Protein AF-0000000084982764 (afdb_homodimer)

Organism: NCBI:txid883103

Sequence (436 aa):
MLTVGGMIGAGKTTVTKLIADRLDFTAYYEDVDNNQILPLFYTATPEEQERKRYPFLLQLEFLNSRFRVIKDVLLDEQHAIMDRSIYEDHYFARINNQIGDISDVEFSIYEKLLHNMMEELEELPKKAPDLMIFLDISFEKTMERIAKRGRDFEQDEALKNYYFTLWKDYRDWVENYYDKSDVYIIDMDKYDIETSEADRQEIVSDIKQWCADRGVHVMLTVGGMIGAGKTTVTKLIADRLDFTAYYEDVDNNQILPLFYTATPEEQERKRYPFLLQLEFLNSRFRVIKDVLLDEQHAIMDRSIYEDHYFARINNQIGDISDVEFSIYEKLLHNMMEELEELPKKAPDLMIFLDISFEKTMERIAKRGRDFEQDEALKNYYFTLWKDYRDWVENYYDKSDVYIIDMDKYDIETSEADRQEIVSDIKQWCADRGVHV

pLDDT: mean 92.05, std 6.54, range [67.81, 98.38]

Solvent-accessible surface area (backbone atoms only — not comparable to full-atom values): 23944 Å² total; per-residue (Å²): 71,37,31,30,41,62,56,78,56,52,46,48,66,59,52,42,50,50,48,18,69,74,50,68,28,48,69,43,73,67,73,64,87,82,35,79,49,59,53,46,56,55,60,49,50,73,67,48,40,54,55,67,33,36,60,48,52,39,50,51,51,48,49,48,54,36,49,54,49,51,51,52,47,50,70,65,73,51,58,31,34,28,36,48,52,60,84,56,46,59,58,59,52,48,54,35,32,72,74,58,59,22,46,73,68,56,46,50,50,50,48,50,46,50,51,53,54,53,54,56,37,60,75,39,92,58,60,58,48,64,31,33,39,34,38,43,64,52,70,70,58,30,54,51,36,44,58,67,69,54,50,75,49,72,62,51,72,83,44,50,63,55,52,46,62,55,53,76,48,41,63,58,39,55,72,74,61,57,79,67,46,52,75,47,77,42,56,49,78,76,48,44,70,89,79,34,64,69,45,42,48,52,54,52,49,53,52,48,50,53,29,55,76,68,68,43,90,105,72,38,31,30,43,62,55,78,56,54,46,48,68,59,53,42,49,51,48,19,68,75,47,70,29,47,70,43,72,66,72,63,88,81,34,80,48,58,53,46,56,55,60,52,49,74,69,48,39,53,56,66,31,36,60,48,54,40,51,51,51,47,48,49,54,34,49,54,50,51,52,50,48,51,70,64,71,51,55,33,34,26,37,51,54,60,86,53,47,60,58,56,53,49,52,35,32,72,74,60,59,22,47,70,68,55,47,50,51,50,49,53,46,49,50,54,55,53,53,56,38,59,74,38,95,60,60,59,47,65,32,32,40,34,37,43,65,51,71,69,58,30,54,52,36,44,58,69,68,54,50,76,49,72,63,52,72,83,45,50,63,55,51,46,62,54,53,75,49,42,63,57,40,55,73,73,62,56,80,67,47,52,74,46,76,40,56,50,78,76,47,44,70,88,79,35,65,68,45,43,49,51,55,51,50,50,51,48,49,54,29,56,76,67,69,43,88,104

Nearest PDB structures (foldseek):
  6ybh-assembly3_E  TM=8.003E-01  e=3.183E-08  Drosophila melanogaster
  2zia-assembly1_A  TM=8.091E-01  e=2.809E-07  Homo sapiens
  2zi5-assembly1_A  TM=8.119E-01  e=4.585E-07  Homo sapiens
  2a2z-assembly2_D  TM=8.081E-01  e=9.825E-07  Homo sapiens
  2zi6-assembly2_C-2  TM=7.376E-01  e=5.312E-06  Homo sapiens

Structure (mmCIF, N/CA/C/O backbone):
data_AF-0000000084982764-model_v1
#
loop_
_entity.id
_entity.type
_entity.pdbx_description
1 polymer 'Deoxynucleoside kinase domain-containing protein'
#
loop_
_atom_site.group_PDB
_atom_site.id
_atom_site.type_symbol
_atom_site.label_atom_id
_atom_site.label_alt_id
_atom_site.label_comp_id
_atom_site.label_asym_id
_atom_site.label_entity_id
_atom_site.label_seq_id
_atom_site.pdbx_PDB_ins_code
_atom_site.Cartn_x
_atom_site.Cartn_y
_atom_site.Cartn_z
_atom_site.occupancy
_atom_site.B_iso_or_equiv
_atom_site.auth_seq_id
_atom_site.auth_comp_id
_atom_site.auth_asym_id
_atom_site.auth_atom_id
_atom_site.pdbx_PDB_model_num
ATOM 1 N N . MET A 1 1 ? 15.43 -16.812 -13.656 1 92 1 MET A N 1
ATOM 2 C CA . MET A 1 1 ? 14.195 -17.141 -12.961 1 92 1 MET A CA 1
ATOM 3 C C . MET A 1 1 ? 13.117 -17.594 -13.945 1 92 1 MET A C 1
ATOM 5 O O . MET A 1 1 ? 12.922 -16.969 -14.984 1 92 1 MET A O 1
ATOM 9 N N . LEU A 1 2 ? 12.477 -18.719 -13.602 1 95.19 2 LEU A N 1
ATOM 10 C CA . LEU A 1 2 ? 11.336 -19.219 -14.367 1 95.19 2 LEU A CA 1
ATOM 11 C C . LEU A 1 2 ? 10.047 -19.109 -13.555 1 95.19 2 LEU A C 1
ATOM 13 O O . LEU A 1 2 ? 10.078 -19.109 -12.328 1 95.19 2 LEU A O 1
ATOM 17 N N . THR A 1 3 ? 8.977 -18.922 -14.25 1 96.12 3 THR A N 1
ATOM 18 C CA . THR A 1 3 ? 7.668 -18.953 -13.602 1 96.12 3 THR A CA 1
ATOM 19 C C . THR A 1 3 ? 6.746 -19.969 -14.266 1 96.12 3 THR A C 1
ATOM 21 O O . THR A 1 3 ? 6.852 -20.203 -15.477 1 96.12 3 THR A O 1
ATOM 24 N N . VAL A 1 4 ? 5.934 -20.578 -13.43 1 97.25 4 VAL A N 1
ATOM 25 C CA . VAL A 1 4 ? 4.922 -21.5 -13.945 1 97.25 4 VAL A CA 1
ATOM 26 C C . VAL A 1 4 ? 3.537 -20.859 -13.82 1 97.25 4 VAL A C 1
ATOM 28 O O . VAL A 1 4 ? 3.199 -20.297 -12.773 1 97.25 4 VAL A O 1
ATOM 31 N N . GLY A 1 5 ? 2.799 -20.859 -14.883 1 96.62 5 GLY A N 1
ATOM 32 C CA . GLY A 1 5 ? 1.441 -20.328 -14.883 1 96.62 5 GLY A CA 1
ATOM 33 C C . GLY A 1 5 ? 0.42 -21.328 -15.406 1 96.62 5 GLY A C 1
ATOM 34 O O . GLY A 1 5 ? 0.777 -22.281 -16.094 1 96.62 5 GLY A O 1
ATOM 35 N N . GLY A 1 6 ? -0.83 -21.047 -15.078 1 95.81 6 GLY A N 1
ATOM 36 C CA . GLY A 1 6 ? -1.916 -21.906 -15.531 1 95.81 6 GLY A CA 1
ATOM 37 C C . GLY A 1 6 ? -3.066 -21.984 -14.547 1 95.81 6 GLY A C 1
ATOM 38 O O . GLY A 1 6 ? -2.973 -21.469 -13.43 1 95.81 6 GLY A O 1
ATOM 39 N N . MET A 1 7 ? -4.133 -22.688 -14.992 1 93 7 MET A N 1
ATOM 40 C CA . MET A 1 7 ? -5.348 -22.859 -14.203 1 93 7 MET A CA 1
ATOM 41 C C . MET A 1 7 ? -5.047 -23.594 -12.898 1 93 7 MET A C 1
ATOM 43 O O . MET A 1 7 ? -4.027 -24.281 -12.789 1 93 7 MET A O 1
ATOM 47 N N . ILE A 1 8 ? -6.004 -23.328 -12 1 88.94 8 ILE A N 1
ATOM 48 C CA . ILE A 1 8 ? -6.039 -24.203 -10.828 1 88.94 8 ILE A CA 1
ATOM 49 C C . ILE A 1 8 ? -6.141 -25.656 -11.266 1 88.94 8 ILE A C 1
ATOM 51 O O . ILE A 1 8 ? -6.902 -25.984 -12.172 1 88.94 8 ILE A O 1
ATOM 55 N N . GLY A 1 9 ? -5.316 -26.453 -10.68 1 88.25 9 GLY A N 1
ATOM 56 C CA . GLY A 1 9 ? -5.355 -27.875 -11.016 1 88.25 9 GLY A CA 1
ATOM 57 C C . GLY A 1 9 ? -4.574 -28.203 -12.273 1 88.25 9 GLY A C 1
ATOM 58 O O . GLY A 1 9 ? -4.547 -29.359 -12.703 1 88.25 9 GLY A O 1
ATOM 59 N N . ALA A 1 10 ? -3.896 -27.25 -12.836 1 93.88 10 ALA A N 1
ATOM 60 C CA . ALA A 1 10 ? -3.236 -27.484 -14.117 1 93.88 10 ALA A CA 1
ATOM 61 C C . ALA A 1 10 ? -1.974 -28.312 -13.953 1 93.88 10 ALA A C 1
ATOM 63 O O . ALA A 1 10 ? -1.418 -28.828 -14.93 1 93.88 10 ALA A O 1
ATOM 64 N N . GLY A 1 11 ? -1.493 -28.453 -12.695 1 93.12 11 GLY A N 1
ATOM 65 C CA . GLY A 1 11 ? -0.29 -29.234 -12.461 1 93.12 11 GLY A CA 1
ATOM 66 C C . GLY A 1 11 ? 0.947 -28.391 -12.258 1 93.12 11 GLY A C 1
ATOM 67 O O . GLY A 1 11 ? 2.066 -28.828 -12.516 1 93.12 11 GLY A O 1
ATOM 68 N N . LYS A 1 12 ? 0.743 -27.188 -11.859 1 94.94 12 LYS A N 1
ATOM 69 C CA . LYS A 1 12 ? 1.843 -26.25 -11.68 1 94.94 12 LYS A CA 1
ATOM 70 C C . LYS A 1 12 ? 2.857 -26.781 -10.664 1 94.94 12 LYS A C 1
ATOM 72 O O . LYS A 1 12 ? 4.062 -26.734 -10.914 1 94.94 12 LYS A O 1
ATOM 77 N N . THR A 1 13 ? 2.35 -27.281 -9.547 1 93.62 13 THR A N 1
ATOM 78 C CA . THR A 1 13 ? 3.227 -27.797 -8.5 1 93.62 13 THR A CA 1
ATOM 79 C C . THR A 1 13 ? 4.09 -28.938 -9.031 1 93.62 13 THR A C 1
ATOM 81 O O . THR A 1 13 ? 5.293 -28.984 -8.766 1 93.62 13 THR A O 1
ATOM 84 N N . THR A 1 14 ? 3.516 -29.797 -9.773 1 94.56 14 THR A N 1
ATOM 85 C CA . THR A 1 14 ? 4.219 -30.938 -10.352 1 94.56 14 THR A CA 1
ATOM 86 C C . THR A 1 14 ? 5.297 -30.469 -11.32 1 94.56 14 THR A C 1
ATOM 88 O O . THR A 1 14 ? 6.434 -30.953 -11.266 1 94.56 14 THR A O 1
ATOM 91 N N . VAL A 1 15 ? 4.949 -29.578 -12.195 1 96.88 15 VAL A N 1
ATOM 92 C CA . VAL A 1 15 ? 5.891 -29.078 -13.188 1 96.88 15 VAL A CA 1
ATOM 93 C C . VAL A 1 15 ? 7.016 -28.312 -12.5 1 96.88 15 VAL A C 1
ATOM 95 O O . VAL A 1 15 ? 8.188 -28.469 -12.852 1 96.88 15 VAL A O 1
ATOM 98 N N . THR A 1 16 ? 6.664 -27.484 -11.516 1 97.31 16 THR A N 1
ATOM 99 C CA . THR A 1 16 ? 7.66 -26.734 -10.75 1 97.31 16 THR A CA 1
ATOM 100 C C . THR A 1 16 ? 8.664 -27.688 -10.109 1 97.31 16 THR A C 1
ATOM 102 O O . THR A 1 16 ? 9.875 -27.484 -10.219 1 97.31 16 THR A O 1
ATOM 105 N N . LYS A 1 17 ? 8.148 -28.734 -9.508 1 97 17 LYS A N 1
ATOM 106 C CA . LYS A 1 17 ? 9.016 -29.719 -8.867 1 97 17 LYS A CA 1
ATOM 107 C C . LYS A 1 17 ? 9.906 -30.422 -9.891 1 97 17 LYS A C 1
ATOM 109 O O . LYS A 1 17 ? 11.102 -30.609 -9.648 1 97 17 LYS A O 1
ATOM 114 N N . LEU A 1 18 ? 9.391 -30.797 -10.992 1 97.5 18 LEU A N 1
ATOM 115 C CA . LEU A 1 18 ? 10.125 -31.469 -12.062 1 97.5 18 LEU A CA 1
ATOM 116 C C . LEU A 1 18 ? 11.312 -30.641 -12.516 1 97.5 18 LEU A C 1
ATOM 118 O O . LEU A 1 18 ? 12.438 -31.125 -12.57 1 97.5 18 LEU A O 1
ATOM 122 N N . ILE A 1 19 ? 11.039 -29.391 -12.781 1 96.44 19 ILE A N 1
ATOM 123 C CA . ILE A 1 19 ? 12.062 -28.5 -13.297 1 96.44 19 ILE A CA 1
ATOM 124 C C . ILE A 1 19 ? 13.102 -28.219 -12.211 1 96.44 19 ILE A C 1
ATOM 126 O O . ILE A 1 19 ? 14.305 -28.234 -12.484 1 96.44 19 ILE A O 1
ATOM 130 N N . ALA A 1 20 ? 12.594 -27.953 -11.023 1 96.25 20 ALA A N 1
ATOM 131 C CA . ALA A 1 20 ? 13.508 -27.703 -9.906 1 96.25 20 ALA A CA 1
ATOM 132 C C . ALA A 1 20 ? 14.484 -28.859 -9.727 1 96.25 20 ALA A C 1
ATOM 134 O O . ALA A 1 20 ? 15.695 -28.641 -9.625 1 96.25 20 ALA A O 1
ATOM 135 N N . ASP A 1 21 ? 14 -30.062 -9.773 1 96.38 21 ASP A N 1
ATOM 136 C CA . ASP A 1 21 ? 14.797 -31.266 -9.523 1 96.38 21 ASP A CA 1
ATOM 137 C C . ASP A 1 21 ? 15.758 -31.531 -10.68 1 96.38 21 ASP A C 1
ATOM 139 O O . ASP A 1 21 ? 16.922 -31.859 -10.461 1 96.38 21 ASP A O 1
ATOM 143 N N . ARG A 1 22 ? 15.305 -31.328 -11.859 1 96.12 22 ARG A N 1
ATOM 144 C CA . ARG A 1 22 ? 16.062 -31.766 -13.023 1 96.12 22 ARG A CA 1
ATOM 145 C C . ARG A 1 22 ? 17.078 -30.703 -13.445 1 96.12 22 ARG A C 1
ATOM 147 O O . ARG A 1 22 ? 18.094 -31.031 -14.062 1 96.12 22 ARG A O 1
ATOM 154 N N . LEU A 1 23 ? 16.812 -29.5 -13.164 1 93.75 23 LEU A N 1
ATOM 155 C CA . LEU A 1 23 ? 17.688 -28.438 -13.625 1 93.75 23 LEU A CA 1
ATOM 156 C C . LEU A 1 23 ? 18.391 -27.766 -12.445 1 93.75 23 LEU A C 1
ATOM 158 O O . LEU A 1 23 ? 19.078 -26.766 -12.617 1 93.75 23 LEU A O 1
ATOM 162 N N . ASP A 1 24 ? 18.172 -28.25 -11.234 1 91.5 24 ASP A N 1
ATOM 163 C CA . ASP A 1 24 ? 18.781 -27.734 -10.008 1 91.5 24 ASP A CA 1
ATOM 164 C C . ASP A 1 24 ? 18.391 -26.281 -9.758 1 91.5 24 ASP A C 1
ATOM 166 O O . ASP A 1 24 ? 19.25 -25.422 -9.555 1 91.5 24 ASP A O 1
ATOM 170 N N . PHE A 1 25 ? 17.156 -26 -9.938 1 94.19 25 PHE A N 1
ATOM 171 C CA . PHE A 1 25 ? 16.578 -24.719 -9.578 1 94.19 25 PHE A CA 1
ATOM 172 C C . PHE A 1 25 ? 16 -24.766 -8.164 1 94.19 25 PHE A C 1
ATOM 174 O O . PHE A 1 25 ? 15.609 -25.828 -7.68 1 94.19 25 PHE A O 1
ATOM 181 N N . THR A 1 26 ? 16 -23.672 -7.516 1 94.56 26 THR A N 1
ATOM 182 C CA . THR A 1 26 ? 15.266 -23.547 -6.262 1 94.56 26 THR A CA 1
ATOM 183 C C . THR A 1 26 ? 13.781 -23.297 -6.527 1 94.56 26 THR A C 1
ATOM 185 O O . THR A 1 26 ? 13.422 -22.375 -7.262 1 94.56 26 THR A O 1
ATOM 188 N N . ALA A 1 27 ? 12.945 -24.156 -5.922 1 95.56 27 ALA A N 1
ATOM 189 C CA . ALA A 1 27 ? 11.5 -24.016 -6.125 1 95.56 27 ALA A CA 1
ATOM 190 C C . ALA A 1 27 ? 10.883 -23.094 -5.078 1 95.56 27 ALA A C 1
ATOM 192 O O . ALA A 1 27 ? 11.234 -23.172 -3.896 1 95.56 27 ALA A O 1
ATOM 193 N N . TYR A 1 28 ? 10.023 -22.234 -5.516 1 93.81 28 TYR A N 1
ATOM 194 C CA . TYR A 1 28 ? 9.188 -21.406 -4.656 1 93.81 28 TYR A CA 1
ATOM 195 C C . TYR A 1 28 ? 7.707 -21.688 -4.898 1 93.81 28 TYR A C 1
ATOM 197 O O . TYR A 1 28 ? 7.184 -21.406 -5.98 1 93.81 28 TYR A O 1
ATOM 205 N N . TYR A 1 29 ? 7.062 -22.156 -3.863 1 91 29 TYR A N 1
ATOM 206 C CA . TYR A 1 29 ? 5.676 -22.578 -3.992 1 91 29 TYR A CA 1
ATOM 207 C C . TYR A 1 29 ? 4.73 -21.531 -3.41 1 91 29 TYR A C 1
ATOM 209 O O . TYR A 1 29 ? 5.113 -20.766 -2.529 1 91 29 TYR A O 1
ATOM 217 N N . GLU A 1 30 ? 3.514 -21.578 -3.92 1 82.5 30 GLU A N 1
ATOM 218 C CA . GLU A 1 30 ? 2.465 -20.734 -3.352 1 82.5 30 GLU A CA 1
ATOM 219 C C . GLU A 1 30 ? 2.094 -21.188 -1.943 1 82.5 30 GLU A C 1
ATOM 221 O O . GLU A 1 30 ? 1.94 -22.391 -1.69 1 82.5 30 GLU A O 1
ATOM 226 N N . ASP A 1 31 ? 1.94 -20.203 -1.11 1 79.06 31 ASP A N 1
ATOM 227 C CA . ASP A 1 31 ? 1.536 -20.531 0.253 1 79.06 31 ASP A CA 1
ATOM 228 C C . ASP A 1 31 ? 0.015 -20.609 0.372 1 79.06 31 ASP A C 1
ATOM 230 O O . ASP A 1 31 ? -0.619 -19.672 0.867 1 79.06 31 ASP A O 1
ATOM 234 N N . VAL A 1 32 ? -0.586 -21.719 0.078 1 77.81 32 VAL A N 1
ATOM 235 C CA . VAL A 1 32 ? -2.035 -21.906 0.074 1 77.81 32 VAL A CA 1
ATOM 236 C C . VAL A 1 32 ? -2.514 -22.266 1.479 1 77.81 32 VAL A C 1
ATOM 238 O O . VAL A 1 32 ? -3.559 -21.781 1.927 1 77.81 32 VAL A O 1
ATOM 241 N N . ASP A 1 33 ? -1.718 -22.984 2.191 1 79.25 33 ASP A N 1
ATOM 242 C CA . ASP A 1 33 ? -2.139 -23.547 3.471 1 79.25 33 ASP A CA 1
ATOM 243 C C . ASP A 1 33 ? -2.232 -22.469 4.543 1 79.25 33 ASP A C 1
ATOM 245 O O . ASP A 1 33 ? -3.055 -22.562 5.457 1 79.25 33 ASP A O 1
ATOM 249 N N . ASN A 1 34 ? -1.514 -21.469 4.457 1 83.06 34 ASN A N 1
ATOM 250 C CA . ASN A 1 34 ? -1.494 -20.438 5.492 1 83.06 34 ASN A CA 1
ATOM 251 C C . ASN A 1 34 ? -2.305 -19.219 5.078 1 83.06 34 ASN A C 1
ATOM 253 O O . ASN A 1 34 ? -2.252 -18.172 5.746 1 83.06 34 ASN A O 1
ATOM 257 N N . ASN A 1 35 ? -2.994 -19.406 4.035 1 89.06 35 ASN A N 1
ATOM 258 C CA . ASN A 1 35 ? -3.848 -18.297 3.588 1 89.06 35 ASN A CA 1
ATOM 259 C C . ASN A 1 35 ? -5.27 -18.453 4.117 1 89.06 35 ASN A C 1
ATOM 261 O O . ASN A 1 35 ? -6.043 -19.266 3.621 1 89.06 35 ASN A O 1
ATOM 265 N N . GLN A 1 36 ? -5.648 -17.719 5.035 1 88.75 36 GLN A N 1
ATOM 266 C CA . GLN A 1 36 ? -6.93 -17.828 5.723 1 88.75 36 GLN A CA 1
ATOM 267 C C . GLN A 1 36 ? -8.078 -17.375 4.828 1 88.75 36 GLN A C 1
ATOM 269 O O . GLN A 1 36 ? -9.227 -17.75 5.047 1 88.75 36 GLN A O 1
ATOM 274 N N . ILE A 1 37 ? -7.781 -16.562 3.859 1 93.94 37 ILE A N 1
ATOM 275 C CA . ILE A 1 37 ? -8.82 -15.961 3.023 1 93.94 37 ILE A CA 1
ATOM 276 C C . ILE A 1 37 ? -9.172 -16.922 1.889 1 93.94 37 ILE A C 1
ATOM 278 O O . ILE A 1 37 ? -10.32 -16.953 1.427 1 93.94 37 ILE A O 1
ATOM 282 N N . LEU A 1 38 ? -8.219 -17.781 1.47 1 92.56 38 LEU A N 1
ATOM 283 C CA . LEU A 1 38 ? -8.383 -18.625 0.292 1 92.56 38 LEU A CA 1
ATOM 284 C C . LEU A 1 38 ? -9.555 -19.578 0.468 1 92.56 38 LEU A C 1
ATOM 286 O O . LEU A 1 38 ? -10.461 -19.609 -0.372 1 92.56 38 LEU A O 1
ATOM 290 N N . PRO A 1 39 ? -9.719 -20.266 1.606 1 91.88 39 PRO A N 1
ATOM 291 C CA . PRO A 1 39 ? -10.891 -21.125 1.768 1 91.88 39 PRO A CA 1
ATOM 292 C C . PRO A 1 39 ? -12.203 -20.328 1.797 1 91.88 39 PRO A C 1
ATOM 294 O O . PRO A 1 39 ? -13.219 -20.797 1.273 1 91.88 39 PRO A O 1
ATOM 297 N N . LEU A 1 40 ? -12.156 -19.172 2.365 1 92.56 40 LEU A N 1
ATOM 298 C CA . LEU A 1 40 ? -13.352 -18.328 2.463 1 92.56 40 LEU A CA 1
ATOM 299 C C . LEU A 1 40 ? -13.789 -17.844 1.086 1 92.56 40 LEU A C 1
ATOM 301 O O . LEU A 1 40 ? -14.984 -17.734 0.809 1 92.56 40 LEU A O 1
ATOM 305 N N . PHE A 1 41 ? -12.891 -17.578 0.249 1 93.69 41 PHE A N 1
ATOM 306 C CA . PHE A 1 41 ? -13.172 -17.172 -1.124 1 93.69 41 PHE A CA 1
ATOM 307 C C . PHE A 1 41 ? -14.047 -18.203 -1.82 1 93.69 41 PHE A C 1
ATOM 309 O O . PHE A 1 41 ? -14.984 -17.844 -2.537 1 93.69 41 PHE A O 1
ATOM 316 N N . TYR A 1 42 ? -13.773 -19.438 -1.5 1 91.62 42 TYR A N 1
ATOM 317 C CA . TYR A 1 42 ? -14.43 -20.516 -2.238 1 91.62 42 TYR A CA 1
ATOM 318 C C . TYR A 1 42 ? -15.703 -20.969 -1.525 1 91.62 42 TYR A C 1
ATOM 320 O O . TYR A 1 42 ? -16.578 -21.594 -2.133 1 91.62 42 TYR A O 1
ATOM 328 N N . THR A 1 43 ? -15.867 -20.641 -0.224 1 92.25 43 THR A N 1
ATOM 329 C CA . THR A 1 43 ? -16.938 -21.297 0.525 1 92.25 43 THR A CA 1
ATOM 330 C C . THR A 1 43 ? -17.938 -20.266 1.053 1 92.25 43 THR A C 1
ATOM 332 O O . THR A 1 43 ? -19.047 -20.625 1.458 1 92.25 43 THR A O 1
ATOM 335 N N . ALA A 1 44 ? -17.562 -19.062 1.072 1 91.94 44 ALA A N 1
ATOM 336 C CA . ALA A 1 44 ? -18.438 -18.047 1.641 1 91.94 44 ALA A CA 1
ATOM 337 C C . ALA A 1 44 ? -19.719 -17.906 0.82 1 91.94 44 ALA A C 1
ATOM 339 O O . ALA A 1 44 ? -19.688 -18.062 -0.403 1 91.94 44 ALA A O 1
ATOM 340 N N . THR A 1 45 ? -20.797 -17.578 1.521 1 92.56 45 THR A N 1
ATOM 341 C CA . THR A 1 45 ? -22.062 -17.297 0.84 1 92.56 45 THR A CA 1
ATOM 342 C C . THR A 1 45 ? -21.969 -16.016 0.039 1 92.56 45 THR A C 1
ATOM 344 O O . THR A 1 45 ? -21.094 -15.172 0.297 1 92.56 45 THR A O 1
ATOM 347 N N . PRO A 1 46 ? -22.844 -15.844 -0.908 1 89.31 46 PRO A N 1
ATOM 348 C CA . PRO A 1 46 ? -22.859 -14.586 -1.66 1 89.31 46 PRO A CA 1
ATOM 349 C C . PRO A 1 46 ? -22.984 -13.367 -0.757 1 89.31 46 PRO A C 1
ATOM 351 O O . PRO A 1 46 ? -22.328 -12.344 -1.003 1 89.31 46 PRO A O 1
ATOM 354 N N . GLU A 1 47 ? -23.75 -13.531 0.275 1 91.75 47 GLU A N 1
ATOM 355 C CA . GLU A 1 47 ? -23.922 -12.43 1.218 1 91.75 47 GLU A CA 1
ATOM 356 C C . GLU A 1 47 ? -22.609 -12.133 1.953 1 91.75 47 GLU A C 1
ATOM 358 O O . GLU A 1 47 ? -22.234 -10.969 2.111 1 91.75 47 GLU A O 1
ATOM 363 N N . GLU A 1 48 ? -21.938 -13.133 2.293 1 92 48 GLU A N 1
ATOM 364 C CA . GLU A 1 48 ? -20.656 -12.961 2.971 1 92 48 GLU A CA 1
ATOM 365 C C . GLU A 1 48 ? -19.609 -12.352 2.037 1 92 48 GLU A C 1
ATOM 367 O O . GLU A 1 48 ? -18.828 -11.492 2.449 1 92 48 GLU A O 1
ATOM 372 N N . GLN A 1 49 ? -19.625 -12.828 0.82 1 91.06 49 GLN A N 1
ATOM 373 C CA . GLN A 1 49 ? -18.688 -12.305 -0.169 1 91.06 49 GLN A CA 1
ATOM 374 C C . GLN A 1 49 ? -18.891 -10.805 -0.387 1 91.06 49 GLN A C 1
ATOM 376 O O . GLN A 1 49 ? -17.938 -10.047 -0.488 1 91.06 49 GLN A O 1
ATOM 381 N N . GLU A 1 50 ? -20.109 -10.453 -0.437 1 89.69 50 GLU A N 1
ATOM 382 C CA . GLU A 1 50 ? -20.438 -9.047 -0.627 1 89.69 50 GLU A CA 1
ATOM 383 C C . GLU A 1 50 ? -20.016 -8.211 0.577 1 89.69 50 GLU A C 1
ATOM 385 O O . GLU A 1 50 ? -19.484 -7.105 0.42 1 89.69 50 GLU A O 1
ATOM 390 N N . ARG A 1 51 ? -20.203 -8.766 1.737 1 91.31 51 ARG A N 1
ATOM 391 C CA . ARG A 1 51 ? -19.969 -8.023 2.969 1 91.31 51 ARG A CA 1
ATOM 392 C C . ARG A 1 51 ? -18.469 -7.996 3.297 1 91.31 51 ARG A C 1
ATOM 394 O O . ARG A 1 51 ? -17.953 -6.969 3.734 1 91.31 51 ARG A O 1
ATOM 401 N N . LYS A 1 52 ? -17.797 -9.094 3.055 1 94.38 52 LYS A N 1
ATOM 402 C CA . LYS A 1 52 ? -16.438 -9.242 3.541 1 94.38 52 LYS A CA 1
ATOM 403 C C . LYS A 1 52 ? -15.422 -8.977 2.428 1 94.38 52 LYS A C 1
ATOM 405 O O . LYS A 1 52 ? -14.242 -8.758 2.695 1 94.38 52 LYS A O 1
ATOM 410 N N . ARG A 1 53 ? -15.883 -9.023 1.206 1 96.75 53 ARG A N 1
ATOM 411 C CA . ARG A 1 53 ? -15.07 -8.68 0.044 1 96.75 53 ARG A CA 1
ATOM 412 C C . ARG A 1 53 ? -13.859 -9.602 -0.067 1 96.75 53 ARG A C 1
ATOM 414 O O . ARG A 1 53 ? -12.75 -9.141 -0.362 1 96.75 53 ARG A O 1
ATOM 421 N N . TYR A 1 54 ? -14.062 -10.891 0.056 1 96.38 54 TYR A N 1
ATOM 422 C CA . TYR A 1 54 ? -12.984 -11.875 0.098 1 96.38 54 TYR A CA 1
ATOM 423 C C . TYR A 1 54 ? -12.211 -11.891 -1.211 1 96.38 54 TYR A C 1
ATOM 425 O O . TYR A 1 54 ? -10.984 -12.023 -1.209 1 96.38 54 TYR A O 1
ATOM 433 N N . PRO A 1 55 ? -12.852 -11.719 -2.412 1 96.69 55 PRO A N 1
ATOM 434 C CA . PRO A 1 55 ? -12.07 -11.758 -3.652 1 96.69 55 PRO A CA 1
ATOM 435 C C . PRO A 1 55 ? -11.016 -10.656 -3.719 1 96.69 55 PRO A C 1
ATOM 437 O O . PRO A 1 55 ? -9.883 -10.906 -4.121 1 96.69 55 PRO A O 1
ATOM 440 N N . PHE A 1 56 ? -11.391 -9.484 -3.297 1 98.31 56 PHE A N 1
ATOM 441 C CA . PHE A 1 56 ? -10.453 -8.375 -3.277 1 98.31 56 PHE A CA 1
ATOM 442 C C . PHE A 1 56 ? -9.344 -8.617 -2.258 1 98.31 56 PHE A C 1
ATOM 444 O O . PHE A 1 56 ? -8.164 -8.453 -2.566 1 98.31 56 PHE A O 1
ATOM 451 N N . LEU A 1 57 ? -9.703 -9.055 -1.066 1 97.94 57 LEU A N 1
ATOM 452 C CA . LEU A 1 57 ? -8.742 -9.305 0.004 1 97.94 57 LEU A CA 1
ATOM 453 C C . LEU A 1 57 ? -7.762 -10.406 -0.395 1 97.94 57 LEU A C 1
ATOM 455 O O . LEU A 1 57 ? -6.566 -10.312 -0.104 1 97.94 57 LEU A O 1
ATOM 459 N N . LEU A 1 58 ? -8.297 -11.445 -1.02 1 96.62 58 LEU A N 1
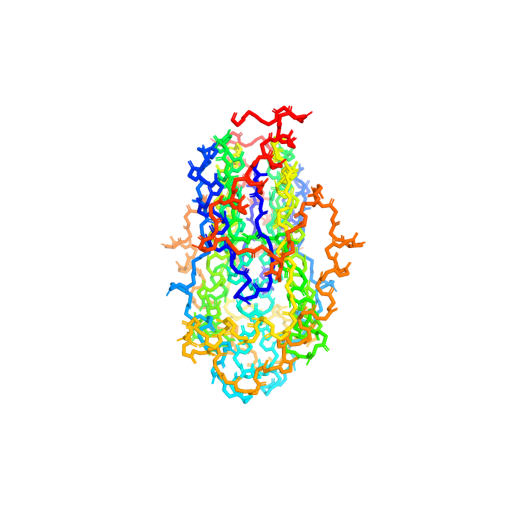ATOM 460 C CA . LEU A 1 58 ? -7.445 -12.539 -1.459 1 96.62 58 LEU A CA 1
ATOM 461 C C . LEU A 1 58 ? -6.406 -12.062 -2.467 1 96.62 58 LEU A C 1
ATOM 463 O O . LEU A 1 58 ? -5.234 -12.43 -2.381 1 96.62 58 LEU A O 1
ATOM 467 N N . GLN A 1 59 ? -6.848 -11.227 -3.428 1 96.94 59 GLN A N 1
ATOM 468 C CA . GLN A 1 59 ? -5.922 -10.695 -4.422 1 96.94 59 GLN A CA 1
ATOM 469 C C . GLN A 1 59 ? -4.832 -9.852 -3.768 1 96.94 59 GLN A C 1
ATOM 471 O O . GLN A 1 59 ? -3.68 -9.875 -4.199 1 96.94 59 GLN A O 1
ATOM 476 N N . LEU A 1 60 ? -5.203 -9.109 -2.725 1 97.38 60 LEU A N 1
ATOM 477 C CA . LEU A 1 60 ? -4.211 -8.32 -2 1 97.38 60 LEU A CA 1
ATOM 478 C C . LEU A 1 60 ? -3.225 -9.227 -1.271 1 97.38 60 LEU A C 1
ATOM 480 O O . LEU A 1 60 ? -2.025 -8.945 -1.236 1 97.38 60 LEU A O 1
ATOM 484 N N . GLU A 1 61 ? -3.715 -10.289 -0.682 1 95.44 61 GLU A N 1
ATOM 485 C CA . GLU A 1 61 ? -2.854 -11.258 -0.005 1 95.44 61 GLU A CA 1
ATOM 486 C C . GLU A 1 61 ? -1.848 -11.867 -0.973 1 95.44 61 GLU A C 1
ATOM 488 O O . GLU A 1 61 ? -0.662 -11.984 -0.654 1 95.44 61 GLU A O 1
ATOM 493 N N . PHE A 1 62 ? -2.332 -12.227 -2.09 1 94.62 62 PHE A N 1
ATOM 494 C CA . PHE A 1 62 ? -1.461 -12.805 -3.105 1 94.62 62 PHE A CA 1
ATOM 495 C C . PHE A 1 62 ? -0.434 -11.789 -3.584 1 94.62 62 PHE A C 1
ATOM 497 O O . PHE A 1 62 ? 0.75 -12.109 -3.717 1 94.62 62 PHE A O 1
ATOM 504 N N . LEU A 1 63 ? -0.937 -10.633 -3.867 1 95.06 63 LEU A N 1
ATOM 505 C CA . LEU A 1 63 ? -0.048 -9.57 -4.32 1 95.06 63 LEU A CA 1
ATOM 506 C C . LEU A 1 63 ? 1.1 -9.367 -3.338 1 95.06 63 LEU A C 1
ATOM 508 O O . LEU A 1 63 ? 2.266 -9.328 -3.738 1 95.06 63 LEU A O 1
ATOM 512 N N . ASN A 1 64 ? 0.802 -9.297 -2.074 1 94.19 64 ASN A N 1
ATOM 513 C CA . ASN A 1 64 ? 1.793 -9.07 -1.029 1 94.19 64 ASN A CA 1
ATOM 514 C C . ASN A 1 64 ? 2.779 -10.227 -0.923 1 94.19 64 ASN A C 1
ATOM 516 O O . ASN A 1 64 ? 3.992 -10.016 -0.897 1 94.19 64 ASN A O 1
ATOM 520 N N . SER A 1 65 ? 2.281 -11.414 -0.868 1 93 65 SER A N 1
ATOM 521 C CA . SER A 1 65 ? 3.123 -12.586 -0.662 1 93 65 SER A CA 1
ATOM 522 C C . SER A 1 65 ? 4.027 -12.836 -1.863 1 93 65 SER A C 1
ATOM 524 O O . SER A 1 65 ? 5.219 -13.117 -1.703 1 93 65 SER A O 1
ATOM 526 N N . ARG A 1 66 ? 3.508 -12.672 -3.031 1 93.44 66 ARG A N 1
ATOM 527 C CA . ARG A 1 66 ? 4.273 -12.969 -4.238 1 93.44 66 ARG A CA 1
ATOM 528 C C . ARG A 1 66 ? 5.309 -11.883 -4.508 1 93.44 66 ARG A C 1
ATOM 530 O O . ARG A 1 66 ? 6.395 -12.172 -5.02 1 93.44 66 ARG A O 1
ATOM 537 N N . PHE A 1 67 ? 4.945 -10.688 -4.172 1 92.69 67 PHE A N 1
ATOM 538 C CA . PHE A 1 67 ? 5.938 -9.617 -4.293 1 92.69 67 PHE A CA 1
ATOM 539 C C . PHE A 1 67 ? 7.129 -9.883 -3.379 1 92.69 67 PHE A C 1
ATOM 541 O O . PHE A 1 67 ? 8.281 -9.703 -3.781 1 92.69 67 PHE A O 1
ATOM 548 N N . ARG A 1 68 ? 6.871 -10.305 -2.195 1 89.75 68 ARG A N 1
ATOM 549 C CA . ARG A 1 68 ? 7.949 -10.633 -1.269 1 89.75 68 ARG A CA 1
ATOM 550 C C . ARG A 1 68 ? 8.836 -11.734 -1.829 1 89.75 68 ARG A C 1
ATOM 552 O O . ARG A 1 68 ? 10.062 -11.641 -1.777 1 89.75 68 ARG A O 1
ATOM 559 N N . VAL A 1 69 ? 8.234 -12.742 -2.375 1 89.81 69 VAL A N 1
ATOM 560 C CA . VAL A 1 69 ? 8.961 -13.898 -2.877 1 89.81 69 VAL A CA 1
ATOM 561 C C . VAL A 1 69 ? 9.797 -13.492 -4.09 1 89.81 69 VAL A C 1
ATOM 563 O O . VAL A 1 69 ? 10.977 -13.844 -4.18 1 89.81 69 VAL A O 1
ATOM 566 N N . ILE A 1 70 ? 9.195 -12.75 -4.977 1 90.31 70 ILE A N 1
ATOM 567 C CA . ILE A 1 70 ? 9.898 -12.406 -6.207 1 90.31 70 ILE A CA 1
ATOM 568 C C . ILE A 1 70 ? 11.094 -11.508 -5.887 1 90.31 70 ILE A C 1
ATOM 570 O O . ILE A 1 70 ? 12.141 -11.609 -6.531 1 90.31 70 ILE A O 1
ATOM 574 N N . LYS A 1 71 ? 10.953 -10.656 -4.992 1 86.94 71 LYS A N 1
ATOM 575 C CA . LYS A 1 71 ? 12.078 -9.812 -4.582 1 86.94 71 LYS A CA 1
ATOM 576 C C . LYS A 1 71 ? 13.227 -10.648 -4.039 1 86.94 71 LYS A C 1
ATOM 578 O O . LYS A 1 71 ? 14.391 -10.422 -4.391 1 86.94 71 LYS A O 1
ATOM 583 N N . ASP A 1 72 ? 12.836 -11.586 -3.211 1 85.5 72 ASP A N 1
ATOM 584 C CA . ASP A 1 72 ? 13.844 -12.484 -2.658 1 85.5 72 ASP A CA 1
ATOM 585 C C . ASP A 1 72 ? 14.547 -13.266 -3.766 1 85.5 72 ASP A C 1
ATOM 587 O O . ASP A 1 72 ? 15.773 -13.43 -3.736 1 85.5 72 ASP A O 1
ATOM 591 N N . VAL A 1 73 ? 13.789 -13.695 -4.699 1 88.5 73 VAL A N 1
ATOM 592 C CA . VAL A 1 73 ? 14.305 -14.5 -5.805 1 88.5 73 VAL A CA 1
ATOM 593 C C . VAL A 1 73 ? 15.242 -13.656 -6.664 1 88.5 73 VAL A C 1
ATOM 595 O O . VAL A 1 73 ? 16.328 -14.094 -7.023 1 88.5 73 VAL A O 1
ATOM 598 N N . LEU A 1 74 ? 14.867 -12.445 -6.902 1 85.38 74 LEU A N 1
ATOM 599 C CA . LEU A 1 74 ? 15.633 -11.586 -7.793 1 85.38 74 LEU A CA 1
ATOM 600 C C . LEU A 1 74 ? 16.906 -11.094 -7.113 1 85.38 74 LEU A C 1
ATOM 602 O O . LEU A 1 74 ? 17.906 -10.812 -7.777 1 85.38 74 LEU A O 1
ATOM 606 N N . LEU A 1 75 ? 16.906 -11.039 -5.793 1 80.31 75 LEU A N 1
ATOM 607 C CA . LEU A 1 75 ? 18.062 -10.609 -5.031 1 80.31 75 LEU A CA 1
ATOM 608 C C . LEU A 1 75 ? 19.062 -11.75 -4.871 1 80.31 75 LEU A C 1
ATOM 610 O O . LEU A 1 75 ? 20.266 -11.516 -4.754 1 80.31 75 LEU A O 1
ATOM 614 N N . ASP A 1 76 ? 18.656 -13.016 -4.754 1 80.12 76 ASP A N 1
ATOM 615 C CA . ASP A 1 76 ? 19.484 -14.18 -4.492 1 80.12 76 ASP A CA 1
ATOM 616 C C . ASP A 1 76 ? 20.281 -14.578 -5.738 1 80.12 76 ASP A C 1
ATOM 618 O O . ASP A 1 76 ? 21.297 -15.273 -5.641 1 80.12 76 ASP A O 1
ATOM 622 N N . GLU A 1 77 ? 19.969 -14.102 -6.824 1 71 77 GLU A N 1
ATOM 623 C CA . GLU A 1 77 ? 20.688 -14.305 -8.078 1 71 77 GLU A CA 1
ATOM 624 C C . GLU A 1 77 ? 20.781 -15.789 -8.422 1 71 77 GLU A C 1
ATOM 626 O O . GLU A 1 77 ? 21.562 -16.188 -9.289 1 71 77 GLU A O 1
ATOM 631 N N . GLN A 1 78 ? 20.125 -16.656 -7.715 1 79.5 78 GLN A N 1
ATOM 632 C CA . GLN A 1 78 ? 20.125 -18.078 -8.039 1 79.5 78 GLN A CA 1
ATOM 633 C C . GLN A 1 78 ? 18.984 -18.422 -9 1 79.5 78 GLN A C 1
ATOM 635 O O . GLN A 1 78 ? 18.047 -17.641 -9.156 1 79.5 78 GLN A O 1
ATOM 640 N N . HIS A 1 79 ? 19.25 -19.594 -9.656 1 89 79 HIS A N 1
ATOM 641 C CA . HIS A 1 79 ? 18.188 -20.094 -10.516 1 89 79 HIS A CA 1
ATOM 642 C C . HIS A 1 79 ? 16.953 -20.484 -9.703 1 89 79 HIS A C 1
ATOM 644 O O . HIS A 1 79 ? 17.062 -21.281 -8.758 1 89 79 HIS A O 1
ATOM 650 N N . ALA A 1 80 ? 15.906 -19.828 -10 1 94.12 80 ALA A N 1
ATOM 651 C CA . ALA A 1 80 ? 14.68 -20.047 -9.242 1 94.12 80 ALA A CA 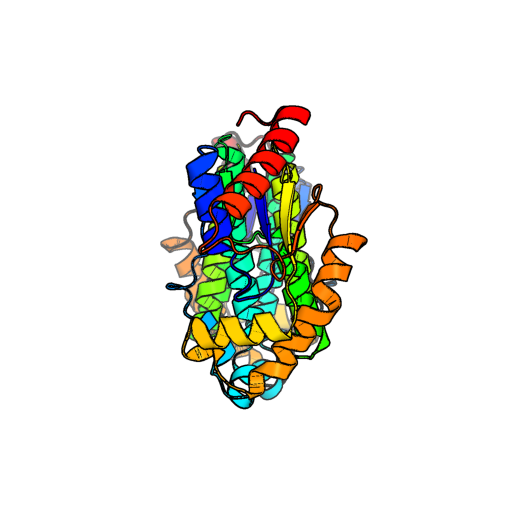1
ATOM 652 C C . ALA A 1 80 ? 13.508 -20.328 -10.172 1 94.12 80 ALA A C 1
ATOM 654 O O . ALA A 1 80 ? 13.492 -19.859 -11.32 1 94.12 80 ALA A O 1
ATOM 655 N N . ILE A 1 81 ? 12.625 -21.172 -9.75 1 95.56 81 ILE A N 1
ATOM 656 C CA . ILE A 1 81 ? 11.359 -21.391 -10.438 1 95.56 81 ILE A CA 1
ATOM 657 C C . ILE A 1 81 ? 10.203 -21.172 -9.469 1 95.56 81 ILE A C 1
ATOM 659 O O . ILE A 1 81 ? 10.219 -21.672 -8.344 1 95.56 81 ILE A O 1
ATOM 663 N N . MET A 1 82 ? 9.219 -20.391 -9.859 1 95.06 82 MET A N 1
ATOM 664 C CA . MET A 1 82 ? 8.102 -20.016 -9 1 95.06 82 MET A CA 1
ATOM 665 C C . MET A 1 82 ? 6.805 -20.672 -9.484 1 95.06 82 MET A C 1
ATOM 667 O O . MET A 1 82 ? 6.441 -20.531 -10.656 1 95.06 82 MET A O 1
ATOM 671 N N . ASP A 1 83 ? 6.094 -21.328 -8.492 1 94.69 83 ASP A N 1
ATOM 672 C CA . ASP A 1 83 ? 4.75 -21.844 -8.742 1 94.69 83 ASP A CA 1
ATOM 673 C C . ASP A 1 83 ? 3.719 -20.719 -8.711 1 94.69 83 ASP A C 1
ATOM 675 O O . ASP A 1 83 ? 3.094 -20.469 -7.68 1 94.69 83 ASP A O 1
ATOM 679 N N . ARG A 1 84 ? 3.527 -20 -9.805 1 90.69 84 ARG A N 1
ATOM 680 C CA . ARG A 1 84 ? 2.713 -18.797 -9.938 1 90.69 84 ARG A CA 1
ATOM 681 C C . ARG A 1 84 ? 3.492 -17.562 -9.523 1 90.69 84 ARG A C 1
ATOM 683 O O . ARG A 1 84 ? 4.273 -17.609 -8.57 1 90.69 84 ARG A O 1
ATOM 690 N N . SER A 1 85 ? 3.299 -16.531 -10.25 1 89.12 85 SER A N 1
ATOM 691 C CA . SER A 1 85 ? 4.012 -15.297 -9.961 1 89.12 85 SER A CA 1
ATOM 692 C C . SER A 1 85 ? 3.072 -14.094 -10 1 89.12 85 SER A C 1
ATOM 694 O O . SER A 1 85 ? 1.923 -14.219 -10.43 1 89.12 85 SER A O 1
ATOM 696 N N . ILE A 1 86 ? 3.574 -13.023 -9.516 1 90.62 86 ILE A N 1
ATOM 697 C CA . ILE A 1 86 ? 2.842 -11.766 -9.422 1 90.62 86 ILE A CA 1
ATOM 698 C C . ILE A 1 86 ? 2.412 -11.312 -10.82 1 90.62 86 ILE A C 1
ATOM 700 O O . ILE A 1 86 ? 1.446 -10.562 -10.961 1 90.62 86 ILE A O 1
ATOM 704 N N . TYR A 1 87 ? 2.947 -11.891 -11.883 1 90.62 87 TYR A N 1
ATOM 705 C CA . TYR A 1 87 ? 2.762 -11.422 -13.25 1 90.62 87 TYR A CA 1
ATOM 706 C C . TYR A 1 87 ? 1.421 -11.883 -13.812 1 90.62 87 TYR A C 1
ATOM 708 O O . TYR A 1 87 ? 0.944 -11.344 -14.812 1 90.62 87 TYR A O 1
ATOM 716 N N . GLU A 1 88 ? 0.837 -12.891 -13.211 1 92.62 88 GLU A N 1
ATOM 717 C CA . GLU A 1 88 ? -0.472 -13.367 -13.648 1 92.62 88 GLU A CA 1
ATOM 718 C C . GLU A 1 88 ? -1.589 -12.766 -12.805 1 92.62 88 GLU A C 1
ATOM 720 O O . GLU A 1 88 ? -2.766 -12.859 -13.164 1 92.62 88 GLU A O 1
ATOM 725 N N . ASP A 1 89 ? -1.203 -12.117 -11.719 1 92.19 89 ASP A N 1
ATOM 726 C CA . ASP A 1 89 ? -2.186 -11.75 -10.703 1 92.19 89 ASP A CA 1
ATOM 727 C C . ASP A 1 89 ? -3.174 -10.719 -11.25 1 92.19 89 ASP A C 1
ATOM 729 O O . ASP A 1 89 ? -4.352 -10.734 -10.891 1 92.19 89 ASP A O 1
ATOM 733 N N . HIS A 1 90 ? -2.639 -9.945 -12.094 1 95.44 90 HIS A N 1
ATOM 734 C CA . HIS A 1 90 ? -3.52 -8.938 -12.672 1 95.44 90 HIS A CA 1
ATOM 735 C C . HIS A 1 90 ? -4.688 -9.586 -13.414 1 95.44 90 HIS A C 1
ATOM 737 O O . HIS A 1 90 ? -5.812 -9.086 -13.359 1 95.44 90 HIS A O 1
ATOM 743 N N . TYR A 1 91 ? -4.438 -10.664 -14.125 1 96.69 91 TYR A N 1
ATOM 744 C CA . TYR A 1 91 ? -5.473 -11.375 -14.875 1 96.69 91 TYR A CA 1
ATOM 745 C C . TYR A 1 91 ? -6.598 -11.828 -13.953 1 96.69 91 TYR A C 1
ATOM 747 O O . TYR A 1 91 ? -7.773 -11.617 -14.25 1 96.69 91 TYR A O 1
ATOM 755 N N . PHE A 1 92 ? -6.273 -12.398 -12.844 1 96.19 92 PHE A N 1
ATOM 756 C CA . PHE A 1 92 ? -7.262 -12.906 -11.891 1 96.19 92 PHE A CA 1
ATOM 757 C C . PHE A 1 92 ? -8.062 -11.758 -11.289 1 96.19 92 PHE A C 1
ATOM 759 O O . PHE A 1 92 ? -9.281 -11.859 -11.133 1 96.19 92 PHE A O 1
ATOM 766 N N . ALA A 1 93 ? -7.359 -10.688 -10.93 1 97.44 93 ALA A N 1
ATOM 767 C CA . ALA A 1 93 ? -8.047 -9.508 -10.398 1 97.44 93 ALA A CA 1
ATOM 768 C C . ALA A 1 93 ? -9.023 -8.938 -11.422 1 97.44 93 ALA A C 1
ATOM 770 O O . ALA A 1 93 ? -10.156 -8.586 -11.078 1 97.44 93 ALA A O 1
ATOM 771 N N . ARG A 1 94 ? -8.57 -8.898 -12.664 1 97.06 94 ARG A N 1
ATOM 772 C CA . ARG A 1 94 ? -9.391 -8.359 -13.742 1 97.06 94 ARG A CA 1
ATOM 773 C C . ARG A 1 94 ? -10.641 -9.211 -13.945 1 97.06 94 ARG A C 1
ATOM 775 O O . ARG A 1 94 ? -11.742 -8.672 -14.117 1 97.06 94 ARG A O 1
ATOM 782 N N . ILE A 1 95 ? -10.523 -10.508 -13.977 1 96.75 95 ILE A N 1
ATOM 783 C CA . ILE A 1 95 ? -11.656 -11.398 -14.172 1 96.75 95 ILE A CA 1
ATOM 784 C C . ILE A 1 95 ? -12.656 -11.219 -13.031 1 96.75 95 ILE A C 1
ATOM 786 O O . ILE A 1 95 ? -13.867 -11.117 -13.266 1 96.75 95 ILE A O 1
ATOM 790 N N . ASN A 1 96 ? -12.133 -11.062 -11.773 1 96.81 96 ASN A N 1
ATOM 791 C CA . ASN A 1 96 ? -13.016 -10.859 -10.625 1 96.81 96 ASN A CA 1
ATOM 792 C C . ASN A 1 96 ? -13.703 -9.5 -10.688 1 96.81 96 ASN A C 1
ATOM 794 O O . ASN A 1 96 ? -14.828 -9.344 -10.211 1 96.81 96 ASN A O 1
ATOM 798 N N . ASN A 1 97 ? -13.055 -8.555 -11.227 1 97.75 97 ASN A N 1
ATOM 799 C CA . ASN A 1 97 ? -13.688 -7.266 -11.453 1 97.75 97 ASN A CA 1
ATOM 800 C C . ASN A 1 97 ? -14.789 -7.363 -12.508 1 97.75 97 ASN A C 1
ATOM 802 O O . ASN A 1 97 ? -15.891 -6.836 -12.312 1 97.75 97 ASN A O 1
ATOM 806 N N . GLN A 1 98 ? -14.484 -8.047 -13.57 1 96.38 98 GLN A N 1
ATOM 807 C CA . GLN A 1 98 ? -15.43 -8.203 -14.68 1 96.38 98 GLN A CA 1
ATOM 808 C C . GLN A 1 98 ? -16.719 -8.875 -14.211 1 96.38 98 GLN A C 1
ATOM 810 O O . GLN A 1 98 ? -17.812 -8.5 -14.648 1 96.38 98 GLN A O 1
ATOM 815 N N . ILE A 1 99 ? -16.625 -9.781 -13.344 1 94.25 99 ILE A N 1
ATOM 816 C CA . ILE A 1 99 ? -17.812 -10.516 -12.938 1 94.25 99 ILE A CA 1
ATOM 817 C C . ILE A 1 99 ? -18.453 -9.844 -11.727 1 94.25 99 ILE A C 1
ATOM 819 O O . ILE A 1 99 ? -19.422 -10.359 -11.164 1 94.25 99 ILE A O 1
ATOM 823 N N . GLY A 1 100 ? -17.812 -8.797 -11.203 1 94 100 GLY A N 1
ATOM 824 C CA . GLY A 1 100 ? -18.438 -7.969 -10.188 1 94 100 GLY A CA 1
ATOM 825 C C . GLY A 1 100 ? -18 -8.312 -8.773 1 94 100 GLY A C 1
ATOM 826 O O . GLY A 1 100 ? -18.422 -7.664 -7.812 1 94 100 GLY A O 1
ATOM 827 N N . ASP A 1 101 ? -17.141 -9.273 -8.594 1 94.62 101 ASP A N 1
ATOM 828 C CA . ASP A 1 101 ? -16.688 -9.695 -7.273 1 94.62 101 ASP A CA 1
ATOM 829 C C . ASP A 1 101 ? -15.664 -8.703 -6.707 1 94.62 101 ASP A C 1
ATOM 831 O O . ASP A 1 101 ? -15.453 -8.648 -5.496 1 94.62 101 ASP A O 1
ATOM 835 N N . ILE A 1 102 ? -15.016 -7.988 -7.562 1 97 102 ILE A N 1
ATOM 836 C CA . ILE A 1 102 ? -14.164 -6.852 -7.227 1 97 102 ILE A CA 1
ATOM 837 C C . ILE A 1 102 ? -14.703 -5.59 -7.895 1 97 102 ILE A C 1
ATOM 839 O O . ILE A 1 102 ? -14.93 -5.566 -9.109 1 97 102 ILE A O 1
ATOM 843 N N . SER A 1 103 ? -14.953 -4.637 -7.117 1 96.38 103 SER A N 1
ATOM 844 C CA . SER A 1 103 ? -15.531 -3.404 -7.652 1 96.38 103 SER A CA 1
ATOM 845 C C . SER A 1 103 ? -14.5 -2.613 -8.445 1 96.38 103 SER A C 1
ATOM 847 O O . SER A 1 103 ? -13.297 -2.885 -8.359 1 96.38 103 SER A O 1
ATOM 849 N N . ASP A 1 104 ? -14.977 -1.593 -9.18 1 96.5 104 ASP A N 1
ATOM 850 C CA . ASP A 1 104 ? -14.07 -0.744 -9.953 1 96.5 104 ASP A CA 1
ATOM 851 C C . ASP A 1 104 ? -13.102 0.007 -9.039 1 96.5 104 ASP A C 1
ATOM 853 O O . ASP A 1 104 ? -11.93 0.161 -9.367 1 96.5 104 ASP A O 1
ATOM 857 N N . VAL A 1 105 ? -13.578 0.436 -7.949 1 95.56 105 VAL A N 1
ATOM 858 C CA . VAL A 1 105 ? -12.742 1.171 -7.004 1 95.56 105 VAL A CA 1
ATOM 859 C C . VAL A 1 105 ? -11.68 0.242 -6.426 1 95.56 105 VAL A C 1
ATOM 861 O O . VAL A 1 105 ? -10.5 0.595 -6.375 1 95.56 105 VAL A O 1
ATOM 864 N N . GLU A 1 106 ? -12.117 -0.924 -6.02 1 97.06 106 GLU A N 1
ATOM 865 C CA . GLU A 1 106 ? -11.18 -1.929 -5.516 1 97.06 106 GLU A CA 1
ATOM 866 C C . GLU A 1 106 ? -10.117 -2.266 -6.555 1 97.06 106 GLU A C 1
ATOM 868 O O . GLU A 1 106 ? -8.93 -2.326 -6.238 1 97.06 106 GLU A O 1
ATOM 873 N N . PHE A 1 107 ? -10.555 -2.471 -7.777 1 97.94 107 PHE A N 1
ATOM 874 C CA . PHE A 1 107 ? -9.641 -2.859 -8.844 1 97.94 107 PHE A CA 1
ATOM 875 C C . PHE A 1 107 ? -8.641 -1.746 -9.133 1 97.94 107 PHE A C 1
ATOM 877 O O . PHE A 1 107 ? -7.457 -2.012 -9.367 1 97.94 107 PHE A O 1
ATOM 884 N N . SER A 1 108 ? -9.117 -0.549 -9.086 1 97 108 SER A N 1
ATOM 885 C CA . SER A 1 108 ? -8.227 0.59 -9.289 1 97 108 SER A CA 1
ATOM 886 C C . SER A 1 108 ? -7.141 0.646 -8.219 1 97 108 SER A C 1
ATOM 888 O O . SER A 1 108 ? -5.969 0.876 -8.531 1 97 108 SER A O 1
ATOM 890 N N . ILE A 1 109 ? -7.496 0.443 -7.023 1 96.31 109 ILE A N 1
ATOM 891 C CA . ILE A 1 109 ? -6.543 0.438 -5.918 1 96.31 109 ILE A CA 1
ATOM 892 C C . ILE A 1 109 ? -5.559 -0.716 -6.094 1 96.31 109 ILE A C 1
ATOM 894 O O . ILE A 1 109 ? -4.352 -0.539 -5.926 1 96.31 109 ILE A O 1
ATOM 898 N N . TYR A 1 110 ? -6.113 -1.878 -6.398 1 97.88 110 TYR A N 1
ATOM 899 C CA . TYR A 1 110 ? -5.281 -3.047 -6.652 1 97.88 110 TYR A CA 1
ATOM 900 C C . TYR A 1 110 ? -4.234 -2.75 -7.723 1 97.88 110 TYR A C 1
ATOM 902 O O . TYR A 1 110 ? -3.053 -3.043 -7.539 1 97.88 110 TYR A O 1
ATOM 910 N N . GLU A 1 111 ? -4.652 -2.113 -8.789 1 97.19 111 GLU A N 1
ATOM 911 C CA . GLU A 1 111 ? -3.756 -1.818 -9.906 1 97.19 111 GLU A CA 1
ATOM 912 C C . GLU A 1 111 ? -2.67 -0.83 -9.492 1 97.19 111 GLU A C 1
ATOM 914 O O . GLU A 1 111 ? -1.512 -0.969 -9.891 1 97.19 111 GLU A O 1
ATOM 919 N N . LYS A 1 112 ? -3.068 0.123 -8.734 1 95.25 112 LYS A N 1
ATOM 920 C CA . LYS A 1 112 ? -2.088 1.095 -8.266 1 95.25 112 LYS A CA 1
ATOM 921 C C . LYS A 1 112 ? -1.026 0.425 -7.395 1 95.25 112 LYS A C 1
ATOM 923 O O . LYS A 1 112 ? 0.165 0.706 -7.535 1 95.25 112 LYS A O 1
ATOM 928 N N . LEU A 1 113 ? -1.496 -0.427 -6.523 1 96.12 113 LEU A N 1
ATOM 929 C CA . LEU A 1 113 ? -0.561 -1.157 -5.676 1 96.12 113 LEU A CA 1
ATOM 930 C C . LEU A 1 113 ? 0.361 -2.037 -6.516 1 96.12 113 LEU A C 1
ATOM 932 O O . LEU A 1 113 ? 1.579 -2.021 -6.328 1 96.12 113 LEU A O 1
ATOM 936 N N . LEU A 1 114 ? -0.234 -2.768 -7.434 1 96 114 LEU A N 1
ATOM 937 C CA . LEU A 1 114 ? 0.533 -3.637 -8.32 1 96 114 LEU A CA 1
ATOM 938 C C . LEU A 1 114 ? 1.57 -2.838 -9.102 1 96 114 LEU A C 1
ATOM 940 O O . LEU A 1 114 ? 2.742 -3.219 -9.156 1 96 114 LEU A O 1
ATOM 944 N N . HIS A 1 115 ? 1.146 -1.76 -9.648 1 94.06 115 HIS A N 1
ATOM 945 C CA . HIS A 1 115 ? 2.043 -0.928 -10.438 1 94.06 115 HIS A CA 1
ATOM 946 C C . HIS A 1 115 ? 3.209 -0.417 -9.602 1 94.06 115 HIS A C 1
ATOM 948 O O . HIS A 1 115 ? 4.359 -0.457 -10.039 1 94.06 115 HIS A O 1
ATOM 954 N N . ASN A 1 116 ? 2.91 0.019 -8.492 1 92.38 116 ASN A N 1
ATOM 955 C CA . ASN A 1 116 ? 3.957 0.502 -7.594 1 92.38 116 ASN A CA 1
ATOM 956 C C . ASN A 1 116 ? 4.965 -0.596 -7.266 1 92.38 116 ASN A C 1
ATOM 958 O O . ASN A 1 116 ? 6.172 -0.366 -7.301 1 92.38 116 ASN A O 1
ATOM 962 N N . MET A 1 117 ? 4.484 -1.725 -6.945 1 92.12 117 MET A N 1
ATOM 963 C CA . MET A 1 117 ? 5.332 -2.865 -6.609 1 92.12 117 MET A CA 1
ATOM 964 C C . MET A 1 117 ? 6.18 -3.285 -7.805 1 92.12 117 MET A C 1
ATOM 966 O O . MET A 1 117 ? 7.375 -3.549 -7.66 1 92.12 117 MET A O 1
ATOM 970 N N . MET A 1 118 ? 5.578 -3.277 -8.969 1 91.19 118 MET A N 1
ATOM 971 C CA . MET A 1 118 ? 6.301 -3.658 -10.18 1 91.19 118 MET A CA 1
ATOM 972 C C . MET A 1 118 ? 7.406 -2.656 -10.492 1 91.19 118 MET A C 1
ATOM 974 O O . MET A 1 118 ? 8.469 -3.031 -10.992 1 91.19 118 MET A O 1
ATOM 978 N N . GLU A 1 119 ? 7.148 -1.412 -10.203 1 89 119 GLU A N 1
ATOM 979 C CA . GLU A 1 119 ? 8.156 -0.379 -10.406 1 89 119 GLU A CA 1
ATOM 980 C C . GLU A 1 119 ? 9.375 -0.617 -9.516 1 89 119 GLU A C 1
ATOM 982 O O . GLU A 1 119 ? 10.508 -0.342 -9.922 1 89 119 GLU A O 1
ATOM 987 N N . GLU A 1 120 ? 9.156 -1.114 -8.398 1 85.81 120 GLU A N 1
ATOM 988 C CA . GLU A 1 120 ? 10.258 -1.43 -7.496 1 85.81 120 GLU A CA 1
ATOM 989 C C . GLU A 1 120 ? 11.156 -2.518 -8.078 1 85.81 120 GLU A C 1
ATOM 991 O O . GLU A 1 120 ? 12.375 -2.482 -7.906 1 85.81 120 GLU A O 1
ATOM 996 N N . LEU A 1 121 ? 10.531 -3.439 -8.711 1 85.81 121 LEU A N 1
ATOM 997 C CA . LEU A 1 121 ? 11.289 -4.539 -9.297 1 85.81 121 LEU A CA 1
ATOM 998 C C . LEU A 1 121 ? 12.172 -4.039 -10.438 1 85.81 121 LEU A C 1
ATOM 1000 O O . LEU A 1 121 ? 13.234 -4.602 -10.703 1 85.81 121 LEU A O 1
ATOM 1004 N N . GLU A 1 122 ? 11.695 -2.939 -11.031 1 83.56 122 GLU A N 1
ATOM 1005 C CA . GLU A 1 122 ? 12.453 -2.375 -12.141 1 83.56 122 GLU A CA 1
ATOM 1006 C C . GLU A 1 122 ? 13.773 -1.776 -11.664 1 83.56 122 GLU A C 1
ATOM 1008 O O . GLU A 1 122 ? 14.68 -1.538 -12.469 1 83.56 122 GLU A O 1
ATOM 1013 N N . GLU A 1 123 ? 13.906 -1.554 -10.43 1 78.06 123 GLU A N 1
ATOM 1014 C CA . GLU A 1 123 ? 15.117 -0.973 -9.867 1 78.06 123 GLU A CA 1
ATOM 1015 C C . GLU A 1 123 ? 16.156 -2.051 -9.578 1 78.06 123 GLU A C 1
ATOM 1017 O O . GLU A 1 123 ? 17.312 -1.74 -9.266 1 78.06 123 GLU A O 1
ATOM 1022 N N . LEU A 1 124 ? 15.711 -3.281 -9.68 1 79.62 124 LEU A N 1
ATOM 1023 C CA . LEU A 1 124 ? 16.609 -4.398 -9.43 1 79.62 124 LEU A CA 1
ATOM 1024 C C . LEU A 1 124 ? 17.391 -4.754 -10.695 1 79.62 124 LEU A C 1
ATOM 1026 O O . LEU A 1 124 ? 16.969 -4.426 -11.805 1 79.62 124 LEU A O 1
ATOM 1030 N N . PRO A 1 125 ? 18.547 -5.367 -10.523 1 73.56 125 PRO A N 1
ATOM 1031 C CA . PRO A 1 125 ? 19.328 -5.77 -11.695 1 73.56 125 PRO A CA 1
ATOM 1032 C C . PRO A 1 125 ? 18.562 -6.707 -12.625 1 73.56 125 PRO A C 1
ATOM 1034 O O . PRO A 1 125 ? 18.609 -6.539 -13.852 1 73.56 125 PRO A O 1
ATOM 1037 N N . LYS A 1 126 ? 18.016 -7.785 -12.086 1 72.5 126 LYS A N 1
ATOM 1038 C CA . LYS A 1 126 ? 17.078 -8.617 -12.836 1 72.5 126 LYS A CA 1
ATOM 1039 C C . LYS A 1 126 ? 15.641 -8.18 -12.594 1 72.5 126 LYS A C 1
ATOM 1041 O O . LYS A 1 126 ? 15.18 -8.133 -11.453 1 72.5 126 LYS A O 1
ATOM 1046 N N . LYS A 1 127 ? 14.992 -7.859 -13.664 1 74 127 LYS A N 1
ATOM 1047 C CA . LYS A 1 127 ? 13.734 -7.141 -13.5 1 74 127 LYS A CA 1
ATOM 1048 C C . LYS A 1 127 ? 12.555 -7.98 -13.969 1 74 127 LYS A C 1
ATOM 1050 O O . LYS A 1 127 ? 11.398 -7.609 -13.758 1 74 127 LYS A O 1
ATOM 1055 N N . ALA A 1 128 ? 12.883 -9.102 -14.648 1 83.25 128 ALA A N 1
ATOM 1056 C CA . ALA A 1 128 ? 11.805 -9.906 -15.219 1 83.25 128 ALA A CA 1
ATOM 1057 C C . ALA A 1 128 ? 12.195 -11.375 -15.281 1 83.25 128 ALA A C 1
ATOM 1059 O O . ALA A 1 128 ? 13.383 -11.719 -15.234 1 83.25 128 ALA A O 1
ATOM 1060 N N . PRO A 1 129 ? 11.141 -12.258 -15.328 1 90.94 129 PRO A N 1
ATOM 1061 C CA . PRO A 1 129 ? 11.477 -13.672 -15.531 1 90.94 129 PRO A CA 1
ATOM 1062 C C . PRO A 1 129 ? 12.133 -13.938 -16.875 1 90.94 129 PRO A C 1
ATOM 1064 O O . PRO A 1 129 ? 11.961 -13.156 -17.828 1 90.94 129 PRO A O 1
ATOM 1067 N N . ASP A 1 130 ? 12.922 -14.977 -16.891 1 91.94 130 ASP A N 1
ATOM 1068 C CA . ASP A 1 130 ? 13.508 -15.398 -18.172 1 91.94 130 ASP A CA 1
ATOM 1069 C C . ASP A 1 130 ? 12.477 -16.094 -19.047 1 91.94 130 ASP A C 1
ATOM 1071 O O . ASP A 1 130 ? 12.5 -15.961 -20.266 1 91.94 130 ASP A O 1
ATOM 1075 N N . LEU A 1 131 ? 11.625 -16.781 -18.422 1 95 131 LEU A N 1
ATOM 1076 C CA . LEU A 1 131 ? 10.656 -17.609 -19.141 1 95 131 LEU A CA 1
ATOM 1077 C C . LEU A 1 131 ? 9.43 -17.891 -18.266 1 95 131 LEU A C 1
ATOM 1079 O O . LEU A 1 131 ? 9.562 -18.188 -17.078 1 95 131 LEU A O 1
ATOM 1083 N N . MET A 1 132 ? 8.297 -17.781 -18.844 1 96.75 132 MET A N 1
ATOM 1084 C CA . MET A 1 132 ? 7.09 -18.344 -18.25 1 96.75 132 MET A CA 1
ATOM 1085 C C . MET A 1 132 ? 6.73 -19.688 -18.875 1 96.75 132 MET A C 1
ATOM 1087 O O . MET A 1 132 ? 6.648 -19.797 -20.094 1 96.75 132 MET A O 1
ATOM 1091 N N . ILE A 1 133 ? 6.605 -20.672 -18.062 1 97.75 133 ILE A N 1
ATOM 1092 C CA . IL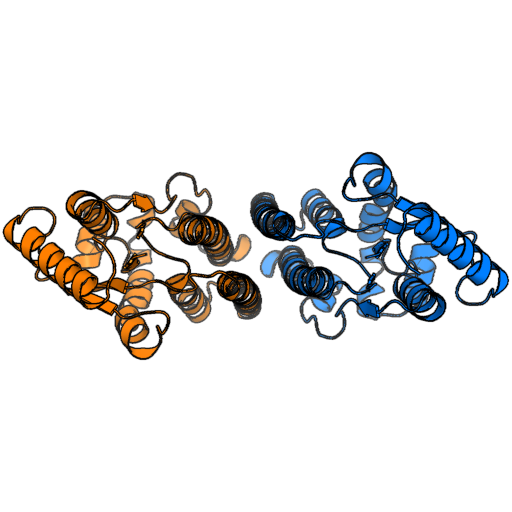E A 1 133 ? 6.074 -21.953 -18.484 1 97.75 133 ILE A CA 1
ATOM 1093 C C . ILE A 1 133 ? 4.562 -22 -18.25 1 97.75 133 ILE A C 1
ATOM 1095 O O . ILE A 1 133 ? 4.113 -22.109 -17.109 1 97.75 133 ILE A O 1
ATOM 1099 N N . PHE A 1 134 ? 3.793 -21.891 -19.297 1 98.25 134 PHE A N 1
ATOM 1100 C CA . PHE A 1 134 ? 2.34 -21.844 -19.172 1 98.25 134 PHE A CA 1
ATOM 1101 C C . PHE A 1 134 ? 1.737 -23.219 -19.438 1 98.25 134 PHE A C 1
ATOM 1103 O O . PHE A 1 134 ? 1.989 -23.828 -20.469 1 98.25 134 PHE A O 1
ATOM 1110 N N . LEU A 1 135 ? 0.975 -23.672 -18.531 1 98.19 135 LEU A N 1
ATOM 1111 C CA . LEU A 1 135 ? 0.313 -24.969 -18.641 1 98.19 135 LEU A CA 1
ATOM 1112 C C . LEU A 1 135 ? -1.078 -24.812 -19.25 1 98.19 135 LEU A C 1
ATOM 1114 O O . LEU A 1 135 ? -2.029 -24.453 -18.547 1 98.19 135 LEU A O 1
ATOM 1118 N N . ASP A 1 136 ? -1.11 -25.109 -20.5 1 97.75 136 ASP A N 1
ATOM 1119 C CA . ASP A 1 136 ? -2.373 -25.062 -21.234 1 97.75 136 ASP A CA 1
ATOM 1120 C C . ASP A 1 136 ? -3.158 -26.359 -21.047 1 97.75 136 ASP A C 1
ATOM 1122 O O . ASP A 1 136 ? -2.613 -27.453 -21.219 1 97.75 136 ASP A O 1
ATOM 1126 N N . ILE A 1 137 ? -4.414 -26.188 -20.688 1 97.62 137 ILE A N 1
ATOM 1127 C CA . ILE A 1 137 ? -5.215 -27.359 -20.344 1 97.62 137 ILE A CA 1
ATOM 1128 C C . ILE A 1 137 ? -6.68 -27.109 -20.703 1 97.62 137 ILE A C 1
ATOM 1130 O O . ILE A 1 137 ? -7.18 -25.984 -20.547 1 97.62 137 ILE A O 1
ATOM 1134 N N . SER A 1 138 ? -7.293 -28.125 -21.188 1 97.69 138 SER A N 1
ATOM 1135 C CA . SER A 1 138 ? -8.703 -27.984 -21.516 1 97.69 138 SER A CA 1
ATOM 1136 C C . SER A 1 138 ? -9.555 -27.781 -20.266 1 97.69 138 SER A C 1
ATOM 1138 O O . SER A 1 138 ? -9.133 -28.141 -19.156 1 97.69 138 SER A O 1
ATOM 1140 N N . PHE A 1 139 ? -10.742 -27.188 -20.484 1 97.12 139 PHE A N 1
ATOM 1141 C CA . PHE A 1 139 ? -11.625 -26.953 -19.359 1 97.12 139 PHE A CA 1
ATOM 1142 C C . PHE A 1 139 ? -12.109 -28.281 -18.766 1 97.12 139 PHE A C 1
ATOM 1144 O O . PHE A 1 139 ? -12.203 -28.422 -17.547 1 97.12 139 PHE A O 1
ATOM 1151 N N . GLU A 1 140 ? -12.414 -29.203 -19.656 1 95.81 140 GLU A N 1
ATOM 1152 C CA . GLU A 1 140 ? -12.859 -30.516 -19.203 1 95.81 140 GLU A CA 1
ATOM 1153 C C . GLU A 1 140 ? -11.812 -31.172 -18.297 1 95.81 140 GLU A C 1
ATOM 1155 O O . GLU A 1 140 ? -12.141 -31.656 -17.219 1 95.81 140 GLU A O 1
ATOM 1160 N N . LYS A 1 141 ? -10.633 -31.172 -18.703 1 95.56 141 LYS A N 1
ATOM 1161 C CA . LYS A 1 141 ? -9.562 -31.766 -17.922 1 95.56 141 LYS A CA 1
ATOM 1162 C C . LYS A 1 141 ? -9.312 -30.969 -16.641 1 95.56 141 LYS A C 1
ATOM 1164 O O . LYS A 1 141 ? -8.977 -31.547 -15.594 1 95.56 141 LYS A O 1
ATOM 1169 N N . THR A 1 142 ? -9.422 -29.672 -16.703 1 94.56 142 THR A N 1
ATOM 1170 C CA . THR A 1 142 ? -9.328 -28.828 -15.508 1 94.56 142 THR A CA 1
ATOM 1171 C C . THR A 1 142 ? -10.32 -29.281 -14.445 1 94.56 142 THR A C 1
ATOM 1173 O O . THR A 1 142 ? -9.945 -29.5 -13.289 1 94.56 142 THR A O 1
ATOM 1176 N N . MET A 1 143 ? -11.5 -29.5 -14.844 1 94.06 143 MET A N 1
ATOM 1177 C CA . MET A 1 143 ? -12.555 -29.891 -13.906 1 94.06 143 MET A CA 1
ATOM 1178 C C . MET A 1 143 ? -12.289 -31.281 -13.328 1 94.06 143 MET A C 1
ATOM 1180 O O . MET A 1 143 ? -12.516 -31.516 -12.148 1 94.06 143 MET A O 1
ATOM 1184 N N . GLU A 1 144 ? -11.781 -32.094 -14.148 1 93.06 144 GLU A N 1
ATOM 1185 C CA . GLU A 1 144 ? -11.43 -33.438 -13.688 1 93.06 144 GLU A CA 1
ATOM 1186 C C . GLU A 1 144 ? -10.336 -33.375 -12.617 1 93.06 144 GLU A C 1
ATOM 1188 O O . GLU A 1 144 ? -10.438 -34.062 -11.594 1 93.06 144 GLU A O 1
ATOM 1193 N N . ARG A 1 145 ? -9.406 -32.594 -12.836 1 91.44 145 ARG A N 1
ATOM 1194 C CA . ARG A 1 145 ? -8.266 -32.5 -11.93 1 91.44 145 ARG A CA 1
ATOM 1195 C C . ARG A 1 145 ? -8.656 -31.828 -10.625 1 91.44 145 ARG A C 1
ATOM 1197 O O . ARG A 1 145 ? -8.164 -32.188 -9.555 1 91.44 145 ARG A O 1
ATOM 1204 N N . ILE A 1 146 ? -9.477 -30.781 -10.727 1 90.31 146 ILE A N 1
ATOM 1205 C CA . ILE A 1 146 ? -9.961 -30.125 -9.516 1 90.31 146 ILE A CA 1
ATOM 1206 C C . ILE A 1 146 ? -10.727 -31.141 -8.656 1 90.31 146 ILE A C 1
ATOM 1208 O O . ILE A 1 146 ? -10.539 -31.188 -7.441 1 90.31 146 ILE A O 1
ATOM 1212 N N . ALA A 1 147 ? -11.508 -31.938 -9.312 1 88.12 147 ALA A N 1
ATOM 1213 C CA . ALA A 1 147 ? -12.273 -32.969 -8.609 1 88.12 147 ALA A CA 1
ATOM 1214 C C . ALA A 1 147 ? -11.359 -34 -7.957 1 88.12 147 ALA A C 1
ATOM 1216 O O . ALA A 1 147 ? -11.555 -34.375 -6.797 1 88.12 147 ALA A O 1
ATOM 1217 N N . LYS A 1 148 ? -10.344 -34.344 -8.609 1 86.38 148 LYS A N 1
ATOM 1218 C CA . LYS A 1 148 ? -9.406 -35.344 -8.125 1 86.38 148 LYS A CA 1
ATOM 1219 C C . LYS A 1 148 ? -8.57 -34.812 -6.969 1 86.38 148 LYS A C 1
ATOM 1221 O O . LYS A 1 148 ? -8.273 -35.562 -6.02 1 86.38 148 LYS A O 1
ATOM 1226 N N . ARG A 1 149 ? -8.156 -33.594 -7.09 1 82 149 ARG A N 1
ATOM 1227 C CA . ARG A 1 149 ? -7.328 -32.969 -6.066 1 82 149 ARG A CA 1
ATOM 1228 C C . ARG A 1 149 ? -8.07 -32.875 -4.742 1 82 149 ARG A C 1
ATOM 1230 O O . ARG A 1 149 ? -7.469 -32.969 -3.674 1 82 149 ARG A O 1
ATOM 1237 N N . GLY A 1 150 ? -9.328 -32.719 -4.801 1 72.62 150 GLY A N 1
ATOM 1238 C CA . GLY A 1 150 ? -10.219 -32.875 -3.662 1 72.62 150 GLY A CA 1
ATOM 1239 C C . GLY A 1 150 ? -10.047 -31.797 -2.615 1 72.62 150 GLY A C 1
ATOM 1240 O O . GLY A 1 150 ? -10.227 -32.062 -1.421 1 72.62 150 GLY A O 1
ATOM 1241 N N . ARG A 1 151 ? -9.578 -30.688 -3.025 1 73.19 151 ARG A N 1
ATOM 1242 C CA . ARG A 1 151 ? -9.617 -29.625 -2.033 1 73.19 151 ARG A CA 1
ATOM 1243 C C . ARG A 1 151 ? -11.055 -29.25 -1.681 1 73.19 151 ARG A C 1
ATOM 1245 O O . ARG A 1 151 ? -11.805 -28.75 -2.527 1 73.19 151 ARG A O 1
ATOM 1252 N N . ASP A 1 152 ? -11.414 -29.438 -0.574 1 73.62 152 ASP A N 1
ATOM 1253 C CA . ASP A 1 152 ? -12.805 -29.359 -0.135 1 73.62 152 ASP A CA 1
ATOM 1254 C C . ASP A 1 152 ? -13.438 -28.031 -0.562 1 73.62 152 ASP A C 1
ATOM 1256 O O . ASP A 1 152 ? -14.578 -28.016 -1.042 1 73.62 152 ASP A O 1
ATOM 1260 N N . PHE A 1 153 ? -12.711 -27.047 -0.545 1 77.44 153 PHE A N 1
ATOM 1261 C CA . PHE A 1 153 ? -13.336 -25.75 -0.779 1 77.44 153 PHE A CA 1
ATOM 1262 C C . PHE A 1 153 ? -13.445 -25.469 -2.271 1 77.44 153 PHE A C 1
ATOM 1264 O O . PHE A 1 153 ? -14.156 -24.547 -2.682 1 77.44 153 PHE A O 1
ATOM 1271 N N . GLU A 1 154 ? -12.914 -26.25 -3.094 1 83.38 154 GLU A N 1
ATOM 1272 C CA . GLU A 1 154 ? -12.93 -26 -4.531 1 83.38 154 GLU A CA 1
ATOM 1273 C C . GLU A 1 154 ? -13.969 -26.875 -5.234 1 83.38 154 GLU A C 1
ATOM 1275 O O . GLU A 1 154 ? -14.102 -26.828 -6.457 1 83.38 154 GLU A O 1
ATOM 1280 N N . GLN A 1 155 ? -14.734 -27.609 -4.559 1 81.94 155 GLN A N 1
ATOM 1281 C CA . GLN A 1 155 ? -15.492 -28.719 -5.148 1 81.94 155 GLN A CA 1
ATOM 1282 C C . GLN A 1 155 ? -16.938 -28.297 -5.418 1 81.94 155 GLN A C 1
ATOM 1284 O O . GLN A 1 155 ? -17.703 -29.062 -6.016 1 81.94 155 GLN A O 1
ATOM 1289 N N . ASP A 1 156 ? -17.219 -27.062 -5.109 1 82.69 156 ASP A N 1
ATOM 1290 C CA . ASP A 1 156 ? -18.609 -26.641 -5.258 1 82.69 156 ASP A CA 1
ATOM 1291 C C . ASP A 1 156 ? -18.969 -26.453 -6.73 1 82.69 156 ASP A C 1
ATOM 1293 O O . ASP A 1 156 ? -18.266 -25.766 -7.469 1 82.69 156 ASP A O 1
ATOM 1297 N N . GLU A 1 157 ? -20.016 -27.078 -7.184 1 80.25 157 GLU A N 1
ATOM 1298 C CA . GLU A 1 157 ? -20.484 -26.984 -8.562 1 80.25 157 GLU A CA 1
ATOM 1299 C C . GLU A 1 157 ? -20.75 -25.531 -8.953 1 80.25 157 GLU A C 1
ATOM 1301 O O . GLU A 1 157 ? -20.609 -25.172 -10.117 1 80.25 157 GLU A O 1
ATOM 1306 N N . ALA A 1 158 ? -21.109 -24.781 -8 1 81 158 ALA A N 1
ATOM 1307 C CA . ALA A 1 158 ? -21.422 -23.375 -8.258 1 81 158 ALA A CA 1
ATOM 1308 C C . ALA A 1 158 ? -20.188 -22.609 -8.727 1 81 158 ALA A C 1
ATOM 1310 O O . ALA A 1 158 ? -20.312 -21.516 -9.297 1 81 158 ALA A O 1
ATOM 1311 N N . LEU A 1 159 ? -19.078 -23.281 -8.594 1 90.19 159 LEU A N 1
ATOM 1312 C CA . LEU A 1 159 ? -17.828 -22.625 -8.969 1 90.19 159 LEU A CA 1
ATOM 1313 C C . LEU A 1 159 ? -17.516 -22.844 -10.445 1 90.19 159 LEU A C 1
ATOM 1315 O O . LEU A 1 159 ? -16.594 -22.234 -10.992 1 90.19 159 LEU A O 1
ATOM 1319 N N . LYS A 1 160 ? -18.156 -23.703 -11.039 1 91.62 160 LYS A N 1
ATOM 1320 C CA . LYS A 1 160 ? -17.859 -24.094 -12.422 1 91.62 160 LYS A CA 1
ATOM 1321 C C . LYS A 1 160 ? -17.859 -22.875 -13.336 1 91.62 160 LYS A C 1
ATOM 1323 O O . LYS A 1 160 ? -16.984 -22.734 -14.195 1 91.62 160 LYS A O 1
ATOM 1328 N N . ASN A 1 161 ? -18.875 -22 -13.18 1 92.94 161 ASN A N 1
ATOM 1329 C CA . ASN A 1 161 ? -18.938 -20.812 -14.016 1 92.94 161 ASN A CA 1
ATOM 1330 C C . ASN A 1 161 ? -17.734 -19.906 -13.789 1 92.94 161 ASN A C 1
ATOM 1332 O O . ASN A 1 161 ? -17.203 -19.328 -14.742 1 92.94 161 ASN A O 1
ATOM 1336 N N . TYR A 1 162 ? -17.359 -19.797 -12.648 1 92.94 162 TYR A N 1
ATOM 1337 C CA . TYR A 1 162 ? -16.172 -19 -12.328 1 92.94 162 TYR A CA 1
ATOM 1338 C C . TYR A 1 162 ? -14.938 -19.609 -12.992 1 92.94 162 TYR A C 1
ATOM 1340 O O . TYR A 1 162 ? -14.164 -18.891 -13.633 1 92.94 162 TYR A O 1
ATOM 1348 N N . TYR A 1 163 ? -14.805 -20.906 -12.844 1 95.12 163 TYR A N 1
ATOM 1349 C CA . TYR A 1 163 ? -13.656 -21.578 -13.438 1 95.12 163 TYR A CA 1
ATOM 1350 C C . TYR A 1 163 ? -13.648 -21.406 -14.953 1 95.12 163 TYR A C 1
ATOM 1352 O O . TYR A 1 163 ? -12.594 -21.172 -15.547 1 95.12 163 TYR A O 1
ATOM 1360 N N . PHE A 1 164 ? -14.766 -21.5 -15.469 1 96.44 164 PHE A N 1
ATOM 1361 C CA . PHE A 1 164 ? -14.859 -21.344 -16.922 1 96.44 164 PHE A CA 1
ATOM 1362 C C . PHE A 1 164 ? -14.484 -19.938 -17.344 1 96.44 164 PHE A C 1
ATOM 1364 O O . PHE A 1 164 ? -13.766 -19.75 -18.328 1 96.44 164 PHE A O 1
ATOM 1371 N N . THR A 1 165 ? -14.969 -19 -16.625 1 96.06 165 THR A N 1
ATOM 1372 C CA . THR A 1 165 ? -14.664 -17.609 -16.922 1 96.06 165 THR A CA 1
ATOM 1373 C C . THR A 1 165 ? -13.164 -17.344 -16.844 1 96.06 165 THR A C 1
ATOM 1375 O O . THR A 1 165 ? -12.602 -16.625 -17.672 1 96.06 165 THR A O 1
ATOM 1378 N N . LEU A 1 166 ? -12.562 -17.891 -15.906 1 95.81 166 LEU A N 1
ATOM 1379 C CA . LEU A 1 166 ? -11.117 -17.797 -15.766 1 95.81 166 LEU A CA 1
ATOM 1380 C C . LEU A 1 166 ? -10.406 -18.469 -16.938 1 95.81 166 LEU A C 1
ATOM 1382 O O . LEU A 1 166 ? -9.5 -17.891 -17.547 1 95.81 166 LEU A O 1
ATOM 1386 N N . TRP A 1 167 ? -10.82 -19.594 -17.219 1 97.19 167 TRP A N 1
ATOM 1387 C CA . TRP A 1 167 ? -10.172 -20.469 -18.188 1 97.19 167 TRP A CA 1
ATOM 1388 C C . TRP A 1 167 ? -10.289 -19.906 -19.594 1 97.19 167 TRP A C 1
ATOM 1390 O O . TRP A 1 167 ? -9.305 -19.859 -20.344 1 97.19 167 TRP A O 1
ATOM 1400 N N . LYS A 1 168 ? -11.422 -19.453 -19.984 1 97.31 168 LYS A N 1
ATOM 1401 C CA . LYS A 1 168 ? -11.773 -19.219 -21.391 1 97.31 168 LYS A CA 1
ATOM 1402 C C . LYS A 1 168 ? -10.883 -18.141 -22 1 97.31 168 LYS A C 1
ATOM 1404 O O . LYS A 1 168 ? -10.609 -18.172 -23.203 1 97.31 168 LYS A O 1
ATOM 1409 N N . ASP A 1 169 ? -10.453 -17.219 -21.203 1 95.88 169 ASP A N 1
ATOM 1410 C CA . ASP A 1 169 ? -9.68 -16.109 -21.766 1 95.88 169 ASP A CA 1
ATOM 1411 C C . ASP A 1 169 ? -8.219 -16.188 -21.328 1 95.88 169 ASP A C 1
ATOM 1413 O O . ASP A 1 169 ? -7.406 -15.336 -21.703 1 95.88 169 ASP A O 1
ATOM 1417 N N . TYR A 1 170 ? -7.855 -17.188 -20.609 1 97.12 170 TYR A N 1
ATOM 1418 C CA . TYR A 1 170 ? -6.535 -17.25 -19.984 1 97.12 170 TYR A CA 1
ATOM 1419 C C . TYR A 1 170 ? -5.449 -17.375 -21.047 1 97.12 170 TYR A C 1
ATOM 1421 O O . TYR A 1 170 ? -4.484 -16.609 -21.047 1 97.12 170 TYR A O 1
ATOM 1429 N N . ARG A 1 171 ? -5.578 -18.297 -21.906 1 96.19 171 ARG A N 1
ATOM 1430 C CA . ARG A 1 171 ? -4.586 -18.516 -22.969 1 96.19 171 ARG A CA 1
ATOM 1431 C C . ARG A 1 171 ? -4.434 -17.266 -23.828 1 96.19 171 ARG A C 1
ATOM 1433 O O . ARG A 1 171 ? -3.312 -16.859 -24.141 1 96.19 171 ARG A O 1
ATOM 1440 N N . ASP A 1 172 ? -5.535 -16.719 -24.203 1 96.94 172 ASP A N 1
ATOM 1441 C CA . ASP A 1 172 ? -5.5 -15.492 -25 1 96.94 172 ASP A CA 1
ATOM 1442 C C . ASP A 1 172 ? -4.734 -14.391 -24.266 1 96.94 172 ASP A C 1
ATOM 1444 O O . ASP A 1 172 ? -3.922 -13.688 -24.859 1 96.94 172 ASP A O 1
ATOM 1448 N N . TRP A 1 173 ? -5.008 -14.305 -23 1 97.06 173 TRP A N 1
ATOM 1449 C CA . TRP A 1 173 ? -4.32 -13.297 -22.203 1 97.06 173 TRP A CA 1
ATOM 1450 C C . TRP A 1 173 ? -2.814 -13.547 -22.188 1 97.06 173 TRP A C 1
ATOM 1452 O O . TRP A 1 173 ? -2.023 -12.625 -22.375 1 97.06 173 TRP A O 1
ATOM 1462 N N . VAL A 1 174 ? -2.418 -14.758 -22 1 97.19 174 VAL A N 1
ATOM 1463 C CA . VAL A 1 174 ? -1.006 -15.125 -21.953 1 97.19 174 VAL A CA 1
ATOM 1464 C C . VAL A 1 174 ? -0.338 -14.797 -23.281 1 97.19 174 VAL A C 1
ATOM 1466 O O . VAL A 1 174 ? 0.773 -14.266 -23.312 1 97.19 174 VAL A O 1
ATOM 1469 N N . GLU A 1 175 ? -0.997 -15.008 -24.344 1 96.44 175 GLU A N 1
ATOM 1470 C CA . GLU A 1 175 ? -0.406 -14.891 -25.672 1 96.44 175 GLU A CA 1
ATOM 1471 C C . GLU A 1 175 ? -0.394 -13.445 -26.141 1 96.44 175 GLU A C 1
ATOM 1473 O O . GLU A 1 175 ? 0.517 -13.023 -26.875 1 96.44 175 GLU A O 1
ATOM 1478 N N . ASN A 1 176 ? -1.351 -12.672 -25.688 1 96.31 176 ASN A N 1
ATOM 1479 C CA . ASN A 1 176 ? -1.537 -11.375 -26.344 1 96.31 176 ASN A CA 1
ATOM 1480 C C . ASN A 1 176 ? -1.354 -10.219 -25.359 1 96.31 176 ASN A C 1
ATOM 1482 O O . ASN A 1 176 ? -1.204 -9.07 -25.781 1 96.31 176 ASN A O 1
ATOM 1486 N N . TYR A 1 177 ? -1.373 -10.547 -24.125 1 94.75 177 TYR A N 1
ATOM 1487 C CA . TYR A 1 177 ? -1.322 -9.453 -23.172 1 94.75 177 TYR A CA 1
ATOM 1488 C C . TYR A 1 177 ? -0.118 -9.586 -22.25 1 94.75 177 TYR A C 1
ATOM 1490 O O . TYR A 1 177 ? 0.512 -8.594 -21.891 1 94.75 177 TYR A O 1
ATOM 1498 N N . TYR A 1 178 ? 0.163 -10.758 -21.844 1 95.69 178 TYR A N 1
ATOM 1499 C CA . TYR A 1 178 ? 1.377 -10.961 -21.047 1 95.69 178 TYR A CA 1
ATOM 1500 C C . TYR A 1 178 ? 2.609 -10.516 -21.828 1 95.69 178 TYR A C 1
ATOM 1502 O O . TYR A 1 178 ? 2.787 -10.891 -23 1 95.69 178 TYR A O 1
ATOM 1510 N N . ASP A 1 179 ? 3.549 -9.688 -21.172 1 94 179 ASP A N 1
ATOM 1511 C CA . ASP A 1 179 ? 4.664 -9.125 -21.922 1 94 179 ASP A CA 1
ATOM 1512 C C . ASP A 1 179 ? 5.934 -9.086 -21.062 1 94 179 ASP A C 1
ATOM 1514 O O . ASP A 1 179 ? 6.836 -8.281 -21.328 1 94 179 ASP A O 1
ATOM 1518 N N . LYS A 1 180 ? 6.039 -9.906 -20.047 1 93 180 LYS A N 1
ATOM 1519 C CA . LYS A 1 180 ? 7.164 -9.812 -19.125 1 93 180 LYS A CA 1
ATOM 1520 C C . LYS A 1 180 ? 8.297 -10.758 -19.531 1 93 180 LYS A C 1
ATOM 1522 O O . LYS A 1 180 ? 9.445 -10.547 -19.156 1 93 180 LYS A O 1
ATOM 1527 N N . SER A 1 181 ? 7.977 -11.75 -20.312 1 93.31 181 SER A N 1
ATOM 1528 C CA . SER A 1 181 ? 8.969 -12.727 -20.766 1 93.31 181 SER A CA 1
ATOM 1529 C C . SER A 1 181 ? 8.438 -13.547 -21.938 1 93.31 181 SER A C 1
ATOM 1531 O O . SER A 1 181 ? 7.27 -13.43 -22.312 1 93.31 181 SER A O 1
ATOM 1533 N N . ASP A 1 182 ? 9.336 -14.336 -22.484 1 93.94 182 ASP A N 1
ATOM 1534 C CA . ASP A 1 182 ? 8.875 -15.375 -23.391 1 93.94 182 ASP A CA 1
ATOM 1535 C C . ASP A 1 182 ? 8.008 -16.406 -22.672 1 93.94 182 ASP A C 1
ATOM 1537 O O . ASP A 1 182 ? 8.039 -16.484 -21.438 1 93.94 182 ASP A O 1
ATOM 1541 N N . VAL A 1 183 ? 7.227 -17.062 -23.5 1 96.62 183 VAL A N 1
ATOM 1542 C CA . VAL A 1 183 ? 6.32 -18.062 -22.938 1 96.62 183 VAL A CA 1
ATOM 1543 C C . VAL A 1 183 ? 6.551 -19.406 -23.594 1 96.62 183 VAL A C 1
ATOM 1545 O O . VAL A 1 183 ? 6.664 -19.5 -24.812 1 96.62 183 VAL A O 1
ATOM 1548 N N . TYR A 1 184 ? 6.82 -20.438 -22.797 1 96.62 184 TYR A N 1
ATOM 1549 C CA . TYR A 1 184 ? 6.805 -21.828 -23.219 1 96.62 184 TYR A CA 1
ATOM 1550 C C . TYR A 1 184 ? 5.508 -22.516 -22.812 1 96.62 184 TYR A C 1
ATOM 1552 O O . TYR A 1 184 ? 5.199 -22.609 -21.625 1 96.62 184 TYR A O 1
ATOM 1560 N N . ILE A 1 185 ? 4.781 -23.016 -23.797 1 97.5 185 ILE A N 1
ATOM 1561 C CA . ILE A 1 185 ? 3.465 -23.562 -23.516 1 97.5 185 ILE A CA 1
ATOM 1562 C C . ILE A 1 185 ? 3.545 -25.094 -23.484 1 97.5 185 ILE A C 1
ATOM 1564 O O . ILE A 1 185 ? 4.07 -25.719 -24.406 1 97.5 185 ILE A O 1
ATOM 1568 N N . ILE A 1 186 ? 3.072 -25.656 -22.453 1 97.81 186 ILE A N 1
ATOM 1569 C CA . ILE A 1 186 ? 2.93 -27.094 -22.344 1 97.81 186 ILE A CA 1
ATOM 1570 C C . ILE A 1 186 ? 1.463 -27.484 -22.516 1 97.81 186 ILE A C 1
ATOM 1572 O O . ILE A 1 186 ? 0.598 -27 -21.781 1 97.81 186 ILE A O 1
ATOM 1576 N N . ASP A 1 187 ? 1.188 -28.328 -23.438 1 97.69 187 ASP A N 1
ATOM 1577 C CA . ASP A 1 187 ? -0.149 -28.891 -23.609 1 97.69 187 ASP A CA 1
ATOM 1578 C C . ASP A 1 187 ? -0.411 -30 -22.594 1 97.69 187 ASP A C 1
ATOM 1580 O O . ASP A 1 187 ? -0.006 -31.156 -22.797 1 97.69 187 ASP A O 1
ATOM 1584 N N . MET A 1 188 ? -1.191 -29.719 -21.609 1 97.38 188 MET A N 1
ATOM 1585 C CA . MET A 1 188 ? -1.385 -30.641 -20.5 1 97.38 188 MET A CA 1
ATOM 1586 C C . MET A 1 188 ? -2.428 -31.703 -20.828 1 97.38 188 MET A C 1
ATOM 1588 O O . MET A 1 188 ? -2.619 -32.656 -20.078 1 97.38 188 MET A O 1
ATOM 1592 N N . ASP A 1 189 ? -3.086 -31.547 -21.938 1 96.88 189 ASP A N 1
ATOM 1593 C CA . ASP A 1 189 ? -3.957 -32.625 -22.422 1 96.88 189 ASP A CA 1
ATOM 1594 C C . ASP A 1 189 ? -3.152 -33.719 -23.125 1 96.88 189 ASP A C 1
ATOM 1596 O O . ASP A 1 189 ? -3.576 -34.875 -23.172 1 96.88 189 ASP A O 1
ATOM 1600 N N . LYS A 1 190 ? -2.033 -33.312 -23.594 1 95.69 190 LYS A N 1
ATOM 1601 C CA . LYS A 1 190 ? -1.171 -34.219 -24.344 1 95.69 190 LYS A CA 1
ATOM 1602 C C . LYS A 1 190 ? -0.124 -34.844 -23.453 1 95.69 190 LYS A C 1
ATOM 1604 O O . LYS A 1 190 ? 0.11 -36.062 -23.531 1 95.69 190 LYS A O 1
ATOM 1609 N N . TYR A 1 191 ? 0.489 -34.062 -22.594 1 96 191 TYR A N 1
ATOM 1610 C CA . TYR A 1 191 ? 1.606 -34.531 -21.781 1 96 191 TYR A CA 1
ATOM 1611 C C . TYR A 1 191 ? 1.121 -35.031 -20.438 1 96 191 TYR A C 1
ATOM 1613 O O . TYR A 1 191 ? 0.27 -34.406 -19.797 1 96 191 TYR A O 1
ATOM 1621 N N . ASP A 1 192 ? 1.591 -36.219 -20.078 1 95.31 192 ASP A N 1
ATOM 1622 C CA . ASP A 1 192 ? 1.362 -36.75 -18.75 1 95.31 192 ASP A CA 1
ATOM 1623 C C . ASP A 1 192 ? 2.631 -36.688 -17.891 1 95.31 192 ASP A C 1
ATOM 1625 O O . ASP A 1 192 ? 3.4 -37.656 -17.844 1 95.31 192 ASP A O 1
ATOM 1629 N N . ILE A 1 193 ? 2.727 -35.688 -17.172 1 94.25 193 ILE A N 1
ATOM 1630 C CA . ILE A 1 193 ? 3.934 -35.406 -16.406 1 94.25 193 ILE A CA 1
ATOM 1631 C C . ILE A 1 193 ? 3.951 -36.25 -15.148 1 94.25 193 ILE A C 1
ATOM 1633 O O . ILE A 1 193 ? 5.012 -36.5 -14.562 1 94.25 193 ILE A O 1
ATOM 1637 N N . GLU A 1 194 ? 2.859 -36.688 -14.75 1 90.44 194 GLU A N 1
ATOM 1638 C CA . GLU A 1 194 ? 2.754 -37.469 -13.516 1 90.44 194 GLU A CA 1
ATOM 1639 C C . GLU A 1 194 ? 3.285 -38.906 -13.703 1 90.44 194 GLU A C 1
ATOM 1641 O O . GLU A 1 194 ? 3.979 -39.438 -12.836 1 90.44 194 GLU A O 1
ATOM 1646 N N . THR A 1 195 ? 3.041 -39.5 -14.914 1 93.25 195 THR A N 1
ATOM 1647 C CA . THR A 1 195 ? 3.32 -40.906 -15.016 1 93.25 195 THR A CA 1
ATOM 1648 C C . THR A 1 195 ? 4.305 -41.188 -16.141 1 93.25 195 THR A C 1
ATOM 1650 O O . THR A 1 195 ? 4.949 -42.25 -16.172 1 93.25 195 THR A O 1
ATOM 1653 N N . SER A 1 196 ? 4.465 -40.281 -17.062 1 97.19 196 SER A N 1
ATOM 1654 C CA . SER A 1 196 ? 5.273 -40.562 -18.25 1 97.19 196 SER A CA 1
ATOM 1655 C C . SER A 1 196 ? 6.66 -39.938 -18.125 1 97.19 196 SER A C 1
ATOM 1657 O O . SER A 1 196 ? 6.816 -38.719 -18.266 1 97.19 196 SER A O 1
ATOM 1659 N N . GLU A 1 197 ? 7.668 -40.812 -18.016 1 97.25 197 GLU A N 1
ATOM 1660 C CA . GLU A 1 197 ? 9.047 -40.312 -17.984 1 97.25 197 GLU A CA 1
ATOM 1661 C C . GLU A 1 197 ? 9.445 -39.719 -19.328 1 97.25 197 GLU A C 1
ATOM 1663 O O . GLU A 1 197 ? 10.203 -38.75 -19.375 1 97.25 197 GLU A O 1
ATOM 1668 N N . ALA A 1 198 ? 8.953 -40.312 -20.359 1 97.75 198 ALA A N 1
ATOM 1669 C CA . ALA A 1 198 ? 9.25 -39.781 -21.688 1 97.75 198 ALA A CA 1
ATOM 1670 C C . ALA A 1 198 ? 8.758 -38.344 -21.844 1 97.75 198 ALA A C 1
ATOM 1672 O O . ALA A 1 198 ? 9.469 -37.5 -22.375 1 97.75 198 ALA A O 1
ATOM 1673 N N . ASP A 1 199 ? 7.566 -38.062 -21.375 1 97.75 199 ASP A N 1
ATOM 1674 C CA . ASP A 1 199 ? 7.008 -36.719 -21.406 1 97.75 199 ASP A CA 1
ATOM 1675 C C . ASP A 1 199 ? 7.836 -35.75 -20.547 1 97.75 199 ASP A C 1
ATOM 1677 O O . ASP A 1 199 ? 8.141 -34.656 -20.984 1 97.75 199 ASP A O 1
ATOM 1681 N N . ARG A 1 200 ? 8.219 -36.219 -19.359 1 97.94 200 ARG A N 1
ATOM 1682 C CA . ARG A 1 200 ? 9.055 -35.375 -18.484 1 97.94 200 ARG A CA 1
ATOM 1683 C C . ARG A 1 200 ? 10.367 -35.031 -19.156 1 97.94 200 ARG A C 1
ATOM 1685 O O . ARG A 1 200 ? 10.781 -33.875 -19.141 1 97.94 200 ARG A O 1
ATOM 1692 N N . GLN A 1 201 ? 10.938 -36 -19.781 1 97.69 201 GLN A N 1
ATOM 1693 C CA . GLN A 1 201 ? 12.227 -35.781 -20.438 1 97.69 201 GLN A CA 1
ATOM 1694 C C . GLN A 1 201 ? 12.102 -34.781 -21.578 1 97.69 201 GLN A C 1
ATOM 1696 O O . GLN A 1 201 ? 12.977 -33.938 -21.766 1 97.69 201 GLN A O 1
ATOM 1701 N N . GLU A 1 202 ? 11.094 -34.969 -22.328 1 97.38 202 GLU A N 1
ATOM 1702 C CA . GLU A 1 202 ? 10.883 -34.062 -23.453 1 97.38 202 GLU A CA 1
ATOM 1703 C C . GLU A 1 202 ? 10.742 -32.625 -22.984 1 97.38 202 GLU A C 1
ATOM 1705 O O . GLU A 1 202 ? 11.398 -31.719 -23.516 1 97.38 202 GLU A O 1
ATOM 1710 N N . ILE A 1 203 ? 9.906 -32.406 -22.031 1 97.06 203 ILE A N 1
ATOM 1711 C CA . ILE A 1 203 ? 9.641 -31.062 -21.5 1 97.06 203 ILE A CA 1
ATOM 1712 C C . ILE A 1 203 ? 10.93 -30.469 -20.922 1 97.06 203 ILE A C 1
ATOM 1714 O O . ILE A 1 203 ? 11.289 -29.328 -21.219 1 97.06 203 ILE A O 1
ATOM 1718 N N . VAL A 1 204 ? 11.617 -31.234 -20.094 1 97.5 204 VAL A N 1
ATOM 1719 C CA . VAL A 1 204 ? 12.836 -30.766 -19.453 1 97.5 204 VAL A CA 1
ATOM 1720 C C . VAL A 1 204 ? 13.898 -30.453 -20.5 1 97.5 204 VAL A C 1
ATOM 1722 O O . VAL A 1 204 ? 14.602 -29.438 -20.391 1 97.5 204 VAL A O 1
ATOM 1725 N N . SER A 1 205 ? 14.008 -31.312 -21.484 1 96.94 205 SER A N 1
ATOM 1726 C CA . SER A 1 205 ? 14.977 -31.094 -22.547 1 96.94 205 SER A CA 1
ATOM 1727 C C . SER A 1 205 ? 14.695 -29.797 -23.312 1 96.94 205 SER A C 1
ATOM 1729 O O . SER A 1 205 ? 15.617 -29.047 -23.625 1 96.94 205 SER A O 1
ATOM 1731 N N . ASP A 1 206 ? 13.445 -29.578 -23.625 1 95.75 206 ASP A N 1
ATOM 1732 C CA . ASP A 1 206 ? 13.055 -28.359 -24.312 1 95.75 206 ASP A CA 1
ATOM 1733 C C . ASP A 1 206 ? 13.43 -27.125 -23.5 1 95.75 206 ASP A C 1
ATOM 1735 O O . ASP A 1 206 ? 13.984 -26.156 -24.047 1 95.75 206 ASP A O 1
ATOM 1739 N N . ILE A 1 207 ? 13.117 -27.156 -22.25 1 95.31 207 ILE A N 1
ATOM 1740 C CA . ILE A 1 207 ? 13.367 -26.016 -21.375 1 95.31 207 ILE A CA 1
ATOM 1741 C C . ILE A 1 207 ? 14.875 -25.812 -21.203 1 95.31 207 ILE A C 1
ATOM 1743 O O . ILE A 1 207 ? 15.367 -24.688 -21.203 1 95.31 207 ILE A O 1
ATOM 1747 N N . LYS A 1 208 ? 15.57 -26.922 -21.047 1 94.31 208 LYS A N 1
ATOM 1748 C CA . LYS A 1 208 ? 17.031 -26.859 -20.938 1 94.31 208 LYS A CA 1
ATOM 1749 C C . LYS A 1 208 ? 17.625 -26.219 -22.188 1 94.31 208 LYS A C 1
ATOM 1751 O O . LYS A 1 208 ? 18.531 -25.391 -22.078 1 94.31 208 LYS A O 1
ATOM 1756 N N . GLN A 1 209 ? 17.172 -26.703 -23.297 1 94.38 209 GLN A N 1
ATOM 1757 C CA . GLN A 1 209 ? 17.672 -26.141 -24.547 1 94.38 209 GLN A CA 1
ATOM 1758 C C . GLN A 1 209 ? 17.359 -24.641 -24.625 1 94.38 209 GLN A C 1
ATOM 1760 O O . GLN A 1 209 ? 18.203 -23.859 -25.062 1 94.38 209 GLN A O 1
ATOM 1765 N N . TRP A 1 210 ? 16.156 -24.312 -24.266 1 91.62 210 TRP A N 1
ATOM 1766 C CA . TRP A 1 210 ? 15.805 -22.891 -24.234 1 91.62 210 TRP A CA 1
ATOM 1767 C C . TRP A 1 210 ? 16.766 -22.109 -23.344 1 91.62 210 TRP A C 1
ATOM 1769 O O . TRP A 1 210 ? 17.25 -21.047 -23.75 1 91.62 210 TRP A O 1
ATOM 1779 N N . CYS A 1 211 ? 17 -22.594 -22.172 1 89.81 211 CYS A N 1
ATOM 1780 C CA . CYS A 1 211 ? 17.906 -21.953 -21.219 1 89.81 211 CYS A CA 1
ATOM 1781 C C . CYS A 1 211 ? 19.312 -21.844 -21.781 1 89.81 211 CYS A C 1
ATOM 1783 O O . CYS A 1 211 ? 19.953 -20.781 -21.688 1 89.81 211 CYS A O 1
ATOM 1785 N N . ALA A 1 212 ? 19.75 -22.891 -22.391 1 90.06 212 ALA A N 1
ATOM 1786 C CA . ALA A 1 212 ? 21.078 -22.906 -22.984 1 90.06 212 ALA A CA 1
ATOM 1787 C C . ALA A 1 212 ? 21.203 -21.859 -24.078 1 90.06 212 ALA A C 1
ATOM 1789 O O . ALA A 1 212 ? 22.219 -21.141 -24.156 1 90.06 212 ALA A O 1
ATOM 1790 N N . ASP A 1 213 ? 20.234 -21.766 -24.859 1 91.12 213 ASP A N 1
ATOM 1791 C CA . ASP A 1 213 ? 20.219 -20.844 -25.969 1 91.12 213 ASP A CA 1
ATOM 1792 C C . ASP A 1 213 ? 20.281 -19.391 -25.484 1 91.12 213 ASP A C 1
ATOM 1794 O O . ASP A 1 213 ? 20.734 -18.5 -26.219 1 91.12 213 ASP A O 1
ATOM 1798 N N . ARG A 1 214 ? 19.922 -19.172 -24.266 1 85.44 214 ARG A N 1
ATOM 1799 C CA . ARG A 1 214 ? 19.797 -17.797 -23.781 1 85.44 214 ARG A CA 1
ATOM 1800 C C . ARG A 1 214 ? 20.781 -17.531 -22.656 1 85.44 214 ARG A C 1
ATOM 1802 O O . ARG A 1 214 ? 20.75 -16.469 -22.031 1 85.44 214 ARG A O 1
ATOM 1809 N N . GLY A 1 215 ? 21.531 -18.422 -22.391 1 79.25 215 GLY A N 1
ATOM 1810 C CA . GLY A 1 215 ? 22.609 -18.234 -21.422 1 79.25 215 GLY A CA 1
ATOM 1811 C C . GLY A 1 215 ? 22.141 -18.328 -19.984 1 79.25 215 GLY A C 1
ATOM 1812 O O . GLY A 1 215 ? 22.734 -17.719 -19.094 1 79.25 215 GLY A O 1
ATOM 1813 N N . VAL A 1 216 ? 20.953 -18.891 -19.906 1 74.25 216 VAL A N 1
ATOM 1814 C CA . VAL A 1 216 ? 20.547 -19.219 -18.547 1 74.25 216 VAL A CA 1
ATOM 1815 C C . VAL A 1 216 ? 21.266 -20.484 -18.094 1 74.25 216 VAL A C 1
ATOM 1817 O O . VAL A 1 216 ? 21.125 -21.547 -18.719 1 74.25 216 VAL A O 1
ATOM 1820 N N . HIS A 1 217 ? 22.234 -20.375 -17.219 1 67.81 217 HIS A N 1
ATOM 1821 C CA . HIS A 1 217 ? 23.047 -21.531 -16.812 1 67.81 217 HIS A CA 1
ATOM 1822 C C . HIS A 1 217 ? 22.203 -22.562 -16.078 1 67.81 217 HIS A C 1
ATOM 1824 O O . HIS A 1 217 ? 21.562 -22.25 -15.086 1 67.81 217 HIS A O 1
ATOM 1830 N N . VAL A 1 218 ? 21.891 -23.594 -16.75 1 68 218 VAL A N 1
ATOM 1831 C CA . VAL A 1 218 ? 21.172 -24.719 -16.141 1 68 218 VAL A CA 1
ATOM 1832 C C . VAL A 1 218 ? 22.031 -25.969 -16.172 1 68 218 VAL A C 1
ATOM 1834 O O . VAL A 1 218 ? 22.922 -26.109 -17.031 1 68 218 VAL A O 1
ATOM 1837 N N . MET B 1 1 ? 15.305 14.414 5.699 1 92.25 1 MET B N 1
ATOM 1838 C CA . MET B 1 1 ? 13.867 14.422 5.484 1 92.25 1 MET B CA 1
ATOM 1839 C C . MET B 1 1 ? 13.117 14.664 6.793 1 92.25 1 MET B C 1
ATOM 1841 O O . MET B 1 1 ? 13.438 14.047 7.812 1 92.25 1 MET B O 1
ATOM 1845 N N . LEU B 1 2 ? 12.172 15.609 6.734 1 95.31 2 LEU B N 1
ATOM 1846 C CA . LEU B 1 2 ? 11.281 15.875 7.855 1 95.31 2 LEU B CA 1
ATOM 1847 C C . LEU B 1 2 ? 9.852 15.453 7.531 1 95.31 2 LEU B C 1
ATOM 1849 O O . LEU B 1 2 ? 9.469 15.398 6.363 1 95.31 2 LEU B O 1
ATOM 1853 N N . THR B 1 3 ? 9.148 15.086 8.555 1 96.25 3 THR B N 1
ATOM 1854 C CA . THR B 1 3 ? 7.73 14.797 8.391 1 96.25 3 THR B CA 1
ATOM 1855 C C . THR B 1 3 ? 6.895 15.617 9.375 1 96.25 3 THR B C 1
ATOM 1857 O O . THR B 1 3 ? 7.348 15.922 10.484 1 96.25 3 THR B O 1
ATOM 1860 N N . VAL B 1 4 ? 5.711 15.992 8.883 1 97.31 4 VAL B N 1
ATOM 1861 C CA . VAL B 1 4 ? 4.762 16.688 9.742 1 97.31 4 VAL B CA 1
ATOM 1862 C C . VAL B 1 4 ? 3.584 15.758 10.055 1 97.31 4 VAL B C 1
ATOM 1864 O O . VAL B 1 4 ? 3.037 15.117 9.164 1 97.31 4 VAL B O 1
ATOM 1867 N N . GLY B 1 5 ? 3.283 15.648 11.328 1 96.62 5 GLY B N 1
ATOM 1868 C CA . GLY B 1 5 ? 2.154 14.836 11.758 1 96.62 5 GLY B CA 1
ATOM 1869 C C . GLY B 1 5 ? 1.188 15.594 12.648 1 96.62 5 GLY B C 1
ATOM 1870 O O . GLY B 1 5 ? 1.538 16.625 13.219 1 96.62 5 GLY B O 1
ATOM 1871 N N . GLY B 1 6 ? -0.018 15.039 12.742 1 95.75 6 GLY B N 1
ATOM 1872 C CA . GLY B 1 6 ? -1.04 15.648 13.586 1 95.75 6 GLY B CA 1
ATOM 1873 C C . GLY B 1 6 ? -2.445 15.445 13.047 1 95.75 6 GLY B C 1
ATOM 1874 O O . GLY B 1 6 ? -2.629 14.922 11.953 1 95.75 6 GLY B O 1
ATOM 1875 N N . MET B 1 7 ? -3.422 15.945 13.898 1 93.06 7 MET B N 1
ATOM 1876 C CA . MET B 1 7 ? -4.84 15.82 13.578 1 93.06 7 MET B CA 1
ATOM 1877 C C . MET B 1 7 ? -5.172 16.547 12.281 1 93.06 7 MET B C 1
ATOM 1879 O O . MET B 1 7 ? -4.426 17.438 11.859 1 93.06 7 MET B O 1
ATOM 1883 N N . ILE B 1 8 ? -6.297 16.047 11.719 1 88.88 8 ILE B N 1
ATOM 1884 C CA . ILE B 1 8 ? -6.914 16.844 10.664 1 88.88 8 ILE B CA 1
ATOM 1885 C C . ILE B 1 8 ? -7.176 18.266 11.172 1 88.88 8 ILE B C 1
ATOM 1887 O O . ILE B 1 8 ? -7.645 18.438 12.297 1 88.88 8 ILE B O 1
ATOM 1891 N N . GLY B 1 9 ? -6.785 19.219 10.398 1 88.25 9 GLY B N 1
ATOM 1892 C CA . GLY B 1 9 ? -7.016 20.594 10.789 1 88.25 9 GLY B CA 1
ATOM 1893 C C . GLY B 1 9 ? -5.945 21.141 11.719 1 88.25 9 GLY B C 1
ATOM 1894 O O . GLY B 1 9 ? -6.027 22.281 12.164 1 88.25 9 GLY B O 1
ATOM 1895 N N . ALA B 1 10 ? -4.926 20.375 11.977 1 93.88 10 ALA B N 1
ATOM 1896 C CA . ALA B 1 10 ? -3.932 20.781 12.969 1 93.88 10 ALA B CA 1
ATOM 1897 C C . ALA B 1 10 ? -3.018 21.875 12.414 1 93.88 10 ALA B C 1
ATOM 1899 O O . ALA B 1 10 ? -2.285 22.516 13.164 1 93.88 10 ALA B O 1
ATOM 1900 N N . GLY B 1 11 ? -3.027 22.062 11.086 1 93.19 11 GLY B N 1
ATOM 1901 C CA . GLY B 1 11 ? -2.172 23.078 10.492 1 93.19 11 GLY B CA 1
ATOM 1902 C C . GLY B 1 11 ? -0.924 22.5 9.844 1 93.19 11 GLY B C 1
ATOM 1903 O O . GLY B 1 11 ? 0.091 23.188 9.727 1 93.19 11 GLY B O 1
ATOM 1904 N N . LYS B 1 12 ? -0.982 21.281 9.5 1 95.06 12 LYS B N 1
ATOM 1905 C CA . LYS B 1 12 ? 0.163 20.594 8.906 1 95.06 12 LYS B CA 1
ATOM 1906 C C . LYS B 1 12 ? 0.63 21.297 7.637 1 95.06 12 LYS B C 1
ATOM 1908 O O . LYS B 1 12 ? 1.827 21.531 7.449 1 95.06 12 LYS B O 1
ATOM 1913 N N . THR B 1 13 ? -0.34 21.641 6.766 1 93.69 13 THR B N 1
ATOM 1914 C CA . THR B 1 13 ? -0.009 22.297 5.504 1 93.69 13 THR B CA 1
ATOM 1915 C C . THR B 1 13 ? 0.711 23.609 5.754 1 93.69 13 THR B C 1
ATOM 1917 O O . THR B 1 13 ? 1.707 23.922 5.094 1 93.69 13 THR B O 1
ATOM 1920 N N . THR B 1 14 ? 0.258 24.344 6.703 1 94.69 14 THR B N 1
ATOM 1921 C CA . THR B 1 14 ? 0.848 25.625 7.043 1 94.69 14 THR B CA 1
ATOM 1922 C C . THR B 1 14 ? 2.27 25.453 7.57 1 94.69 14 THR B C 1
ATOM 1924 O O . THR B 1 14 ? 3.186 26.172 7.152 1 94.69 14 THR B O 1
ATOM 1927 N N . VAL B 1 15 ? 2.457 24.547 8.469 1 96.94 15 VAL B N 1
ATOM 1928 C CA . VAL B 1 15 ? 3.77 24.297 9.055 1 96.94 15 VAL B CA 1
ATOM 1929 C C . VAL B 1 15 ? 4.727 23.781 7.984 1 96.94 15 VAL B C 1
ATOM 1931 O O . VAL B 1 15 ? 5.883 24.188 7.918 1 96.94 15 VAL B O 1
ATOM 1934 N N . THR B 1 16 ? 4.238 22.844 7.141 1 97.38 16 THR B N 1
ATOM 1935 C CA . THR B 1 16 ? 5.043 22.312 6.043 1 97.38 16 THR B CA 1
ATOM 1936 C C . THR B 1 16 ? 5.539 23.438 5.141 1 97.38 16 THR B C 1
ATOM 1938 O O . THR B 1 16 ? 6.727 23.5 4.824 1 97.38 16 THR B O 1
ATOM 1941 N N . LYS B 1 17 ? 4.641 24.328 4.805 1 97.06 17 LYS B N 1
ATOM 1942 C CA . LYS B 1 17 ? 5 25.453 3.949 1 97.06 17 LYS B CA 1
ATOM 1943 C C . LYS B 1 17 ? 6.012 26.359 4.637 1 97.06 17 LYS B C 1
ATOM 1945 O O . LYS B 1 17 ? 6.984 26.797 4.012 1 97.06 17 LYS B O 1
ATOM 1950 N N . LEU B 1 18 ? 5.828 26.656 5.859 1 97.56 18 LEU B N 1
ATOM 1951 C CA . LEU B 1 18 ? 6.723 27.516 6.637 1 97.56 18 LEU B CA 1
ATOM 1952 C C . LEU B 1 18 ? 8.148 26.969 6.625 1 97.56 18 LEU B C 1
ATOM 1954 O O . LEU B 1 18 ? 9.094 27.688 6.32 1 97.56 18 LEU B O 1
ATOM 1958 N N . ILE B 1 19 ? 8.266 25.719 6.926 1 96.56 19 ILE B N 1
ATOM 1959 C CA . ILE B 1 19 ? 9.578 25.078 7.02 1 96.56 19 ILE B CA 1
ATOM 1960 C C . ILE B 1 19 ? 10.211 25 5.637 1 96.56 19 ILE B C 1
ATOM 1962 O O . ILE B 1 19 ? 11.406 25.281 5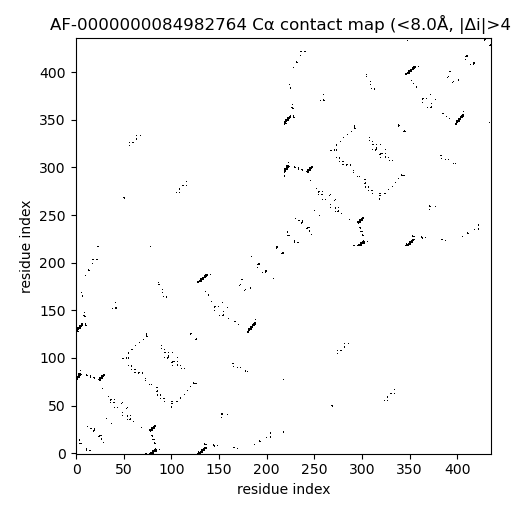.477 1 96.56 19 ILE B O 1
ATOM 1966 N N . ALA B 1 20 ? 9.391 24.578 4.648 1 96.31 20 ALA B N 1
ATOM 1967 C CA . ALA B 1 20 ? 9.898 24.484 3.283 1 96.31 20 ALA B CA 1
ATOM 1968 C C . ALA B 1 20 ? 10.477 25.828 2.83 1 96.31 20 ALA B C 1
ATOM 1970 O O . ALA B 1 20 ? 11.594 25.891 2.312 1 96.31 20 ALA B O 1
ATOM 1971 N N . ASP B 1 21 ? 9.797 26.906 3.113 1 96.44 21 ASP B N 1
ATOM 1972 C CA . ASP B 1 21 ? 10.18 28.234 2.66 1 96.44 21 ASP B CA 1
ATOM 1973 C C . ASP B 1 21 ? 11.391 28.75 3.432 1 96.44 21 ASP B C 1
ATOM 1975 O O . ASP B 1 21 ? 12.312 29.328 2.844 1 96.44 21 ASP B O 1
ATOM 1979 N N . ARG B 1 22 ? 11.422 28.5 4.676 1 96.19 22 ARG B N 1
ATOM 1980 C CA . ARG B 1 22 ? 12.422 29.125 5.531 1 96.19 22 ARG B CA 1
ATOM 1981 C C . ARG B 1 22 ? 13.719 28.328 5.535 1 96.19 22 ARG B C 1
ATOM 1983 O O . ARG B 1 22 ? 14.797 28.891 5.789 1 96.19 22 ARG B O 1
ATOM 1990 N N . LEU B 1 23 ? 13.656 27.078 5.305 1 93.81 23 LEU B N 1
ATOM 1991 C CA . LEU B 1 23 ? 14.844 26.25 5.395 1 93.81 23 LEU B CA 1
ATOM 1992 C C . LEU B 1 23 ? 15.219 25.688 4.023 1 93.81 23 LEU B C 1
ATOM 1994 O O . LEU B 1 23 ? 16.141 24.875 3.91 1 93.81 23 LEU B O 1
ATOM 1998 N N . ASP B 1 24 ? 14.492 26.062 2.969 1 91.62 24 ASP B N 1
ATOM 1999 C CA . ASP B 1 24 ? 14.742 25.656 1.59 1 91.62 24 ASP B CA 1
ATOM 2000 C C . ASP B 1 24 ? 14.609 24.141 1.431 1 91.62 24 ASP B C 1
ATOM 2002 O O . ASP B 1 24 ? 15.523 23.484 0.918 1 91.62 24 ASP B O 1
ATOM 2006 N N . PHE B 1 25 ? 13.617 23.609 2.021 1 94.31 25 PHE B N 1
ATOM 2007 C CA . PHE B 1 25 ? 13.242 22.219 1.835 1 94.31 25 PHE B CA 1
ATOM 2008 C C . PHE B 1 25 ? 12.227 22.078 0.703 1 94.31 25 PHE B C 1
ATOM 2010 O O . PHE B 1 25 ? 11.469 23.016 0.422 1 94.31 25 PHE B O 1
ATOM 2017 N N . THR B 1 26 ? 12.242 20.984 0.014 1 94.69 26 THR B N 1
ATOM 2018 C CA . THR B 1 26 ? 11.172 20.656 -0.919 1 94.69 26 THR B CA 1
ATOM 2019 C C . THR B 1 26 ? 9.961 20.094 -0.176 1 94.69 26 THR B C 1
ATOM 2021 O O . THR B 1 26 ? 10.078 19.141 0.592 1 94.69 26 THR B O 1
ATOM 2024 N N . ALA B 1 27 ? 8.797 20.719 -0.41 1 95.69 27 ALA B N 1
ATOM 2025 C CA . ALA B 1 27 ? 7.574 20.281 0.262 1 95.69 27 ALA B CA 1
ATOM 2026 C C . ALA B 1 27 ? 6.852 19.219 -0.551 1 95.69 27 ALA B C 1
ATOM 2028 O O . ALA B 1 27 ? 6.758 19.312 -1.776 1 95.69 27 ALA B O 1
ATOM 2029 N N . TYR B 1 28 ? 6.41 18.203 0.129 1 94.12 28 TYR B N 1
ATOM 2030 C CA . TYR B 1 28 ? 5.539 17.172 -0.431 1 94.12 28 TYR B CA 1
ATOM 2031 C C . TYR B 1 28 ? 4.203 17.141 0.307 1 94.12 28 TYR B C 1
ATOM 2033 O O . TYR B 1 28 ? 4.152 16.781 1.487 1 94.12 28 TYR B O 1
ATOM 2041 N N . TYR B 1 29 ? 3.15 17.406 -0.439 1 91.25 29 TYR B N 1
ATOM 2042 C CA . TYR B 1 29 ? 1.828 17.516 0.167 1 91.25 29 TYR B CA 1
ATOM 2043 C C . TYR B 1 29 ? 0.996 16.281 -0.107 1 91.25 29 TYR B C 1
ATOM 2045 O O . TYR B 1 29 ? 1.228 15.57 -1.092 1 91.25 29 TYR B O 1
ATOM 2053 N N . GLU B 1 30 ? 0.053 16.094 0.81 1 82.38 30 GLU B N 1
ATOM 2054 C CA . GLU B 1 30 ? -0.908 15.008 0.6 1 82.38 30 GLU B CA 1
ATOM 2055 C C . GLU B 1 30 ? -1.825 15.312 -0.582 1 82.38 30 GLU B C 1
ATOM 2057 O O . GLU B 1 30 ? -2.307 16.438 -0.729 1 82.38 30 GLU B O 1
ATOM 2062 N N . ASP B 1 31 ? -2.045 14.25 -1.386 1 79 31 ASP B N 1
ATOM 2063 C CA . ASP B 1 31 ? -2.953 14.43 -2.514 1 79 31 ASP B CA 1
ATOM 2064 C C . ASP B 1 31 ? -4.402 14.172 -2.1 1 79 31 ASP B C 1
ATOM 2066 O O . ASP B 1 31 ? -4.957 13.109 -2.387 1 79 31 ASP B O 1
ATOM 2070 N N . VAL B 1 32 ? -5.074 15.172 -1.551 1 77.81 32 VAL B N 1
ATOM 2071 C CA . VAL B 1 32 ? -6.438 15.039 -1.04 1 77.81 32 VAL B CA 1
ATOM 2072 C C . VAL B 1 32 ? -7.438 15.227 -2.178 1 77.81 32 VAL B C 1
ATOM 2074 O O . VAL B 1 32 ? -8.438 14.516 -2.258 1 77.81 32 VAL B O 1
ATOM 2077 N N . ASP B 1 33 ? -7.109 16.078 -3.08 1 79.5 33 ASP B N 1
ATOM 2078 C CA . ASP B 1 33 ? -8.055 16.5 -4.113 1 79.5 33 ASP B CA 1
ATOM 2079 C C . ASP B 1 33 ? -8.281 15.375 -5.129 1 79.5 33 ASP B C 1
ATOM 2081 O O . ASP B 1 33 ? -9.359 15.258 -5.703 1 79.5 33 ASP B O 1
ATOM 2085 N N . ASN B 1 34 ? -7.383 14.555 -5.359 1 82.94 34 ASN B N 1
ATOM 2086 C CA . ASN B 1 34 ? -7.496 13.516 -6.383 1 82.94 34 ASN B CA 1
ATOM 2087 C C . ASN B 1 34 ? -7.828 12.156 -5.773 1 82.94 34 ASN B C 1
ATOM 2089 O O . ASN B 1 34 ? -7.785 11.141 -6.461 1 82.94 34 ASN B O 1
ATOM 2093 N N . ASN B 1 35 ? -8.125 12.266 -4.488 1 89 35 ASN B N 1
ATOM 2094 C CA . ASN B 1 35 ? -8.508 11.023 -3.828 1 89 35 ASN B CA 1
ATOM 2095 C C . ASN B 1 35 ? -10.023 10.836 -3.834 1 89 35 ASN B C 1
ATOM 2097 O O . ASN B 1 35 ? -10.742 11.492 -3.076 1 89 35 ASN B O 1
ATOM 2101 N N . GLN B 1 36 ? -10.547 9.922 -4.664 1 88.81 36 GLN B N 1
ATOM 2102 C CA . GLN B 1 36 ? -11.977 9.734 -4.863 1 88.81 36 GLN B CA 1
ATOM 2103 C C . GLN B 1 36 ? -12.625 9.086 -3.645 1 88.81 36 GLN B C 1
ATOM 2105 O O . GLN B 1 36 ? -13.836 9.195 -3.443 1 88.81 36 GLN B O 1
ATOM 2110 N N . ILE B 1 37 ? -11.812 8.43 -2.822 1 94.06 37 ILE B N 1
ATOM 2111 C CA . ILE B 1 37 ? -12.352 7.664 -1.703 1 94.06 37 ILE B CA 1
ATOM 2112 C C . ILE B 1 37 ? -12.484 8.57 -0.479 1 94.06 37 ILE B C 1
ATOM 2114 O O . ILE B 1 37 ? -13.383 8.367 0.348 1 94.06 37 ILE B O 1
ATOM 2118 N N . LEU B 1 38 ? -11.688 9.609 -0.4 1 92.75 38 LEU B N 1
ATOM 2119 C CA . LEU B 1 38 ? -11.609 10.438 0.794 1 92.75 38 LEU B CA 1
ATOM 2120 C C . LEU B 1 38 ? -12.953 11.109 1.073 1 92.75 38 LEU B C 1
ATOM 2122 O O . LEU B 1 38 ? -13.492 10.984 2.174 1 92.75 38 LEU B O 1
ATOM 2126 N N . PRO B 1 39 ? -13.625 11.711 0.123 1 92 39 PRO B N 1
ATOM 2127 C CA . PRO B 1 39 ? -14.938 12.289 0.41 1 92 39 PRO B CA 1
ATOM 2128 C C . PRO B 1 39 ? -15.969 11.242 0.802 1 92 39 PRO B C 1
ATOM 2130 O O . PRO B 1 39 ? -16.812 11.492 1.661 1 92 39 PRO B O 1
ATOM 2133 N N . LEU B 1 40 ? -15.883 10.086 0.183 1 92.69 40 LEU B N 1
ATOM 2134 C CA . LEU B 1 40 ? -16.828 9.016 0.469 1 92.69 40 LEU B CA 1
ATOM 2135 C C . LEU B 1 40 ? -16.656 8.492 1.891 1 92.69 40 LEU B C 1
ATOM 2137 O O . LEU B 1 40 ? -17.625 8.133 2.555 1 92.69 40 LEU B O 1
ATOM 2141 N N . PHE B 1 41 ? -15.461 8.477 2.377 1 93.81 41 PHE B N 1
ATOM 2142 C CA . PHE B 1 41 ? -15.156 8.078 3.748 1 93.81 41 PHE B CA 1
ATOM 2143 C C . PHE B 1 41 ? -15.953 8.914 4.738 1 93.81 41 PHE B C 1
ATOM 2145 O O . PHE B 1 41 ? -16.484 8.391 5.719 1 93.81 41 PHE B O 1
ATOM 2152 N N . TYR B 1 42 ? -16.125 10.156 4.375 1 91.69 42 TYR B N 1
ATOM 2153 C CA . TYR B 1 42 ? -16.703 11.086 5.332 1 91.69 42 TYR B CA 1
ATOM 2154 C C . TYR B 1 42 ? -18.203 11.227 5.109 1 91.69 42 TYR B C 1
ATOM 2156 O O . TYR B 1 42 ? -18.938 11.672 5.996 1 91.69 42 TYR B O 1
ATOM 2164 N N . THR B 1 43 ? -18.719 10.836 3.959 1 92.38 43 THR B N 1
ATOM 2165 C CA . THR B 1 43 ? -20.094 11.211 3.637 1 92.38 43 THR B CA 1
ATOM 2166 C C . THR B 1 43 ? -20.953 9.977 3.432 1 92.38 43 THR B C 1
ATOM 2168 O O . THR B 1 43 ? -22.188 10.07 3.434 1 92.38 43 THR B O 1
ATOM 2171 N N . ALA B 1 44 ? -20.359 8.883 3.191 1 92.06 44 ALA B N 1
ATOM 2172 C CA . ALA B 1 44 ? -21.141 7.68 2.906 1 92.06 44 ALA B CA 1
ATOM 2173 C C . ALA B 1 44 ? -22.016 7.293 4.098 1 92.06 44 ALA B C 1
ATOM 2175 O O . ALA B 1 44 ? -21.625 7.492 5.254 1 92.06 44 ALA B O 1
ATOM 2176 N N . THR B 1 45 ? -23.156 6.723 3.838 1 92.69 45 THR B N 1
ATOM 2177 C CA . THR B 1 45 ? -24.031 6.203 4.887 1 92.69 45 THR B CA 1
ATOM 2178 C C . THR B 1 45 ? -23.406 4.988 5.562 1 92.69 45 THR B C 1
ATOM 2180 O O . THR B 1 45 ? -22.5 4.355 5 1 92.69 45 THR B O 1
ATOM 2183 N N . PRO B 1 46 ? -23.875 4.68 6.727 1 89.44 46 PRO B N 1
ATOM 2184 C CA . PRO B 1 46 ? -23.375 3.479 7.395 1 89.44 46 PRO B CA 1
ATOM 2185 C C . PRO B 1 46 ? -23.516 2.223 6.535 1 89.44 46 PRO B C 1
ATOM 2187 O O . PRO B 1 46 ? -22.609 1.379 6.516 1 89.44 46 PRO B O 1
ATOM 2190 N N . GLU B 1 47 ? -24.594 2.168 5.82 1 91.75 47 GLU B N 1
ATOM 2191 C CA . GLU B 1 47 ? -24.828 1.021 4.945 1 91.75 47 GLU B CA 1
ATOM 2192 C C . GLU B 1 47 ? -23.812 0.983 3.811 1 91.75 47 GLU B C 1
ATOM 2194 O O . GLU B 1 47 ? -23.266 -0.076 3.496 1 91.75 47 GLU B O 1
ATOM 2199 N N . GLU B 1 48 ? -23.5 2.102 3.283 1 92.12 48 GLU B N 1
ATOM 2200 C CA . GLU B 1 48 ? -22.516 2.189 2.213 1 92.12 48 GLU B CA 1
ATOM 2201 C C . GLU B 1 48 ? -21.109 1.855 2.727 1 92.12 48 GLU B C 1
ATOM 2203 O O . GLU B 1 48 ? -20.344 1.175 2.047 1 92.12 48 GLU B O 1
ATOM 2208 N N . GLN B 1 49 ? -20.828 2.361 3.902 1 91.25 49 GLN B N 1
ATOM 2209 C CA . GLN B 1 49 ? -19.531 2.092 4.508 1 91.25 49 GLN B CA 1
ATOM 2210 C C . GLN B 1 49 ? -19.328 0.595 4.73 1 91.25 49 GLN B C 1
ATOM 2212 O O . GLN B 1 49 ? -18.25 0.066 4.48 1 91.25 49 GLN B O 1
ATOM 2217 N N . GLU B 1 50 ? -20.344 -0.028 5.16 1 89.69 50 GLU B N 1
ATOM 2218 C CA . GLU B 1 50 ? -20.297 -1.467 5.398 1 89.69 50 GLU B CA 1
ATOM 2219 C C . GLU B 1 50 ? -20.109 -2.234 4.09 1 89.69 50 GLU B C 1
ATOM 2221 O O . GLU B 1 50 ? -19.359 -3.203 4.027 1 89.69 50 GLU B O 1
ATOM 2226 N N . ARG B 1 51 ? -20.797 -1.767 3.078 1 91.31 51 ARG B N 1
ATOM 2227 C CA . ARG B 1 51 ? -20.812 -2.484 1.808 1 91.31 51 ARG B CA 1
ATOM 2228 C C . ARG B 1 51 ? -19.547 -2.205 1.001 1 91.31 51 ARG B C 1
ATOM 2230 O O . ARG B 1 51 ? -18.984 -3.111 0.375 1 91.31 51 ARG B O 1
ATOM 2237 N N . LYS B 1 52 ? -19.078 -0.979 1.051 1 94.38 52 LYS B N 1
ATOM 2238 C CA . LYS B 1 52 ? -18.016 -0.561 0.138 1 94.38 52 LYS B CA 1
ATOM 2239 C C . LYS B 1 52 ? -16.656 -0.552 0.837 1 94.38 52 LYS B C 1
ATOM 2241 O O . LYS B 1 52 ? -15.617 -0.516 0.18 1 94.38 52 LYS B O 1
ATOM 2246 N N . ARG B 1 53 ? -16.688 -0.565 2.137 1 96.75 53 ARG B N 1
ATOM 2247 C CA . ARG B 1 53 ? -15.469 -0.675 2.941 1 96.75 53 ARG B CA 1
ATOM 2248 C C . ARG B 1 53 ? -14.523 0.487 2.664 1 96.75 53 ARG B C 1
ATOM 2250 O O . ARG B 1 53 ? -13.312 0.29 2.537 1 96.75 53 ARG B O 1
ATOM 2257 N N . TYR B 1 54 ? -15.023 1.68 2.684 1 96.44 54 TYR B N 1
ATOM 2258 C CA . TYR B 1 54 ? -14.273 2.871 2.311 1 96.44 54 TYR B CA 1
ATOM 2259 C C . TYR B 1 54 ? -13.109 3.107 3.27 1 96.44 54 TYR B C 1
ATOM 2261 O O . TYR B 1 54 ? -12.023 3.5 2.85 1 96.44 54 TYR B O 1
ATOM 2269 N N . PRO B 1 55 ? -13.266 2.842 4.578 1 96.81 55 PRO B N 1
ATOM 2270 C CA . PRO B 1 55 ? -12.133 3.096 5.469 1 96.81 55 PRO B CA 1
ATOM 2271 C C . PRO B 1 55 ? -10.906 2.25 5.121 1 96.81 55 PRO B C 1
ATOM 2273 O O . PRO B 1 55 ? -9.781 2.76 5.113 1 96.81 55 PRO B O 1
ATOM 2276 N N . PHE B 1 56 ? -11.125 1.016 4.848 1 98.38 56 PHE B N 1
ATOM 2277 C CA . PHE B 1 56 ? -10.031 0.134 4.461 1 98.38 56 PHE B CA 1
ATOM 2278 C C . PHE B 1 56 ? -9.422 0.578 3.135 1 98.38 56 PHE B C 1
ATOM 2280 O O . PHE B 1 56 ? -8.203 0.684 3.01 1 98.38 56 PHE B O 1
ATOM 2287 N N . LEU B 1 57 ? -10.273 0.867 2.129 1 98 57 LEU B N 1
ATOM 2288 C CA . LEU B 1 57 ? -9.82 1.282 0.805 1 98 57 LEU B CA 1
ATOM 2289 C C . LEU B 1 57 ? -9.031 2.582 0.884 1 98 57 LEU B C 1
ATOM 2291 O O . LEU B 1 57 ? -8.016 2.74 0.196 1 98 57 LEU B O 1
ATOM 2295 N N . LEU B 1 58 ? -9.508 3.494 1.712 1 96.69 58 LEU B N 1
ATOM 2296 C CA . LEU B 1 58 ? -8.82 4.77 1.875 1 96.69 58 LEU B CA 1
ATOM 2297 C C . LEU B 1 58 ? -7.422 4.562 2.451 1 96.69 58 LEU B C 1
ATOM 2299 O O . LEU B 1 58 ? -6.457 5.176 1.988 1 96.69 58 LEU B O 1
ATOM 2303 N N . GLN B 1 59 ? -7.324 3.699 3.453 1 97 59 GLN B N 1
ATOM 2304 C CA . GLN B 1 59 ? -6.02 3.422 4.047 1 97 59 GLN B CA 1
ATOM 2305 C C . GLN B 1 59 ? -5.066 2.809 3.023 1 97 59 GLN B C 1
ATOM 2307 O O . GLN B 1 59 ? -3.867 3.096 3.035 1 97 59 GLN B O 1
ATOM 2312 N N . LEU B 1 60 ? -5.594 1.957 2.156 1 97.44 60 LEU B N 1
ATOM 2313 C CA . LEU B 1 60 ? -4.762 1.379 1.106 1 97.44 60 LEU B CA 1
ATOM 2314 C C . LEU B 1 60 ? -4.305 2.451 0.123 1 97.44 60 LEU B C 1
ATOM 2316 O O . LEU B 1 60 ? -3.156 2.438 -0.326 1 97.44 60 LEU B O 1
ATOM 2320 N N . GLU B 1 61 ? -5.188 3.355 -0.221 1 95.5 61 GLU B N 1
ATOM 2321 C CA . GLU B 1 61 ? -4.836 4.457 -1.113 1 95.5 61 GLU B CA 1
ATOM 2322 C C . GLU B 1 61 ? -3.723 5.312 -0.521 1 95.5 61 GLU B C 1
ATOM 2324 O O . GLU B 1 61 ? -2.77 5.672 -1.218 1 95.5 61 GLU B O 1
ATOM 2329 N N . PHE B 1 62 ? -3.861 5.59 0.696 1 94.75 62 PHE B N 1
ATOM 2330 C CA . PHE B 1 62 ? -2.846 6.383 1.376 1 94.75 62 PHE B CA 1
ATOM 2331 C C . PHE B 1 62 ? -1.521 5.633 1.434 1 94.75 62 PHE B C 1
ATOM 2333 O O . PHE B 1 62 ? -0.463 6.207 1.168 1 94.75 62 PHE B O 1
ATOM 2340 N N . LEU B 1 63 ? -1.62 4.414 1.83 1 95.19 63 LEU B N 1
ATOM 2341 C CA . LEU B 1 63 ? -0.421 3.586 1.907 1 95.19 63 LEU B CA 1
ATOM 2342 C C . LEU B 1 63 ? 0.338 3.604 0.585 1 95.19 63 LEU B C 1
ATOM 2344 O O . LEU B 1 63 ? 1.548 3.84 0.561 1 95.19 63 LEU B O 1
ATOM 2348 N N . ASN B 1 64 ? -0.368 3.418 -0.513 1 94.25 64 ASN B N 1
ATOM 2349 C CA . ASN B 1 64 ? 0.23 3.369 -1.843 1 94.25 64 ASN B CA 1
ATOM 2350 C C . ASN B 1 64 ? 0.844 4.711 -2.23 1 94.25 64 ASN B C 1
ATOM 2352 O O . ASN B 1 64 ? 1.991 4.77 -2.678 1 94.25 64 ASN B O 1
ATOM 2356 N N . SER B 1 65 ? 0.117 5.742 -2.061 1 93.19 65 SER B N 1
ATOM 2357 C CA . SER B 1 65 ? 0.564 7.062 -2.494 1 93.19 65 SER B CA 1
ATOM 2358 C C . SER B 1 65 ? 1.744 7.547 -1.659 1 93.19 65 SER B C 1
ATOM 2360 O O . SER B 1 65 ? 2.721 8.07 -2.201 1 93.19 65 SER B O 1
ATOM 2362 N N . ARG B 1 66 ? 1.692 7.34 -0.387 1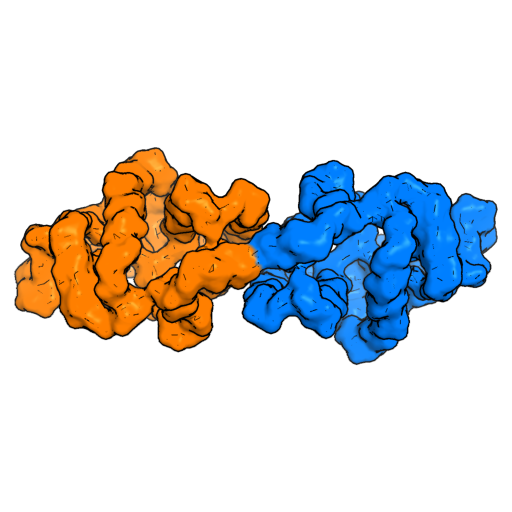 93.62 66 ARG B N 1
ATOM 2363 C CA . ARG B 1 66 ? 2.738 7.84 0.498 1 93.62 66 ARG B CA 1
ATOM 2364 C C . ARG B 1 66 ? 4.016 7.02 0.353 1 93.62 66 ARG B C 1
ATOM 2366 O O . ARG B 1 66 ? 5.121 7.555 0.474 1 93.62 66 ARG B O 1
ATOM 2373 N N . PHE B 1 67 ? 3.848 5.734 0.104 1 92.94 67 PHE B N 1
ATOM 2374 C CA . PHE B 1 67 ? 5.027 4.922 -0.163 1 92.94 67 PHE B CA 1
ATOM 2375 C C . PHE B 1 67 ? 5.75 5.41 -1.414 1 92.94 67 PHE B C 1
ATOM 2377 O O . PHE B 1 67 ? 6.977 5.504 -1.433 1 92.94 67 PHE B O 1
ATOM 2384 N N . ARG B 1 68 ? 5.008 5.73 -2.428 1 90 68 ARG B N 1
ATOM 2385 C CA . ARG B 1 68 ? 5.605 6.25 -3.652 1 90 68 ARG B CA 1
ATOM 2386 C C . ARG B 1 68 ? 6.367 7.543 -3.385 1 90 68 ARG B C 1
ATOM 2388 O O . ARG B 1 68 ? 7.492 7.715 -3.857 1 90 68 ARG B O 1
ATOM 2395 N N . VAL B 1 69 ? 5.785 8.383 -2.643 1 90.19 69 VAL B N 1
ATOM 2396 C CA . VAL B 1 69 ? 6.367 9.688 -2.371 1 90.19 69 VAL B CA 1
ATOM 2397 C C . VAL B 1 69 ? 7.633 9.523 -1.53 1 90.19 69 VAL B C 1
ATOM 2399 O O . VAL B 1 69 ? 8.672 10.125 -1.831 1 90.19 69 VAL B O 1
ATOM 2402 N N . ILE B 1 70 ? 7.547 8.742 -0.493 1 90.56 70 ILE B N 1
ATOM 2403 C CA . ILE B 1 70 ? 8.688 8.609 0.411 1 90.56 70 ILE B CA 1
ATOM 2404 C C . ILE B 1 70 ? 9.867 7.984 -0.331 1 90.56 70 ILE B C 1
ATOM 2406 O O . ILE B 1 70 ? 11.023 8.336 -0.08 1 90.56 70 ILE B O 1
ATOM 2410 N N . LYS B 1 71 ? 9.617 7.043 -1.183 1 87.12 71 LYS B N 1
ATOM 2411 C CA . LYS B 1 71 ? 10.688 6.445 -1.979 1 87.12 71 LYS B CA 1
ATOM 2412 C C . LYS B 1 71 ? 11.375 7.496 -2.846 1 87.12 71 LYS B C 1
ATOM 2414 O O . LYS B 1 71 ? 12.609 7.539 -2.912 1 87.12 71 LYS B O 1
ATOM 2419 N N . ASP B 1 72 ? 10.539 8.32 -3.445 1 85.88 72 ASP B N 1
ATOM 2420 C CA . ASP B 1 72 ? 11.078 9.391 -4.27 1 85.88 72 ASP B CA 1
ATOM 2421 C C . ASP B 1 72 ? 11.93 10.352 -3.434 1 85.88 72 ASP B C 1
ATOM 2423 O O . ASP B 1 72 ? 13.008 10.773 -3.863 1 85.88 72 ASP B O 1
ATOM 2427 N N . VAL B 1 73 ? 11.453 10.625 -2.293 1 88.94 73 VAL B N 1
ATOM 2428 C CA . VAL B 1 73 ? 12.125 11.562 -1.396 1 88.94 73 VAL B CA 1
ATOM 2429 C C . VAL B 1 73 ? 13.453 10.969 -0.934 1 88.94 73 VAL B C 1
ATOM 2431 O O . VAL B 1 73 ? 14.484 11.656 -0.947 1 88.94 73 VAL B O 1
ATOM 2434 N N . LEU B 1 74 ? 13.453 9.742 -0.608 1 85.56 74 LEU B N 1
ATOM 2435 C CA . LEU B 1 74 ? 14.648 9.102 -0.064 1 85.56 74 LEU B CA 1
ATOM 2436 C C . LEU B 1 74 ? 15.688 8.875 -1.155 1 85.56 74 LEU B C 1
ATOM 2438 O O . LEU B 1 74 ? 16.891 8.844 -0.877 1 85.56 74 LEU B O 1
ATOM 2442 N N . LEU B 1 75 ? 15.242 8.75 -2.428 1 80.56 75 LEU B N 1
ATOM 2443 C CA . LEU B 1 75 ? 16.141 8.555 -3.555 1 80.56 75 LEU B CA 1
ATOM 2444 C C . LEU B 1 75 ? 16.75 9.875 -4 1 80.56 75 LEU B C 1
ATOM 2446 O O . LEU B 1 75 ? 17.875 9.906 -4.523 1 80.56 75 LEU B O 1
ATOM 2450 N N . ASP B 1 76 ? 16.062 11.031 -3.885 1 80.69 76 ASP B N 1
ATOM 2451 C CA . ASP B 1 76 ? 16.5 12.336 -4.363 1 80.69 76 ASP B CA 1
ATOM 2452 C C . ASP B 1 76 ? 17.547 12.938 -3.443 1 80.69 76 ASP B C 1
ATOM 2454 O O . ASP B 1 76 ? 18.297 13.844 -3.844 1 80.69 76 ASP B O 1
ATOM 2458 N N . GLU B 1 77 ? 17.703 12.453 -2.35 1 71.31 77 GLU B N 1
ATOM 2459 C CA . GLU B 1 77 ? 18.734 12.859 -1.395 1 71.31 77 GLU B CA 1
ATOM 2460 C C . GLU B 1 77 ? 18.625 14.344 -1.061 1 71.31 77 GLU B C 1
ATOM 2462 O O . GLU B 1 77 ? 19.547 14.922 -0.479 1 71.31 77 GLU B O 1
ATOM 2467 N N . GLN B 1 78 ? 17.609 15.031 -1.457 1 80 78 GLN B N 1
ATOM 2468 C CA . GLN B 1 78 ? 17.406 16.438 -1.106 1 80 78 GLN B CA 1
ATOM 2469 C C . GLN B 1 78 ? 16.625 16.562 0.203 1 80 78 GLN B C 1
ATOM 2471 O O . GLN B 1 78 ? 15.977 15.609 0.643 1 80 78 GLN B O 1
ATOM 2476 N N . HIS B 1 79 ? 16.828 17.781 0.745 1 89.25 79 HIS B N 1
ATOM 2477 C CA . HIS B 1 79 ? 16.047 18.078 1.935 1 89.25 79 HIS B CA 1
ATOM 2478 C C . HIS B 1 79 ? 14.562 18.156 1.606 1 89.25 79 HIS B C 1
ATOM 2480 O O . HIS B 1 79 ? 14.156 18.922 0.728 1 89.25 79 HIS B O 1
ATOM 2486 N N . ALA B 1 80 ? 13.852 17.312 2.234 1 94.31 80 ALA B N 1
ATOM 2487 C CA . ALA B 1 80 ? 12.422 17.234 1.951 1 94.31 80 ALA B CA 1
ATOM 2488 C C . ALA B 1 80 ? 11.602 17.281 3.238 1 94.31 80 ALA B C 1
ATOM 2490 O O . ALA B 1 80 ? 12.078 16.875 4.301 1 94.31 80 ALA B O 1
ATOM 2491 N N . ILE B 1 81 ? 10.477 17.875 3.176 1 95.75 81 ILE B N 1
ATOM 2492 C CA . ILE B 1 81 ? 9.5 17.844 4.258 1 95.75 81 ILE B CA 1
ATOM 2493 C C . ILE B 1 81 ? 8.156 17.328 3.73 1 95.75 81 ILE B C 1
ATOM 2495 O O . ILE B 1 81 ? 7.676 17.797 2.695 1 95.75 81 ILE B O 1
ATOM 2499 N N . MET B 1 82 ? 7.586 16.391 4.41 1 95.25 82 MET B N 1
ATOM 2500 C CA . MET B 1 82 ? 6.352 15.742 3.967 1 95.25 82 MET B CA 1
ATOM 2501 C C . MET B 1 82 ? 5.191 16.109 4.883 1 95.25 82 MET B C 1
ATOM 2503 O O . MET B 1 82 ? 5.273 15.938 6.098 1 95.25 82 MET B O 1
ATOM 2507 N N . ASP B 1 83 ? 4.059 16.578 4.254 1 95.25 83 ASP B N 1
ATOM 2508 C CA . ASP B 1 83 ? 2.791 16.781 4.953 1 95.25 83 ASP B CA 1
ATOM 2509 C C . ASP B 1 83 ? 2.078 15.445 5.188 1 95.25 83 ASP B C 1
ATOM 2511 O O . ASP B 1 83 ? 1.22 15.047 4.395 1 95.25 83 ASP B O 1
ATOM 2515 N N . ARG B 1 84 ? 2.375 14.773 6.273 1 91.31 84 ARG B N 1
ATOM 2516 C CA . ARG B 1 84 ? 1.93 13.422 6.598 1 91.31 84 ARG B CA 1
ATOM 2517 C C . ARG B 1 84 ? 2.781 12.375 5.879 1 91.31 84 ARG B C 1
ATOM 2519 O O . ARG B 1 84 ? 3.18 12.578 4.73 1 91.31 84 ARG B O 1
ATOM 2526 N N . SER B 1 85 ? 3.121 11.344 6.586 1 89.69 85 SER B N 1
ATOM 2527 C CA . SER B 1 85 ? 3.947 10.281 6.016 1 89.69 85 SER B CA 1
ATOM 2528 C C . SER B 1 85 ? 3.371 8.906 6.332 1 89.69 85 SER B C 1
ATOM 2530 O O . SER B 1 85 ? 2.432 8.781 7.117 1 89.69 85 SER B O 1
ATOM 2532 N N . ILE B 1 86 ? 3.898 7.949 5.668 1 91.25 86 ILE B N 1
ATOM 2533 C CA . ILE B 1 86 ? 3.465 6.562 5.781 1 91.25 86 ILE B CA 1
ATOM 2534 C C . ILE B 1 86 ? 3.643 6.078 7.219 1 91.25 86 ILE B C 1
ATOM 2536 O O . ILE B 1 86 ? 2.979 5.137 7.652 1 91.25 86 ILE B O 1
ATOM 2540 N N . TYR B 1 87 ? 4.383 6.801 8.086 1 91.25 87 TYR B N 1
ATOM 2541 C CA . TYR B 1 87 ? 4.785 6.352 9.414 1 91.25 87 TYR B CA 1
ATOM 2542 C C . TYR B 1 87 ? 3.648 6.52 10.414 1 91.25 87 TYR B C 1
ATOM 2544 O O . TYR B 1 87 ? 3.676 5.93 11.5 1 91.25 87 TYR B O 1
ATOM 2552 N N . GLU B 1 88 ? 2.68 7.34 10.086 1 92.94 88 GLU B N 1
ATOM 2553 C CA . GLU B 1 88 ? 1.529 7.531 10.961 1 92.94 88 GLU B CA 1
ATOM 2554 C C . GLU B 1 88 ? 0.348 6.676 10.516 1 92.94 88 GLU B C 1
ATOM 2556 O O . GLU B 1 88 ? -0.632 6.531 11.25 1 92.94 88 GLU B O 1
ATOM 2561 N N . ASP B 1 89 ? 0.463 6.117 9.352 1 92.5 89 ASP B N 1
ATOM 2562 C CA . ASP B 1 89 ? -0.695 5.5 8.719 1 92.5 89 ASP B CA 1
ATOM 2563 C C . ASP B 1 89 ? -1.194 4.305 9.523 1 92.5 89 ASP B C 1
ATOM 2565 O O . ASP B 1 89 ? -2.398 4.047 9.586 1 92.5 89 ASP B O 1
ATOM 2569 N N . HIS B 1 90 ? -0.232 3.633 10.117 1 95.5 90 HIS B N 1
ATOM 2570 C CA . HIS B 1 90 ? -0.624 2.48 10.922 1 95.5 90 HIS B CA 1
ATOM 2571 C C . HIS B 1 90 ? -1.575 2.889 12.039 1 95.5 90 HIS B C 1
ATOM 2573 O O . HIS B 1 90 ? -2.514 2.156 12.359 1 95.5 90 HIS B O 1
ATOM 2579 N N . TYR B 1 91 ? -1.356 4.086 12.656 1 96.81 91 TYR B N 1
ATOM 2580 C CA . TYR B 1 91 ? -2.197 4.578 13.742 1 96.81 91 TYR B CA 1
ATOM 2581 C C . TYR B 1 91 ? -3.641 4.746 13.281 1 96.81 91 TYR B C 1
ATOM 2583 O O . TYR B 1 91 ? -4.57 4.297 13.953 1 96.81 91 TYR B O 1
ATOM 2591 N N . PHE B 1 92 ? -3.834 5.301 12.156 1 96.31 92 PHE B N 1
ATOM 2592 C CA . PHE B 1 92 ? -5.168 5.539 11.617 1 96.31 92 PHE B CA 1
ATOM 2593 C C . PHE B 1 92 ? -5.859 4.227 11.281 1 96.31 92 PHE B C 1
ATOM 2595 O O . PHE B 1 92 ? -7.051 4.055 11.555 1 96.31 92 PHE B O 1
ATOM 2602 N N . ALA B 1 93 ? -5.113 3.342 10.648 1 97.5 93 ALA B N 1
ATOM 2603 C CA . ALA B 1 93 ? -5.668 2.027 10.344 1 97.5 93 ALA B CA 1
ATOM 2604 C C . ALA B 1 93 ? -6.09 1.296 11.609 1 97.5 93 ALA B C 1
ATOM 2606 O O . ALA B 1 93 ? -7.164 0.696 11.664 1 97.5 93 ALA B O 1
ATOM 2607 N N . ARG B 1 94 ? -5.234 1.372 12.633 1 97.12 94 ARG B N 1
ATOM 2608 C CA . ARG B 1 94 ? -5.504 0.718 13.914 1 97.12 94 ARG B CA 1
ATOM 2609 C C . ARG B 1 94 ? -6.758 1.288 14.562 1 97.12 94 ARG B C 1
ATOM 2611 O O . ARG B 1 94 ? -7.59 0.541 15.086 1 97.12 94 ARG B O 1
ATOM 2618 N N . ILE B 1 95 ? -6.926 2.592 14.586 1 96.81 95 ILE B N 1
ATOM 2619 C CA . ILE B 1 95 ? -8.094 3.227 15.188 1 96.81 95 ILE B CA 1
ATOM 2620 C C . ILE B 1 95 ? -9.352 2.787 14.461 1 96.81 95 ILE B C 1
ATOM 2622 O O . ILE B 1 95 ? -10.359 2.438 15.086 1 96.81 95 ILE B O 1
ATOM 2626 N N . ASN B 1 96 ? -9.266 2.727 13.117 1 96.88 96 ASN B N 1
ATOM 2627 C CA . ASN B 1 96 ? -10.414 2.289 12.328 1 96.88 96 ASN B CA 1
ATOM 2628 C C . ASN B 1 96 ? -10.727 0.816 12.57 1 96.88 96 ASN B C 1
ATOM 2630 O O . ASN B 1 96 ? -11.891 0.407 12.5 1 96.88 96 ASN B O 1
ATOM 2634 N N . ASN B 1 97 ? -9.742 0.021 12.805 1 97.81 97 ASN B N 1
ATOM 2635 C CA . ASN B 1 97 ? -9.969 -1.368 13.188 1 97.81 97 ASN B CA 1
ATOM 2636 C C . ASN B 1 97 ? -10.633 -1.469 14.562 1 97.81 97 ASN B C 1
ATOM 2638 O O . ASN B 1 97 ? -11.594 -2.223 14.734 1 97.81 97 ASN B O 1
ATOM 2642 N N . GLN B 1 98 ? -10.156 -0.647 15.5 1 96.44 98 GLN B N 1
ATOM 2643 C CA . GLN B 1 98 ? -10.672 -0.652 16.859 1 96.44 98 GLN B CA 1
ATOM 2644 C C . GLN B 1 98 ? -12.156 -0.301 16.891 1 96.44 98 GLN B C 1
ATOM 2646 O O . GLN B 1 98 ? -12.922 -0.88 17.656 1 96.44 98 GLN B O 1
ATOM 2651 N N . ILE B 1 99 ? -12.562 0.564 16.062 1 94.31 99 ILE B N 1
ATOM 2652 C CA . ILE B 1 99 ? -13.945 1.014 16.125 1 94.31 99 ILE B CA 1
ATOM 2653 C C . ILE B 1 99 ? -14.797 0.177 15.172 1 94.31 99 ILE B C 1
ATOM 2655 O O . ILE B 1 99 ? -15.992 0.448 14.992 1 94.31 99 ILE B O 1
ATOM 2659 N N . GLY B 1 100 ? -14.18 -0.731 14.438 1 94 100 GLY B N 1
ATOM 2660 C CA . GLY B 1 100 ? -14.93 -1.711 13.664 1 94 100 GLY B CA 1
ATOM 2661 C C . GLY B 1 100 ? -15.078 -1.332 12.203 1 94 100 GLY B C 1
ATOM 2662 O O . GLY B 1 100 ? -15.641 -2.09 11.414 1 94 100 GLY B O 1
ATOM 2663 N N . ASP B 1 101 ? -14.539 -0.222 11.766 1 94.69 101 ASP B N 1
ATOM 2664 C CA . ASP B 1 101 ? -14.648 0.239 10.383 1 94.69 101 ASP B CA 1
ATOM 2665 C C . ASP B 1 101 ? -13.703 -0.533 9.469 1 94.69 101 ASP B C 1
ATOM 2667 O O . ASP B 1 101 ? -13.914 -0.587 8.25 1 94.69 101 ASP B O 1
ATOM 2671 N N . ILE B 1 102 ? -12.664 -1.044 10.031 1 97 102 ILE B N 1
ATOM 2672 C CA . ILE B 1 102 ? -11.758 -1.981 9.375 1 97 102 ILE B CA 1
ATOM 2673 C C . ILE B 1 102 ? -11.75 -3.305 10.141 1 97 102 ILE B C 1
ATOM 2675 O O . ILE B 1 102 ? -11.531 -3.33 11.352 1 97 102 ILE B O 1
ATOM 2679 N N . SER B 1 103 ? -12.047 -4.375 9.445 1 96.44 103 SER B N 1
ATOM 2680 C CA . SER B 1 103 ? -12.125 -5.676 10.094 1 96.44 103 SER B CA 1
ATOM 2681 C C . SER B 1 103 ? -10.734 -6.195 10.461 1 96.44 103 SER B C 1
ATOM 2683 O O . SER B 1 103 ? -9.727 -5.672 9.977 1 96.44 103 SER B O 1
ATOM 2685 N N . ASP B 1 104 ? -10.688 -7.234 11.266 1 96.56 104 ASP B N 1
ATOM 2686 C CA . ASP B 1 104 ? -9.414 -7.84 11.648 1 96.56 104 ASP B CA 1
ATOM 2687 C C . ASP B 1 104 ? -8.68 -8.398 10.43 1 96.56 104 ASP B C 1
ATOM 2689 O O . ASP B 1 104 ? -7.461 -8.281 10.328 1 96.56 104 ASP B O 1
ATOM 2693 N N . VAL B 1 105 ? -9.398 -8.961 9.539 1 95.62 105 VAL B N 1
ATOM 2694 C CA . VAL B 1 105 ? -8.797 -9.531 8.336 1 95.62 105 VAL B CA 1
ATOM 2695 C C . VAL B 1 105 ? -8.227 -8.414 7.465 1 95.62 105 VAL B C 1
ATOM 2697 O O . VAL B 1 105 ? -7.086 -8.508 7.004 1 95.62 105 VAL B O 1
ATOM 2700 N N . GLU B 1 106 ? -9.016 -7.398 7.297 1 97.06 106 GLU B N 1
ATOM 2701 C CA . GLU B 1 106 ? -8.555 -6.234 6.543 1 97.06 106 GLU B CA 1
ATOM 2702 C C . GLU B 1 106 ? -7.297 -5.637 7.172 1 97.06 106 GLU B C 1
ATOM 2704 O O . GLU B 1 106 ? -6.328 -5.332 6.469 1 97.06 106 GLU B O 1
ATOM 2709 N N . PHE B 1 107 ? -7.32 -5.484 8.453 1 97.94 107 PHE B N 1
ATOM 2710 C CA . PHE B 1 107 ? -6.207 -4.867 9.164 1 97.94 107 PHE B CA 1
ATOM 2711 C C . PHE B 1 107 ? -4.949 -5.723 9.047 1 97.94 107 PHE B C 1
ATOM 2713 O O . PHE B 1 107 ? -3.85 -5.195 8.867 1 97.94 107 PHE B O 1
ATOM 2720 N N . SER B 1 108 ? -5.125 -7.004 9.133 1 97.06 108 SER B N 1
ATOM 2721 C CA . SER B 1 108 ? -3.994 -7.914 8.977 1 97.06 108 SER B CA 1
ATOM 2722 C C . SER B 1 108 ? -3.355 -7.773 7.602 1 97.06 108 SER B C 1
ATOM 2724 O O . SER B 1 108 ? -2.129 -7.73 7.48 1 97.06 108 SER B O 1
ATOM 2726 N N . ILE B 1 109 ? -4.156 -7.688 6.586 1 96.38 109 ILE B N 1
ATOM 2727 C CA . ILE B 1 109 ? -3.664 -7.516 5.227 1 96.38 109 ILE B CA 1
ATOM 2728 C C . ILE B 1 109 ? -2.957 -6.168 5.094 1 96.38 109 ILE B C 1
ATOM 2730 O O . ILE B 1 109 ? -1.872 -6.086 4.516 1 96.38 109 ILE B O 1
ATOM 2734 N N . TYR B 1 110 ? -3.596 -5.164 5.637 1 97.88 110 TYR B N 1
ATOM 2735 C CA . TYR B 1 110 ? -3.002 -3.83 5.637 1 97.88 110 TYR B CA 1
ATOM 2736 C C . TYR B 1 110 ? -1.616 -3.852 6.27 1 97.88 110 TYR B C 1
ATOM 2738 O O . TYR B 1 110 ? -0.659 -3.316 5.707 1 97.88 110 TYR B O 1
ATOM 2746 N N . GLU B 1 111 ? -1.497 -4.516 7.383 1 97.19 111 GLU B N 1
ATOM 2747 C CA . GLU B 1 111 ? -0.232 -4.566 8.109 1 97.19 111 GLU B CA 1
ATOM 2748 C C . GLU B 1 111 ? 0.834 -5.309 7.312 1 97.19 111 GLU B C 1
ATOM 2750 O O . GLU B 1 111 ? 1.999 -4.906 7.293 1 97.19 111 GLU B O 1
ATOM 2755 N N . LYS B 1 112 ? 0.43 -6.379 6.695 1 95.31 112 LYS B N 1
ATOM 2756 C CA . LYS B 1 112 ? 1.376 -7.129 5.875 1 95.31 112 LYS B CA 1
ATOM 2757 C C . LYS B 1 112 ? 1.905 -6.277 4.727 1 95.31 112 LYS B C 1
ATOM 2759 O O . LYS B 1 112 ? 3.105 -6.285 4.441 1 95.31 112 LYS B O 1
ATOM 2764 N N . LEU B 1 113 ? 0.972 -5.559 4.105 1 96.19 113 LEU B N 1
ATOM 2765 C CA . LEU B 1 113 ? 1.378 -4.68 3.018 1 96.19 113 LEU B CA 1
ATOM 2766 C C . LEU B 1 113 ? 2.316 -3.588 3.523 1 96.19 113 LEU B C 1
ATOM 2768 O O . LEU B 1 113 ? 3.369 -3.346 2.93 1 96.19 113 LEU B O 1
ATOM 2772 N N . LEU B 1 114 ? 1.933 -2.986 4.602 1 96 114 LEU B N 1
ATOM 2773 C CA . LEU B 1 114 ? 2.746 -1.936 5.203 1 96 114 LEU B CA 1
ATOM 2774 C C . LEU B 1 114 ? 4.133 -2.457 5.555 1 96 114 LEU B C 1
ATOM 2776 O O . LEU B 1 114 ? 5.141 -1.828 5.223 1 96 114 LEU B O 1
ATOM 2780 N N . HIS B 1 115 ? 4.18 -3.574 6.18 1 94.19 115 HIS B N 1
ATOM 2781 C CA . HIS B 1 115 ? 5.453 -4.16 6.586 1 94.19 115 HIS B CA 1
ATOM 2782 C C . HIS B 1 115 ? 6.344 -4.441 5.379 1 94.19 115 HIS B C 1
ATOM 2784 O O . HIS B 1 115 ? 7.535 -4.133 5.402 1 94.19 115 HIS B O 1
ATOM 2790 N N . ASN B 1 116 ? 5.777 -4.98 4.41 1 92.44 116 ASN B N 1
ATOM 2791 C CA . ASN B 1 116 ? 6.531 -5.262 3.191 1 92.44 116 ASN B CA 1
ATOM 2792 C C . ASN B 1 116 ? 7.102 -3.986 2.578 1 92.44 116 ASN B C 1
ATOM 2794 O O . ASN B 1 116 ? 8.266 -3.947 2.189 1 92.44 116 ASN B O 1
ATOM 2798 N N . MET B 1 117 ? 6.305 -2.996 2.504 1 92.25 117 MET B N 1
ATOM 2799 C CA . MET B 1 117 ? 6.719 -1.713 1.939 1 92.25 117 MET B CA 1
ATOM 2800 C C . MET B 1 117 ? 7.809 -1.07 2.789 1 92.25 117 MET B C 1
ATOM 2802 O O . MET B 1 117 ? 8.797 -0.562 2.256 1 92.25 117 MET B O 1
ATOM 2806 N N . MET B 1 118 ? 7.664 -1.158 4.074 1 91.31 118 MET B N 1
ATOM 2807 C CA . MET B 1 118 ? 8.656 -0.578 4.98 1 91.31 118 MET B CA 1
ATOM 2808 C C . MET B 1 118 ? 9.992 -1.302 4.859 1 91.31 118 MET B C 1
ATOM 2810 O O . MET B 1 118 ? 11.047 -0.685 4.988 1 91.31 118 MET B O 1
ATOM 2814 N N . GLU B 1 119 ? 9.93 -2.617 4.625 1 89.12 119 GLU B N 1
ATOM 2815 C CA . GLU B 1 119 ? 11.148 -3.396 4.434 1 89.12 119 GLU B CA 1
ATOM 2816 C C . GLU B 1 119 ? 11.914 -2.926 3.197 1 89.12 119 GLU B C 1
ATOM 2818 O O . GLU B 1 119 ? 13.148 -2.934 3.186 1 89.12 119 GLU B O 1
ATOM 2823 N N . GLU B 1 120 ? 11.203 -2.48 2.256 1 85.75 120 GLU B N 1
ATOM 2824 C CA . GLU B 1 120 ? 11.844 -1.964 1.046 1 85.75 120 GLU B CA 1
ATOM 2825 C C . GLU B 1 120 ? 12.617 -0.685 1.336 1 85.75 120 GLU B C 1
ATOM 2827 O O . GLU B 1 120 ? 13.688 -0.457 0.759 1 85.75 120 GLU B O 1
ATOM 2832 N N . LEU B 1 121 ? 12.062 0.063 2.168 1 86.12 121 LEU B N 1
ATOM 2833 C CA . LEU B 1 121 ? 12.719 1.322 2.51 1 86.12 121 LEU B CA 1
ATOM 2834 C C . LEU B 1 121 ? 14.016 1.073 3.271 1 86.12 121 LEU B C 1
ATOM 2836 O O . LEU B 1 121 ? 14.953 1.863 3.176 1 86.12 121 LEU B O 1
ATOM 2840 N N . GLU B 1 122 ? 14.016 -0.059 3.934 1 83.81 122 GLU B N 1
ATOM 2841 C CA . GLU B 1 122 ? 15.203 -0.403 4.707 1 83.81 122 GLU B CA 1
ATOM 2842 C C . GLU B 1 122 ? 16.391 -0.723 3.793 1 83.81 122 GLU B C 1
ATOM 2844 O O . GLU B 1 122 ? 17.531 -0.73 4.234 1 83.81 122 GLU B O 1
ATOM 2849 N N . GLU B 1 123 ? 16.125 -0.967 2.578 1 78.06 123 GLU B N 1
ATOM 2850 C CA . GLU B 1 123 ? 17.172 -1.294 1.619 1 78.06 123 GLU B CA 1
ATOM 2851 C C . GLU B 1 123 ? 17.797 -0.031 1.026 1 78.06 123 GLU B C 1
ATOM 2853 O O . GLU B 1 123 ? 18.812 -0.098 0.334 1 78.06 123 GLU B O 1
ATOM 2858 N N . LEU B 1 124 ? 17.156 1.08 1.342 1 79.88 124 LEU B N 1
ATOM 2859 C CA . LEU B 1 124 ? 17.672 2.354 0.84 1 79.88 124 LEU B CA 1
ATOM 2860 C C . LEU B 1 124 ? 18.734 2.92 1.77 1 79.88 124 LEU B C 1
ATOM 2862 O O . LEU B 1 124 ? 18.797 2.547 2.943 1 79.88 124 LEU B O 1
ATOM 2866 N N . PRO B 1 125 ? 19.594 3.738 1.229 1 73.81 125 PRO B N 1
ATOM 2867 C CA . PRO B 1 125 ? 20.625 4.344 2.072 1 73.81 125 PRO B CA 1
ATOM 2868 C C . PRO B 1 125 ? 20.031 5.129 3.248 1 73.81 125 PRO B C 1
ATOM 2870 O O . PRO B 1 125 ? 20.531 5.02 4.371 1 73.81 125 PRO B O 1
ATOM 2873 N N . LYS B 1 126 ? 19.094 6.047 2.961 1 72.94 126 LYS B N 1
ATOM 2874 C CA . LYS B 1 126 ? 18.312 6.688 4.02 1 72.94 126 LYS B CA 1
ATOM 2875 C C . LYS B 1 126 ? 17.016 5.945 4.273 1 72.94 126 LYS B C 1
ATOM 2877 O O . LYS B 1 126 ? 16.203 5.77 3.361 1 72.94 126 LYS B O 1
ATOM 2882 N N . LYS B 1 127 ? 16.859 5.551 5.527 1 75.12 127 LYS B N 1
ATOM 2883 C CA . LYS B 1 127 ? 15.812 4.566 5.773 1 75.12 127 LYS B CA 1
ATOM 2884 C C . LYS B 1 127 ? 14.711 5.148 6.656 1 75.12 127 LYS B C 1
ATOM 2886 O O . LYS B 1 127 ? 13.664 4.523 6.852 1 75.12 127 LYS B O 1
ATOM 2891 N N . ALA B 1 128 ? 15.016 6.305 7.176 1 83.31 128 ALA B N 1
ATOM 2892 C CA . ALA B 1 128 ? 14.047 6.875 8.109 1 83.31 128 ALA B CA 1
ATOM 2893 C C . ALA B 1 128 ? 14.102 8.398 8.094 1 83.31 128 ALA B C 1
ATOM 2895 O O . ALA B 1 128 ? 15.102 8.984 7.664 1 83.31 128 ALA B O 1
ATOM 2896 N N . PRO B 1 129 ? 12.961 9.094 8.586 1 91.06 129 PRO B N 1
ATOM 2897 C CA . PRO B 1 129 ? 13.023 10.555 8.711 1 91.06 129 PRO B CA 1
ATOM 2898 C C . PRO B 1 129 ? 14.031 11.016 9.758 1 91.06 129 PRO B C 1
ATOM 2900 O O . PRO B 1 129 ? 14.359 10.258 10.68 1 91.06 129 PRO B O 1
ATOM 2903 N N . ASP B 1 130 ? 14.531 12.172 9.531 1 92.06 130 ASP B N 1
ATOM 2904 C CA . ASP B 1 130 ? 15.406 12.758 10.539 1 92.06 130 ASP B CA 1
ATOM 2905 C C . ASP B 1 130 ? 14.609 13.25 11.75 1 92.06 130 ASP B C 1
ATOM 2907 O O . ASP B 1 130 ? 15.086 13.172 12.883 1 92.06 130 ASP B O 1
ATOM 2911 N N . LEU B 1 131 ? 13.469 13.734 11.469 1 95.06 131 LEU B N 1
ATOM 2912 C CA . LEU B 1 131 ? 12.648 14.352 12.5 1 95.06 131 LEU B CA 1
ATOM 2913 C C . LEU B 1 131 ? 11.172 14.32 12.117 1 95.06 131 LEU B C 1
ATOM 2915 O O . LEU B 1 131 ? 10.82 14.594 10.969 1 95.06 131 LEU B O 1
ATOM 2919 N N . MET B 1 132 ? 10.352 13.992 13.062 1 96.88 132 MET B N 1
ATOM 2920 C CA . MET B 1 132 ? 8.922 14.242 12.93 1 96.88 132 MET B CA 1
ATOM 2921 C C . MET B 1 132 ? 8.508 15.492 13.695 1 96.88 132 MET B C 1
ATOM 2923 O O . MET B 1 132 ? 8.828 15.633 14.883 1 96.88 132 MET B O 1
ATOM 2927 N N . ILE B 1 133 ? 7.891 16.391 13.023 1 97.81 133 ILE B N 1
ATOM 2928 C CA . ILE B 1 133 ? 7.266 17.547 13.656 1 97.81 133 ILE B CA 1
ATOM 2929 C C . ILE B 1 133 ? 5.797 17.234 13.945 1 97.81 133 ILE B C 1
ATOM 2931 O O . ILE B 1 133 ? 4.969 17.203 13.023 1 97.81 133 ILE B O 1
ATOM 2935 N N . PHE B 1 134 ? 5.48 17.016 15.195 1 98.31 134 PHE B N 1
ATOM 2936 C CA . PHE B 1 134 ? 4.121 16.656 15.578 1 98.31 134 PHE B CA 1
ATOM 2937 C C . PHE B 1 134 ? 3.357 17.875 16.078 1 98.31 134 PHE B C 1
ATOM 2939 O O . PHE B 1 134 ? 3.812 18.562 17 1 98.31 134 PHE B O 1
ATOM 2946 N N . LEU B 1 135 ? 2.24 18.109 15.508 1 98.25 135 LEU B N 1
ATOM 2947 C CA . LEU B 1 135 ? 1.394 19.219 15.906 1 98.25 135 LEU B CA 1
ATOM 2948 C C . LEU B 1 135 ? 0.36 18.781 16.938 1 98.25 135 LEU B C 1
ATOM 2950 O O . LEU B 1 135 ? -0.672 18.219 16.578 1 98.25 135 LEU B O 1
ATOM 2954 N N . ASP B 1 136 ? 0.689 19.141 18.156 1 97.88 136 ASP B N 1
ATOM 2955 C CA . ASP B 1 136 ? -0.204 18.844 19.266 1 97.88 136 ASP B CA 1
ATOM 2956 C C . ASP B 1 136 ? -1.269 19.938 19.422 1 97.88 136 ASP B C 1
ATOM 2958 O O . ASP B 1 136 ? -0.95 21.125 19.438 1 97.88 136 ASP B O 1
ATOM 2962 N N . ILE B 1 137 ? -2.496 19.469 19.484 1 97.75 137 ILE B N 1
ATOM 2963 C CA . ILE B 1 137 ? -3.6 20.422 19.5 1 97.75 137 ILE B CA 1
ATOM 2964 C C . ILE B 1 137 ? -4.758 19.859 20.328 1 97.75 137 ILE B C 1
ATOM 2966 O O . ILE B 1 137 ? -5.035 18.672 20.281 1 97.75 137 ILE B O 1
ATOM 2970 N N . SER B 1 138 ? -5.383 20.797 21.047 1 97.75 138 SER B N 1
ATOM 2971 C CA . SER B 1 138 ? -6.531 20.359 21.828 1 97.75 138 SER B CA 1
ATOM 2972 C C . SER B 1 138 ? -7.691 19.938 20.938 1 97.75 138 SER B C 1
ATOM 2974 O O . SER B 1 138 ? -7.758 20.344 19.766 1 97.75 138 SER B O 1
ATOM 2976 N N . PHE B 1 139 ? -8.578 19.062 21.547 1 97.12 139 PHE B N 1
ATOM 2977 C CA . PHE B 1 139 ? -9.719 18.594 20.766 1 97.12 139 PHE B CA 1
ATOM 2978 C C . PHE B 1 139 ? -10.656 19.766 20.438 1 97.12 139 PHE B C 1
ATOM 2980 O O . PHE B 1 139 ? -11.195 19.844 19.328 1 97.12 139 PHE B O 1
ATOM 2987 N N . GLU B 1 140 ? -10.805 20.656 21.406 1 95.94 140 GLU B N 1
ATOM 2988 C CA . GLU B 1 140 ? -11.648 21.844 21.203 1 95.94 140 GLU B CA 1
ATOM 2989 C C 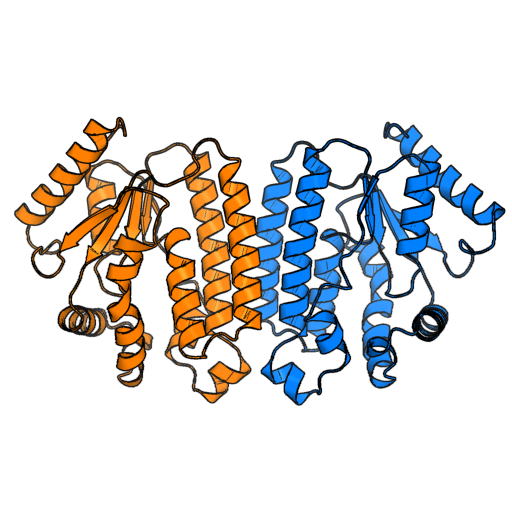. GLU B 1 140 ? -11.148 22.672 20.031 1 95.94 140 GLU B C 1
ATOM 2991 O O . GLU B 1 140 ? -11.922 23.047 19.141 1 95.94 140 GLU B O 1
ATOM 2996 N N . LYS B 1 141 ? -9.945 22.922 19.969 1 95.62 141 LYS B N 1
ATOM 2997 C CA . LYS B 1 141 ? -9.359 23.719 18.891 1 95.62 141 LYS B CA 1
ATOM 2998 C C . LYS B 1 141 ? -9.398 22.953 17.578 1 95.62 141 LYS B C 1
ATOM 3000 O O . LYS B 1 141 ? -9.57 23.547 16.516 1 95.62 141 LYS B O 1
ATOM 3005 N N . THR B 1 142 ? -9.18 21.656 17.625 1 94.62 142 THR B N 1
ATOM 3006 C CA . THR B 1 142 ? -9.312 20.828 16.438 1 94.62 142 THR B CA 1
ATOM 3007 C C . THR B 1 142 ? -10.68 21.016 15.789 1 94.62 142 THR B C 1
ATOM 3009 O O . THR B 1 142 ? -10.773 21.266 14.586 1 94.62 142 THR B O 1
ATOM 3012 N N . MET B 1 143 ? -11.719 20.969 16.578 1 94.06 143 MET B N 1
ATOM 3013 C CA . MET B 1 143 ? -13.078 21.094 16.078 1 94.06 143 MET B CA 1
ATOM 3014 C C . MET B 1 143 ? -13.336 22.484 15.516 1 94.06 143 MET B C 1
ATOM 3016 O O . MET B 1 143 ? -14.008 22.625 14.492 1 94.06 143 MET B O 1
ATOM 3020 N N . GLU B 1 144 ? -12.742 23.453 16.141 1 93.19 144 GLU B N 1
ATOM 3021 C CA . GLU B 1 144 ? -12.859 24.828 15.641 1 93.19 144 GLU B CA 1
ATOM 3022 C C . GLU B 1 144 ? -12.219 24.969 14.258 1 93.19 144 GLU B C 1
ATOM 3024 O O . GLU B 1 144 ? -12.805 25.578 13.367 1 93.19 144 GLU B O 1
ATOM 3029 N N . ARG B 1 145 ? -11.148 24.391 14.109 1 91.56 145 ARG B N 1
ATOM 3030 C CA . ARG B 1 145 ? -10.398 24.531 12.867 1 91.56 145 ARG B CA 1
ATOM 3031 C C . ARG B 1 145 ? -11.047 23.734 11.742 1 91.56 145 ARG B C 1
ATOM 3033 O O . ARG B 1 145 ? -11.047 24.156 10.586 1 91.56 145 ARG B O 1
ATOM 3040 N N . ILE B 1 146 ? -11.523 22.547 12.078 1 90.38 146 ILE B N 1
ATOM 3041 C CA . ILE B 1 146 ? -12.234 21.75 11.078 1 90.38 146 ILE B CA 1
ATOM 3042 C C . ILE B 1 146 ? -13.445 22.531 10.57 1 90.38 146 ILE B C 1
ATOM 3044 O O . ILE B 1 146 ? -13.703 22.578 9.367 1 90.38 146 ILE B O 1
ATOM 3048 N N . ALA B 1 147 ? -14.125 23.172 11.508 1 88.25 147 ALA B N 1
ATOM 3049 C CA . ALA B 1 147 ? -15.297 23.969 11.148 1 88.25 147 ALA B CA 1
ATOM 3050 C C . ALA B 1 147 ? -14.898 25.156 10.266 1 88.25 147 ALA B C 1
ATOM 3052 O O . ALA B 1 147 ? -15.562 25.438 9.266 1 88.25 147 ALA B O 1
ATOM 3053 N N . LYS B 1 148 ? -13.812 25.75 10.531 1 86.38 148 LYS B N 1
ATOM 3054 C CA . LYS B 1 148 ? -13.344 26.922 9.805 1 86.38 148 LYS B CA 1
ATOM 3055 C C . LYS B 1 148 ? -12.859 26.547 8.406 1 86.38 148 LYS B C 1
ATOM 3057 O O . LYS B 1 148 ? -13.07 27.297 7.449 1 86.38 148 LYS B O 1
ATOM 3062 N N . ARG B 1 149 ? -12.172 25.438 8.344 1 82.06 149 ARG B N 1
ATOM 3063 C CA . ARG B 1 149 ? -11.625 24.969 7.07 1 82.06 149 ARG B CA 1
ATOM 3064 C C . ARG B 1 149 ? -12.734 24.672 6.074 1 82.06 149 ARG B C 1
ATOM 3066 O O . ARG B 1 149 ? -12.562 24.859 4.867 1 82.06 149 ARG B O 1
ATOM 3073 N N . GLY B 1 150 ? -13.836 24.219 6.551 1 72.44 150 GLY B N 1
ATOM 3074 C CA . GLY B 1 150 ? -15.07 24.141 5.789 1 72.44 150 GLY B CA 1
ATOM 3075 C C . GLY B 1 150 ? -15.039 23.094 4.699 1 72.44 150 GLY B C 1
ATOM 3076 O O . GLY B 1 150 ? -15.656 23.266 3.646 1 72.44 150 GLY B O 1
ATOM 3077 N N . ARG B 1 151 ? -14.227 22.141 4.879 1 73.5 151 ARG B N 1
ATOM 3078 C CA . ARG B 1 151 ? -14.359 21.047 3.916 1 73.5 151 ARG B CA 1
ATOM 3079 C C . ARG B 1 151 ? -15.719 20.359 4.059 1 73.5 151 ARG B C 1
ATOM 3081 O O . ARG B 1 151 ? -16 19.75 5.09 1 73.5 151 ARG B O 1
ATOM 3088 N N . ASP B 1 152 ? -16.453 20.391 3.166 1 73.62 152 ASP B N 1
ATOM 3089 C CA . ASP B 1 152 ? -17.859 20 3.221 1 73.62 152 ASP B CA 1
ATOM 3090 C C . ASP B 1 152 ? -18 18.578 3.783 1 73.62 152 ASP B C 1
ATOM 3092 O O . ASP B 1 152 ? -18.875 18.328 4.617 1 73.62 152 ASP B O 1
ATOM 3096 N N . PHE B 1 153 ? -17.125 17.797 3.455 1 77.44 153 PHE B N 1
ATOM 3097 C CA . PHE B 1 153 ? -17.328 16.391 3.83 1 77.44 153 PHE B CA 1
ATOM 3098 C C . PHE B 1 153 ? -16.875 16.141 5.258 1 77.44 153 PHE B C 1
ATOM 3100 O O . PHE B 1 153 ? -17.172 15.102 5.844 1 77.44 153 PHE B O 1
ATOM 3107 N N . GLU B 1 154 ? -16.281 17.094 5.902 1 83.88 154 GLU B N 1
ATOM 3108 C CA . GLU B 1 154 ? -15.75 16.891 7.246 1 83.88 154 GLU B CA 1
ATOM 3109 C C . GLU B 1 154 ? -16.641 17.531 8.297 1 83.88 154 GLU B C 1
ATOM 3111 O O . GLU B 1 154 ? -16.344 17.484 9.492 1 83.88 154 GLU B O 1
ATOM 3116 N N . GLN B 1 155 ? -17.75 18.047 7.957 1 82.12 155 GLN B N 1
ATOM 3117 C CA . GLN B 1 155 ? -18.484 18.969 8.82 1 82.12 155 GLN B CA 1
ATOM 3118 C C . GLN B 1 155 ? -19.625 18.25 9.547 1 82.12 155 GLN B C 1
ATOM 3120 O O . GLN B 1 155 ? -20.297 18.844 10.398 1 82.12 155 GLN B O 1
ATOM 3125 N N . ASP B 1 156 ? -19.719 16.984 9.305 1 83.44 156 ASP B N 1
ATOM 3126 C CA . ASP B 1 156 ? -20.844 16.266 9.906 1 83.44 156 ASP B CA 1
ATOM 3127 C C . ASP B 1 156 ? -20.625 16.062 11.398 1 83.44 156 ASP B C 1
ATOM 3129 O O . ASP B 1 156 ? -19.578 15.57 11.82 1 83.44 156 ASP B O 1
ATOM 3133 N N . GLU B 1 157 ? -21.547 16.453 12.203 1 80.75 157 GLU B N 1
ATOM 3134 C CA . GLU B 1 157 ? -21.484 16.297 13.656 1 80.75 157 GLU B CA 1
ATOM 3135 C C . GLU B 1 157 ? -21.281 14.844 14.055 1 80.75 157 GLU B C 1
ATOM 3137 O O . GLU B 1 157 ? -20.656 14.555 15.078 1 80.75 157 GLU B O 1
ATOM 3142 N N . ALA B 1 158 ? -21.75 13.961 13.25 1 81.56 158 ALA B N 1
ATOM 3143 C CA . ALA B 1 158 ? -21.641 12.531 13.539 1 81.56 158 ALA B CA 1
ATOM 3144 C C . ALA B 1 158 ? -20.188 12.078 13.523 1 81.56 158 ALA B C 1
ATOM 3146 O O . ALA B 1 158 ? -19.859 11.008 14.039 1 81.56 158 ALA B O 1
ATOM 3147 N N . LEU B 1 159 ? -19.375 13.016 13.023 1 90.56 159 LEU B N 1
ATOM 3148 C CA . LEU B 1 159 ? -17.953 12.664 12.914 1 90.56 159 LEU B CA 1
ATOM 3149 C C . LEU B 1 159 ? -17.219 13.008 14.203 1 90.56 159 LEU B C 1
ATOM 3151 O O . LEU B 1 159 ? -16.047 12.617 14.375 1 90.56 159 LEU B O 1
ATOM 3155 N N . LYS B 1 160 ? -17.797 13.695 15.016 1 91.88 160 LYS B N 1
ATOM 3156 C CA . LYS B 1 160 ? -17.141 14.18 16.234 1 91.88 160 LYS B CA 1
ATOM 3157 C C . LYS B 1 160 ? -16.562 13.023 17.047 1 91.88 160 LYS B C 1
ATOM 3159 O O . LYS B 1 160 ? -15.445 13.109 17.547 1 91.88 160 LYS B O 1
ATOM 3164 N N . ASN B 1 161 ? -17.344 11.945 17.203 1 93.19 161 ASN B N 1
ATOM 3165 C CA . ASN B 1 161 ? -16.859 10.797 17.953 1 93.19 161 ASN B CA 1
ATOM 3166 C C . ASN B 1 161 ? -15.633 10.172 17.297 1 93.19 161 ASN B C 1
ATOM 3168 O O . ASN B 1 161 ? -14.703 9.758 17.969 1 93.19 161 ASN B O 1
ATOM 3172 N N . TYR B 1 162 ? -15.656 10.117 16.062 1 93.19 162 TYR B N 1
ATOM 3173 C CA . TYR B 1 162 ? -14.5 9.602 15.336 1 93.19 162 TYR B CA 1
ATOM 3174 C C . TYR B 1 162 ? -13.273 10.484 15.562 1 93.19 162 TYR B C 1
ATOM 3176 O O . TYR B 1 162 ? -12.195 9.977 15.867 1 93.19 162 TYR B O 1
ATOM 3184 N N . TYR B 1 163 ? -13.492 11.781 15.445 1 95.19 163 TYR B N 1
ATOM 3185 C CA . TYR B 1 163 ? -12.383 12.711 15.648 1 95.19 163 TYR B CA 1
ATOM 3186 C C . TYR B 1 163 ? -11.828 12.594 17.062 1 95.19 163 TYR B C 1
ATOM 3188 O O . TYR B 1 163 ? -10.609 12.625 17.25 1 95.19 163 TYR B O 1
ATOM 3196 N N . PHE B 1 164 ? -12.688 12.461 17.922 1 96.5 164 PHE B N 1
ATOM 3197 C CA . PHE B 1 164 ? -12.25 12.352 19.312 1 96.5 164 PHE B CA 1
ATOM 3198 C C . PHE B 1 164 ? -11.445 11.07 19.516 1 96.5 164 PHE B C 1
ATOM 3200 O O . PHE B 1 164 ? -10.414 11.078 20.188 1 96.5 164 PHE B O 1
ATOM 3207 N N . THR B 1 165 ? -11.938 9.977 18.984 1 96.19 165 THR B N 1
ATOM 3208 C CA . THR B 1 165 ? -11.25 8.695 19.109 1 96.19 165 THR B CA 1
ATOM 3209 C C . THR B 1 165 ? -9.852 8.773 18.5 1 96.19 165 THR B C 1
ATOM 3211 O O . THR B 1 165 ? -8.898 8.227 19.062 1 96.19 165 THR B O 1
ATOM 3214 N N . LEU B 1 166 ? -9.734 9.461 17.422 1 95.88 166 LEU B N 1
ATOM 3215 C CA . LEU B 1 166 ? -8.438 9.672 16.781 1 95.88 166 LEU B CA 1
ATOM 3216 C C . LEU B 1 166 ? -7.539 10.539 17.656 1 95.88 166 LEU B C 1
ATOM 3218 O O . LEU B 1 166 ? -6.379 10.195 17.906 1 95.88 166 LEU B O 1
ATOM 3222 N N . TRP B 1 167 ? -8.078 11.516 18.141 1 97.19 167 TRP B N 1
ATOM 3223 C CA . TRP B 1 167 ? -7.336 12.539 18.859 1 97.19 167 TRP B CA 1
ATOM 3224 C C . TRP B 1 167 ? -6.84 12.016 20.203 1 97.19 167 TRP B C 1
ATOM 3226 O O . TRP B 1 167 ? -5.676 12.203 20.562 1 97.19 167 TRP B O 1
ATOM 3236 N N . LYS B 1 168 ? -7.645 11.367 20.938 1 97.38 168 LYS B N 1
ATOM 3237 C CA . LYS B 1 168 ? -7.434 11.109 22.359 1 97.38 168 LYS B CA 1
ATOM 3238 C C . LYS B 1 168 ? -6.18 10.281 22.594 1 97.38 168 LYS B C 1
ATOM 3240 O O . LYS B 1 168 ? -5.523 10.406 23.625 1 97.38 168 LYS B O 1
ATOM 3245 N N . ASP B 1 169 ? -5.848 9.383 21.641 1 96.06 169 ASP B N 1
ATOM 3246 C CA . ASP B 1 169 ? -4.707 8.492 21.859 1 96.06 169 ASP B CA 1
ATOM 3247 C C . ASP B 1 169 ? -3.537 8.883 20.953 1 96.06 169 ASP B C 1
ATOM 3249 O O . ASP B 1 169 ? -2.482 8.242 20.984 1 96.06 169 ASP B O 1
ATOM 3253 N N . TYR B 1 170 ? -3.682 9.961 20.188 1 97.19 170 TYR B N 1
ATOM 3254 C CA . TYR B 1 170 ? -2.699 10.297 19.156 1 97.19 170 TYR B CA 1
ATOM 3255 C C . TYR B 1 170 ? -1.37 10.695 19.797 1 97.19 170 TYR B C 1
ATOM 3257 O O . TYR B 1 170 ? -0.319 10.156 19.438 1 97.19 170 TYR B O 1
ATOM 3265 N N . ARG B 1 171 ? -1.391 11.547 20.688 1 96.25 171 ARG B N 1
ATOM 3266 C CA . ARG B 1 171 ? -0.175 12.008 21.344 1 96.25 171 ARG B CA 1
ATOM 3267 C C . ARG B 1 171 ? 0.532 10.859 22.062 1 96.25 171 ARG B C 1
ATOM 3269 O O . ARG B 1 171 ? 1.752 10.719 21.969 1 96.25 171 ARG B O 1
ATOM 3276 N N . ASP B 1 172 ? -0.233 10.102 22.766 1 97 172 ASP B N 1
ATOM 3277 C CA . ASP B 1 172 ? 0.334 8.938 23.438 1 97 172 ASP B CA 1
ATOM 3278 C C . ASP B 1 172 ? 1.022 8.008 22.438 1 97 172 ASP B C 1
ATOM 3280 O O . ASP B 1 172 ? 2.121 7.516 22.703 1 97 172 ASP B O 1
ATOM 3284 N N . TRP B 1 173 ? 0.368 7.82 21.328 1 97.12 173 TRP B N 1
ATOM 3285 C CA . TRP B 1 173 ? 0.942 6.961 20.297 1 97.12 173 TRP B CA 1
ATOM 3286 C C . TRP B 1 173 ? 2.258 7.535 19.781 1 97.12 173 TRP B C 1
ATOM 3288 O O . TRP B 1 173 ? 3.246 6.812 19.641 1 97.12 173 TRP B O 1
ATOM 3298 N N . VAL B 1 174 ? 2.299 8.805 19.547 1 97.25 174 VAL B N 1
ATOM 3299 C CA . VAL B 1 174 ? 3.494 9.469 19.031 1 97.25 174 VAL B CA 1
ATOM 3300 C C . VAL B 1 174 ? 4.629 9.344 20.047 1 97.25 174 VAL B C 1
ATOM 3302 O O . VAL B 1 174 ? 5.773 9.062 19.672 1 97.25 174 VAL B O 1
ATOM 3305 N N . GLU B 1 175 ? 4.348 9.438 21.281 1 96.56 175 GLU B N 1
ATOM 3306 C CA . GLU B 1 175 ? 5.367 9.5 22.328 1 96.56 175 GLU B CA 1
ATOM 3307 C C . GLU B 1 175 ? 5.852 8.109 22.703 1 96.56 175 GLU B C 1
ATOM 3309 O O . GLU B 1 175 ? 7.016 7.926 23.062 1 96.56 175 GLU B O 1
ATOM 3314 N N . ASN B 1 176 ? 4.98 7.117 22.562 1 96.38 176 ASN B N 1
ATOM 3315 C CA . ASN B 1 176 ? 5.309 5.836 23.188 1 96.38 176 ASN B CA 1
ATOM 3316 C C . ASN B 1 176 ? 5.391 4.719 22.141 1 96.38 176 ASN B C 1
ATOM 3318 O O . ASN B 1 176 ? 5.914 3.639 22.438 1 96.38 176 ASN B O 1
ATOM 3322 N N . TYR B 1 177 ? 4.879 4.98 20.984 1 94.94 177 TYR B N 1
ATOM 3323 C CA . TYR B 1 177 ? 4.84 3.887 20.031 1 94.94 177 TYR B CA 1
ATOM 3324 C C . TYR B 1 177 ? 5.602 4.25 18.766 1 94.94 177 TYR B C 1
ATOM 3326 O O . TYR B 1 177 ? 6.277 3.404 18.172 1 94.94 177 TYR B O 1
ATOM 3334 N N . TYR B 1 178 ? 5.473 5.465 18.344 1 95.88 178 TYR B N 1
ATOM 3335 C CA . TYR B 1 178 ? 6.277 5.902 17.203 1 95.88 178 TYR B CA 1
ATOM 3336 C C . TYR B 1 178 ? 7.766 5.77 17.5 1 95.88 178 TYR B C 1
ATOM 3338 O O . TYR B 1 178 ? 8.234 6.219 18.547 1 95.88 178 TYR B O 1
ATOM 3346 N N . ASP B 1 179 ? 8.594 5.109 16.516 1 94.19 179 ASP B N 1
ATOM 3347 C CA . ASP B 1 179 ? 9.992 4.832 16.828 1 94.19 179 ASP B CA 1
ATOM 3348 C C . ASP B 1 179 ? 10.875 5.039 15.594 1 94.19 179 ASP B C 1
ATOM 3350 O O . ASP B 1 179 ? 11.969 4.477 15.5 1 94.19 179 ASP B O 1
ATOM 3354 N N . LYS B 1 180 ? 10.43 5.844 14.625 1 93.19 180 LYS B N 1
ATOM 3355 C CA . LYS B 1 180 ? 11.172 5.961 13.367 1 93.19 180 LYS B CA 1
ATOM 3356 C C . LYS B 1 180 ? 12.133 7.145 13.406 1 93.19 180 LYS B C 1
ATOM 3358 O O . LYS B 1 180 ? 13.102 7.188 12.648 1 93.19 180 LYS B O 1
ATOM 3363 N N . SER B 1 181 ? 11.883 8.078 14.297 1 93.5 181 SER B N 1
ATOM 3364 C CA . SER B 1 181 ? 12.734 9.25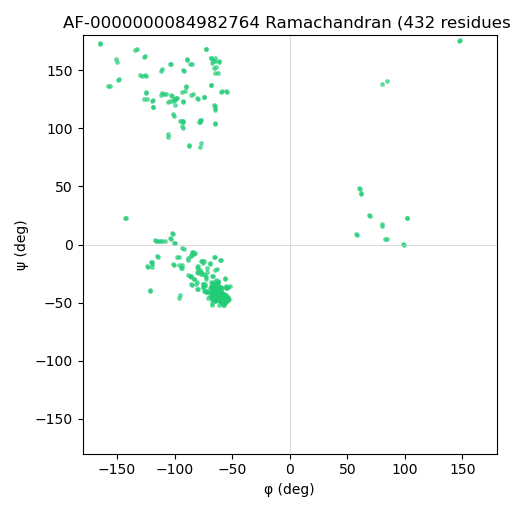8 14.422 1 93.5 181 SER B CA 1
ATOM 3365 C C . SER B 1 181 ? 12.469 9.992 15.727 1 93.5 181 SER B C 1
ATOM 3367 O O . SER B 1 181 ? 11.562 9.633 16.484 1 93.5 181 SER B O 1
ATOM 3369 N N . ASP B 1 182 ? 13.297 10.977 15.961 1 94.06 182 ASP B N 1
ATOM 3370 C CA . ASP B 1 182 ? 12.961 11.922 17.016 1 94.06 182 ASP B CA 1
ATOM 3371 C C . ASP B 1 182 ? 11.695 12.703 16.672 1 94.06 182 ASP B C 1
ATOM 3373 O O . ASP B 1 182 ? 11.289 12.758 15.516 1 94.06 182 ASP B O 1
ATOM 3377 N N . VAL B 1 183 ? 11.133 13.25 17.766 1 96.75 183 VAL B N 1
ATOM 3378 C CA . VAL B 1 183 ? 9.891 13.992 17.578 1 96.75 183 VAL B CA 1
ATOM 3379 C C . VAL B 1 183 ? 10.031 15.391 18.172 1 96.75 183 VAL B C 1
ATOM 3381 O O . VAL B 1 183 ? 10.547 15.547 19.297 1 96.75 183 VAL B O 1
ATOM 3384 N N . TYR B 1 184 ? 9.766 16.375 17.375 1 96.75 184 TYR B N 1
ATOM 3385 C CA . TYR B 1 184 ? 9.594 17.75 17.844 1 96.75 184 TYR B CA 1
ATOM 3386 C C . TYR B 1 184 ? 8.109 18.109 17.922 1 96.75 184 TYR B C 1
ATOM 3388 O O . TYR B 1 184 ? 7.402 18.094 16.906 1 96.75 184 TYR B O 1
ATOM 3396 N N . ILE B 1 185 ? 7.691 18.516 19.125 1 97.56 185 ILE B N 1
ATOM 3397 C CA . ILE B 1 185 ? 6.266 18.766 19.328 1 97.56 185 ILE B CA 1
ATOM 3398 C C . ILE B 1 185 ? 5.996 20.266 19.328 1 97.56 185 ILE B C 1
ATOM 3400 O O . ILE B 1 185 ? 6.656 21.016 20.047 1 97.56 185 ILE B O 1
ATOM 3404 N N . ILE B 1 186 ? 5.07 20.656 18.547 1 97.88 186 ILE B N 1
ATOM 3405 C CA . ILE B 1 186 ? 4.586 22.031 18.547 1 97.88 186 ILE B CA 1
ATOM 3406 C C . ILE B 1 186 ? 3.217 22.094 19.219 1 97.88 186 ILE B C 1
ATOM 3408 O O . ILE B 1 186 ? 2.283 21.391 18.812 1 97.88 186 ILE B O 1
ATOM 3412 N N . ASP B 1 187 ? 3.123 22.906 20.266 1 97.81 187 ASP B N 1
ATOM 3413 C CA . ASP B 1 187 ? 1.838 23.156 20.906 1 97.81 187 ASP B CA 1
ATOM 3414 C C . ASP B 1 187 ? 1.005 24.156 20.094 1 97.81 187 ASP B C 1
ATOM 3416 O O . ASP B 1 187 ? 1.195 25.359 20.203 1 97.81 187 ASP B O 1
ATOM 3420 N N . MET B 1 188 ? 0.008 23.672 19.406 1 97.38 188 MET B N 1
ATOM 3421 C CA . MET B 1 188 ? -0.754 24.484 18.453 1 97.38 188 MET B CA 1
ATOM 3422 C C . MET B 1 188 ? -1.821 25.297 19.188 1 97.38 188 MET B C 1
ATOM 3424 O O . MET B 1 188 ? -2.463 26.156 18.578 1 97.38 188 MET B O 1
ATOM 3428 N N . ASP B 1 189 ? -2.006 25.062 20.438 1 96.88 189 ASP B N 1
ATOM 3429 C CA . ASP B 1 189 ? -2.863 25.922 21.25 1 96.88 189 ASP B CA 1
ATOM 3430 C C . ASP B 1 189 ? -2.123 27.188 21.688 1 96.88 189 ASP B C 1
ATOM 3432 O O . ASP B 1 189 ? -2.744 28.219 21.922 1 96.88 189 ASP B O 1
ATOM 3436 N N . LYS B 1 190 ? -0.873 27.062 21.703 1 95.81 190 LYS B N 1
ATOM 3437 C CA . LYS B 1 190 ? -0.021 28.156 22.172 1 95.81 190 LYS B CA 1
ATOM 3438 C C . LYS B 1 190 ? 0.486 28.984 20.984 1 95.81 190 LYS B C 1
ATOM 3440 O O . LYS B 1 190 ? 0.466 30.219 21.031 1 95.81 190 LYS B O 1
ATOM 3445 N N . TYR B 1 191 ? 0.95 28.312 19.953 1 96.31 191 TYR B N 1
ATOM 3446 C CA . TYR B 1 191 ? 1.591 28.984 18.828 1 96.31 191 TYR B CA 1
ATOM 3447 C C . TYR B 1 191 ? 0.572 29.344 17.75 1 96.31 191 TYR B C 1
ATOM 3449 O O . TYR B 1 191 ? -0.292 28.516 17.406 1 96.31 191 TYR B O 1
ATOM 3457 N N . ASP B 1 192 ? 0.622 30.562 17.297 1 95.31 192 ASP B N 1
ATOM 3458 C CA . ASP B 1 192 ? -0.163 31 16.156 1 95.31 192 ASP B CA 1
ATOM 3459 C C . ASP B 1 192 ? 0.718 31.172 14.914 1 95.31 192 ASP B C 1
ATOM 3461 O O . ASP B 1 192 ? 1.177 32.281 14.625 1 95.31 192 ASP B O 1
ATOM 3465 N N . ILE B 1 193 ? 0.793 30.188 14.172 1 94.31 193 ILE B N 1
ATOM 3466 C CA . ILE B 1 193 ? 1.69 30.141 13.023 1 94.31 193 ILE B CA 1
ATOM 3467 C C . ILE B 1 193 ? 1.09 30.938 11.867 1 94.31 193 ILE B C 1
ATOM 3469 O O . ILE B 1 193 ? 1.809 31.375 10.969 1 94.31 193 ILE B O 1
ATOM 3473 N N . GLU B 1 194 ? -0.156 31.125 11.891 1 90.38 194 GLU B N 1
ATOM 3474 C CA . GLU B 1 194 ? -0.839 31.812 10.797 1 90.38 194 GLU B CA 1
ATOM 3475 C C . GLU B 1 194 ? -0.59 33.312 10.859 1 90.38 194 GLU B C 1
ATOM 3477 O O . GLU B 1 194 ? -0.381 33.969 9.82 1 90.38 194 GLU B O 1
ATOM 3482 N N . THR B 1 195 ? -0.528 33.875 12.109 1 93.19 195 THR B N 1
ATOM 3483 C CA . THR B 1 195 ? -0.545 35.344 12.156 1 93.19 195 THR B CA 1
ATOM 3484 C C . THR B 1 195 ? 0.679 35.875 12.898 1 93.19 195 THR B C 1
ATOM 3486 O O . THR B 1 195 ? 1.05 37.031 12.75 1 93.19 195 THR B O 1
ATOM 3489 N N . SER B 1 196 ? 1.341 35.062 13.68 1 97.25 196 SER B N 1
ATOM 3490 C CA . SER B 1 196 ? 2.426 35.531 14.531 1 97.25 196 SER B CA 1
ATOM 3491 C C . SER B 1 196 ? 3.787 35.219 13.914 1 97.25 196 SER B C 1
ATOM 3493 O O . SER B 1 196 ? 4.246 34.094 13.945 1 97.25 196 SER B O 1
ATOM 3495 N N . GLU B 1 197 ? 4.465 36.281 13.492 1 97.38 197 GLU B N 1
ATOM 3496 C CA . GLU B 1 197 ? 5.816 36.125 12.977 1 97.38 197 GLU B CA 1
ATOM 3497 C C . GLU B 1 197 ? 6.773 35.656 14.078 1 97.38 197 GLU B C 1
ATOM 3499 O O . GLU B 1 197 ? 7.695 34.875 13.82 1 97.38 197 GLU B O 1
ATOM 3504 N N . ALA B 1 198 ? 6.562 36.156 15.227 1 97.81 198 ALA B N 1
ATOM 3505 C CA . ALA B 1 198 ? 7.402 35.75 16.359 1 97.81 198 ALA B CA 1
ATOM 3506 C C . ALA B 1 198 ? 7.312 34.25 16.594 1 97.81 198 ALA B C 1
ATOM 3508 O O . ALA B 1 198 ? 8.328 33.594 16.828 1 97.81 198 ALA B O 1
ATOM 3509 N N . ASP B 1 199 ? 6.117 33.688 16.562 1 97.88 199 ASP B N 1
ATOM 3510 C CA . ASP B 1 199 ? 5.91 32.25 16.734 1 97.88 199 ASP B CA 1
ATOM 3511 C C . ASP B 1 199 ? 6.578 31.469 15.602 1 97.88 199 ASP B C 1
ATOM 3513 O O . ASP B 1 199 ? 7.246 30.469 15.844 1 97.88 199 ASP B O 1
ATOM 3517 N N . ARG B 1 200 ? 6.441 31.984 14.352 1 98 200 ARG B N 1
ATOM 3518 C CA . ARG B 1 200 ? 7.078 31.344 13.203 1 98 200 ARG B CA 1
ATOM 3519 C C . ARG B 1 200 ? 8.594 31.281 13.375 1 98 200 ARG B C 1
ATOM 3521 O O . ARG B 1 200 ? 9.211 30.25 13.156 1 98 200 ARG B O 1
ATOM 3528 N N . GLN B 1 201 ? 9.109 32.375 13.852 1 97.75 201 GLN B N 1
ATOM 3529 C CA . GLN B 1 201 ? 10.555 32.469 14.008 1 97.75 201 GLN B CA 1
ATOM 3530 C C . GLN B 1 201 ? 11.055 31.516 15.094 1 97.75 201 GLN B C 1
ATOM 3532 O O . GLN B 1 201 ? 12.102 30.891 14.938 1 97.75 201 GLN B O 1
ATOM 3537 N N . GLU B 1 202 ? 10.359 31.484 16.078 1 97.5 202 GLU B N 1
ATOM 3538 C CA . GLU B 1 202 ? 10.75 30.594 17.172 1 97.5 202 GLU B CA 1
ATOM 3539 C C . GLU B 1 202 ? 10.773 29.141 16.719 1 97.5 202 GLU B C 1
ATOM 3541 O O . GLU B 1 202 ? 11.75 28.422 16.953 1 97.5 202 GLU B O 1
ATOM 3546 N N . ILE B 1 203 ? 9.719 28.703 16.141 1 97.19 203 ILE B N 1
ATOM 3547 C CA . ILE B 1 203 ? 9.594 27.328 15.688 1 97.19 203 ILE B CA 1
ATOM 3548 C C . ILE B 1 203 ? 10.695 27.016 14.672 1 97.19 203 ILE B C 1
ATOM 3550 O O . ILE B 1 203 ? 11.375 26 14.781 1 97.19 203 ILE B O 1
ATOM 3554 N N . VAL B 1 204 ? 10.906 27.891 13.648 1 97.56 204 VAL B N 1
ATOM 3555 C CA . VAL B 1 204 ? 11.898 27.688 12.594 1 97.56 204 VAL B CA 1
ATOM 3556 C C . VAL B 1 204 ? 13.297 27.641 13.211 1 97.56 204 VAL B C 1
ATOM 3558 O O . VAL B 1 204 ? 14.117 26.812 12.82 1 97.56 204 VAL B O 1
ATOM 3561 N N . SER B 1 205 ? 13.531 28.531 14.195 1 97.06 205 SER B N 1
ATOM 3562 C CA . SER B 1 205 ? 14.828 28.562 14.852 1 97.06 205 SER B CA 1
ATOM 3563 C C . SER B 1 205 ? 15.109 27.266 15.594 1 97.06 205 SER B C 1
ATOM 3565 O O . SER B 1 205 ? 16.219 26.734 15.555 1 97.06 205 SER B O 1
ATOM 3567 N N . ASP B 1 206 ? 14.117 26.781 16.25 1 95.94 206 ASP B N 1
ATOM 3568 C CA . ASP B 1 206 ? 14.266 25.516 16.984 1 95.94 206 ASP B CA 1
ATOM 3569 C C . ASP B 1 206 ? 14.602 24.359 16.047 1 95.94 206 ASP B C 1
ATOM 3571 O O . ASP B 1 206 ? 15.5 23.578 16.328 1 95.94 206 ASP B O 1
ATOM 3575 N N . ILE B 1 207 ? 13.898 24.281 15.008 1 95.5 207 ILE B N 1
ATOM 3576 C CA . ILE B 1 207 ? 14.07 23.203 14.055 1 95.5 207 ILE B CA 1
ATOM 3577 C C . ILE B 1 207 ? 15.43 23.344 13.359 1 95.5 207 ILE B C 1
ATOM 3579 O O . ILE B 1 207 ? 16.125 22.344 13.141 1 95.5 207 ILE B O 1
ATOM 3583 N N . LYS B 1 208 ? 15.758 24.594 13.008 1 94.5 208 LYS B N 1
ATOM 3584 C CA . LYS B 1 208 ? 17.062 24.844 12.414 1 94.5 208 LYS B CA 1
ATOM 3585 C C . LYS B 1 208 ? 18.188 24.391 13.352 1 94.5 208 LYS B C 1
ATOM 3587 O O . LYS B 1 208 ? 19.156 23.781 12.906 1 94.5 208 LYS B O 1
ATOM 3592 N N . GLN B 1 209 ? 18.047 24.781 14.547 1 94.5 209 GLN B N 1
ATOM 3593 C CA . GLN B 1 209 ? 19.047 24.375 15.539 1 94.5 209 GLN B CA 1
ATOM 3594 C C . GLN B 1 209 ? 19.125 22.859 15.656 1 94.5 209 GLN B C 1
ATOM 3596 O O . GLN B 1 209 ? 20.219 22.297 15.75 1 94.5 209 GLN B O 1
ATOM 3601 N N . TRP B 1 210 ? 17.969 22.25 15.727 1 91.81 210 TRP B N 1
ATOM 3602 C CA . TRP B 1 210 ? 17.938 20.797 15.75 1 91.81 210 TRP B CA 1
ATOM 3603 C C . TRP B 1 210 ? 18.688 20.219 14.562 1 91.81 210 TRP B C 1
ATOM 3605 O O . TRP B 1 210 ? 19.5 19.297 14.719 1 91.81 210 TRP B O 1
ATOM 3615 N N . CYS B 1 211 ? 18.406 20.703 13.383 1 90.19 211 CYS B N 1
ATOM 3616 C CA . CYS B 1 211 ? 19.031 20.25 12.148 1 90.19 211 CYS B CA 1
ATOM 3617 C C . CYS B 1 211 ? 20.547 20.469 12.203 1 90.19 211 CYS B C 1
ATOM 3619 O O . CYS B 1 211 ? 21.312 19.578 11.836 1 90.19 211 CYS B O 1
ATOM 3621 N N . ALA B 1 212 ? 20.906 21.594 12.688 1 90.44 212 ALA B N 1
ATOM 3622 C CA . ALA B 1 212 ? 22.328 21.922 12.797 1 90.44 212 ALA B CA 1
ATOM 3623 C C . ALA B 1 212 ? 23.047 20.953 13.727 1 90.44 212 ALA B C 1
ATOM 3625 O O . ALA B 1 212 ? 24.156 20.5 13.43 1 90.44 212 ALA B O 1
ATOM 3626 N N . ASP B 1 213 ? 22.438 20.672 14.742 1 91.31 213 ASP B N 1
ATOM 3627 C CA . ASP B 1 213 ? 23.031 19.797 15.758 1 91.31 213 ASP B CA 1
ATOM 3628 C C . ASP B 1 213 ? 23.234 18.391 15.211 1 91.31 213 ASP B C 1
ATOM 3630 O O . ASP B 1 213 ? 24.078 17.641 15.711 1 91.31 213 ASP B O 1
ATOM 3634 N N . ARG B 1 214 ? 22.531 18.031 14.211 1 85.81 214 ARG B N 1
ATOM 3635 C CA . ARG B 1 214 ? 22.547 16.656 13.742 1 85.81 214 ARG B CA 1
ATOM 3636 C C . ARG B 1 214 ? 23.109 16.562 12.328 1 85.81 214 ARG B C 1
ATOM 3638 O O . ARG B 1 214 ? 23.094 15.492 11.719 1 85.81 214 ARG B O 1
ATOM 3645 N N . GLY B 1 215 ? 23.5 17.578 11.828 1 79.44 215 GLY B N 1
ATOM 3646 C CA . GLY B 1 215 ? 24.172 17.609 10.547 1 79.44 215 GLY B CA 1
ATOM 3647 C C . GLY B 1 215 ? 23.234 17.531 9.367 1 79.44 215 GLY B C 1
ATOM 3648 O O . GLY B 1 215 ? 23.594 17.031 8.297 1 79.44 215 GLY B O 1
ATOM 3649 N N . VAL B 1 216 ? 22.016 17.828 9.734 1 74.56 216 VAL B N 1
ATOM 3650 C CA . VAL B 1 216 ? 21.109 18.016 8.617 1 74.56 216 VAL B CA 1
ATOM 3651 C C . VAL B 1 216 ? 21.328 19.391 7.992 1 74.56 216 VAL B C 1
ATOM 3653 O O . VAL B 1 216 ? 21.188 20.422 8.664 1 74.56 216 VAL B O 1
ATOM 3656 N N . HIS B 1 217 ? 21.906 19.469 6.844 1 68.06 217 HIS B N 1
ATOM 3657 C CA . HIS B 1 217 ? 22.25 20.75 6.238 1 68.06 217 HIS B CA 1
ATOM 3658 C C . HIS B 1 217 ? 21 21.562 5.895 1 68.06 217 HIS B C 1
ATOM 3660 O O . HIS B 1 217 ? 20.125 21.078 5.18 1 68.06 217 HIS B O 1
ATOM 3666 N N . VAL B 1 218 ? 20.766 22.516 6.664 1 68.19 218 VAL B N 1
ATOM 3667 C CA . VAL B 1 218 ? 19.656 23.438 6.406 1 68.19 218 VAL B CA 1
ATOM 3668 C C . VAL B 1 218 ? 20.203 24.859 6.203 1 68.19 218 VAL B C 1
ATOM 3670 O O . VAL B 1 218 ? 21.281 25.188 6.707 1 68.19 218 VAL B O 1
#

InterPro domains:
  IPR002624 Deoxynucleoside kinase [PIRSF000705] (2-210)
  IPR027417 P-loop containing nucleoside triphosphate hydrolase [G3DSA:3.40.50.300] (2-211)
  IPR027417 P-loop containing nucleoside triphosphate hydrolase [SSF52540] (3-211)
  IPR031314 Deoxynucleoside kinase domain [PF01712] (2-211)
  IPR031314 Deoxynucleoside kinase domain [cd01673] (2-197)
  IPR050566 Deoxyribonucleoside Kinase [PTHR10513] (2-202)

Radius of gyration: 25.46 Å; Cα contacts (8 Å, |Δi|>4): 573; chains: 2; bounding box: 49×77×50 Å

Secondary structure (DSSP, 8-state):
-EEEEE-TTSSHHHHHHHHHHHHTPEEE----TT-SHHHHHHHS-HHHHHHH-HHHHHHHHHHHHHHHHHHHHHHH-S-EEEES-GGGHHHHHHHHHHTTSS-HHHHHHHHHHHHHHHHHHTTSS--S-SEEEEEE--HHHHHHHHHHHT-GGG--GGGHHHHHHHHHHHHHHHHHT--SSEEEEEETTT--TTT-HHHHHHHHHHHHHHHHHHT---/-EEEEE-TTSSHHHHHHHHHHHHTPEEE----TT-SHHHHHHHS-HHHHHHH-HHHHHHHHHHHHHHHHHHHHHHH-S-EEEES-GGGHHHHHHHHHHTTSS-HHHHHHHHHHHHHHHHHHTTSS--S-SEEEEEE--HHHHHHHHHHHT-GGG--GGGHHHHHHHHHHHHHHHHHT--SSEEEEEETTT--TTT-HHHHHHHHHHHHHHHHHHT---

Foldseek 3Di:
DEEEAEAVLLCLVLLQVLLCVPQVAAEAEDDPPPDPLNLCVLAPDPVCLVVVLSQLVVLVVQLVVQLVVVVVVLVVPTHHYYSDHNLCSLLSLVLCCVVPSADPVSNVVSVVVSVVSLVVLVVGPDN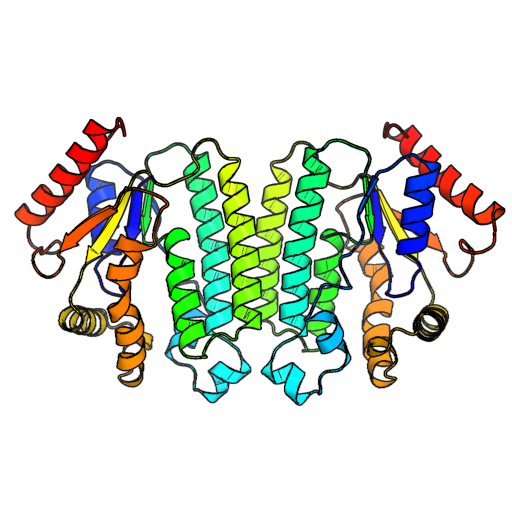FDAEYEYRQEDLVVSLVSLVVVCPPSNNDPVCSVVSCSSRVCVVVCVVPPRDRYYYHYDHSVPADSPPDPVSSVVVNVVVVVVCVVVVNRD/DEEEDEAVLLCLVLLQVLLCVPQVAAEAEDDPPPDPLNLCVLAPDPVCLVVVLSQLVVLVVQLVVQLVVVVVVLVVPTHHYYSDHNLCSLLSLVLCCVVPSADPVSNVVSVVVSVVSLVVLVPGPDNFDAEYEYRQEDLVVSLVSLVVVCPPSNNDPVCSVVSCSSRVCVVVCVVPPRDRYYYHYDHSVPADSPPDPVSSVVVSVVVVVVCVVVVNRD